Protein AF-A0A537KB22-F1 (afdb_monomer_lite)

Radius of gyration: 35.38 Å; chains: 1; bounding box: 102×100×90 Å

pLDDT: mean 81.79, std 12.17, range [31.41, 94.75]

Structure (mmCIF, N/CA/C/O backbone):
data_AF-A0A537KB22-F1
#
_entry.id   AF-A0A537KB22-F1
#
loop_
_atom_site.group_PDB
_atom_site.id
_atom_site.type_symbol
_atom_site.label_atom_id
_atom_site.label_alt_id
_atom_site.label_comp_id
_atom_site.label_asym_id
_atom_site.label_entity_id
_atom_site.label_seq_id
_atom_site.pdbx_PDB_ins_code
_atom_site.Cartn_x
_atom_site.Cartn_y
_atom_site.Cartn_z
_atom_site.occupancy
_atom_site.B_iso_or_equiv
_atom_site.auth_seq_id
_atom_site.auth_comp_id
_atom_site.auth_asym_id
_atom_site.auth_atom_id
_atom_site.pdbx_PDB_model_num
ATOM 1 N N . MET A 1 1 ? -54.485 -25.737 12.815 1.00 35.88 1 MET A N 1
ATOM 2 C CA . MET A 1 1 ? -53.197 -26.397 13.098 1.00 35.88 1 MET A CA 1
ATOM 3 C C . MET A 1 1 ? -52.282 -26.145 11.917 1.00 35.88 1 MET A C 1
ATOM 5 O O . MET A 1 1 ? -52.223 -26.948 10.999 1.00 35.88 1 MET A O 1
ATOM 9 N N . LEU A 1 2 ? -51.675 -24.967 11.893 1.00 31.41 2 LEU A N 1
ATOM 10 C CA . LEU A 1 2 ? -50.529 -24.660 11.051 1.00 31.41 2 LEU A CA 1
ATOM 11 C C . LEU A 1 2 ? -49.499 -24.202 12.070 1.00 31.41 2 LEU A C 1
ATOM 13 O O . LEU A 1 2 ? -49.561 -23.064 12.523 1.00 31.41 2 LEU A O 1
ATOM 17 N N . ASP A 1 3 ? -48.706 -25.155 12.553 1.00 34.84 3 ASP A N 1
ATOM 18 C CA . ASP A 1 3 ? -47.573 -24.847 13.411 1.00 34.84 3 ASP A CA 1
ATOM 19 C C . ASP A 1 3 ? -46.648 -23.924 12.622 1.00 34.84 3 ASP A C 1
ATOM 21 O O . ASP A 1 3 ? -46.183 -24.260 11.528 1.00 34.84 3 ASP A O 1
ATOM 25 N N . GLU A 1 4 ? -46.438 -22.733 13.173 1.00 38.91 4 GLU A N 1
ATOM 26 C CA . GLU A 1 4 ? -45.391 -21.814 12.769 1.00 38.91 4 GLU A CA 1
ATOM 27 C C . GLU A 1 4 ? -44.053 -22.534 12.948 1.00 38.91 4 GLU A C 1
ATOM 29 O O . GLU A 1 4 ? -43.479 -22.576 14.037 1.00 38.91 4 GLU A O 1
ATOM 34 N N . MET A 1 5 ? -43.545 -23.125 11.866 1.00 35.22 5 MET A N 1
ATOM 35 C CA . MET A 1 5 ? -42.130 -23.444 11.759 1.00 35.22 5 MET A CA 1
ATOM 36 C C . MET A 1 5 ? -41.372 -22.119 11.741 1.00 35.22 5 MET A C 1
ATOM 38 O O . MET A 1 5 ? -41.096 -21.549 10.688 1.00 35.22 5 MET A O 1
ATOM 42 N N . THR A 1 6 ? -41.065 -21.609 12.930 1.00 33.16 6 THR A N 1
ATOM 43 C CA . THR A 1 6 ? -40.011 -20.621 13.113 1.00 33.16 6 THR A CA 1
ATOM 44 C C . THR A 1 6 ? -38.720 -21.274 12.621 1.00 33.16 6 THR A C 1
ATOM 46 O O . THR A 1 6 ? -38.312 -22.305 13.164 1.00 33.16 6 THR A O 1
ATOM 49 N N . PRO A 1 7 ? -38.077 -20.758 11.558 1.00 31.72 7 PRO A N 1
ATOM 50 C CA . PRO A 1 7 ? -36.773 -21.265 11.185 1.00 31.72 7 PRO A CA 1
ATOM 51 C C . PRO A 1 7 ? -35.838 -20.969 12.357 1.00 31.72 7 PRO A C 1
ATOM 53 O O . PRO A 1 7 ? -35.681 -19.818 12.763 1.00 31.72 7 PRO A O 1
ATOM 56 N N . VAL A 1 8 ? -35.242 -22.018 12.924 1.00 34.41 8 VAL A N 1
ATOM 57 C CA . VAL A 1 8 ? -34.149 -21.884 13.886 1.00 34.41 8 VAL A CA 1
ATOM 58 C C . VAL A 1 8 ? -32.973 -21.290 13.115 1.00 34.41 8 VAL A C 1
ATOM 60 O O . VAL A 1 8 ? -32.185 -22.011 12.503 1.00 34.41 8 VAL A O 1
ATOM 63 N N . LEU A 1 9 ? -32.898 -19.958 13.082 1.00 37.78 9 LEU A N 1
ATOM 64 C CA . LEU A 1 9 ? -31.725 -19.223 12.631 1.00 37.78 9 LEU A CA 1
ATOM 65 C C . LEU A 1 9 ? -30.586 -19.629 13.562 1.00 37.78 9 LEU A C 1
ATOM 67 O O . LEU A 1 9 ? -30.525 -19.224 14.719 1.00 37.78 9 LEU A O 1
ATOM 71 N N . THR A 1 10 ? -29.733 -20.526 13.080 1.00 38.50 10 THR A N 1
ATOM 72 C CA . THR A 1 10 ? -28.550 -20.947 13.821 1.00 38.50 10 THR A CA 1
ATOM 73 C C . THR A 1 10 ? -27.605 -19.746 13.850 1.00 38.50 10 THR A C 1
ATOM 75 O O . THR A 1 10 ? -27.266 -19.246 12.773 1.00 38.50 10 THR A O 1
ATOM 78 N N . PRO A 1 11 ? -27.179 -19.246 15.023 1.00 43.06 11 PRO A N 1
ATOM 79 C CA . PRO A 1 11 ? -26.218 -18.157 15.063 1.00 43.06 11 PRO A CA 1
ATOM 80 C C . PRO A 1 11 ? -24.933 -18.634 14.384 1.00 43.06 11 PRO A C 1
ATOM 82 O O . PRO A 1 11 ? -24.380 -19.674 14.756 1.00 43.06 11 PRO A O 1
ATOM 85 N N . LEU A 1 12 ? -24.449 -17.901 13.376 1.00 50.00 12 LEU A N 1
ATOM 86 C CA . LEU A 1 12 ? -23.089 -18.112 12.885 1.00 50.00 12 LEU A CA 1
ATOM 87 C C . LEU A 1 12 ? -22.149 -17.945 14.090 1.00 50.00 12 LEU A C 1
ATOM 89 O O . LEU A 1 12 ? -22.195 -16.913 14.759 1.00 50.00 12 LEU A O 1
ATOM 93 N N . LYS A 1 13 ? -21.301 -18.941 14.376 1.00 53.28 13 LYS A N 1
ATOM 94 C CA . LYS A 1 13 ? -20.238 -18.824 15.388 1.00 53.28 13 LYS A CA 1
ATOM 95 C C . LYS A 1 13 ? -19.285 -17.689 14.980 1.00 53.28 13 LYS A C 1
ATOM 97 O O . LYS A 1 13 ? -18.371 -17.909 14.191 1.00 53.28 13 LYS A O 1
ATOM 102 N N . ARG A 1 14 ? -19.544 -16.475 15.479 1.00 60.78 14 ARG A N 1
ATOM 103 C CA . ARG A 1 14 ? -18.768 -15.238 15.229 1.00 60.78 14 ARG A CA 1
ATOM 104 C C . ARG A 1 14 ? -17.909 -14.801 16.407 1.00 60.78 14 ARG A C 1
ATOM 106 O O . ARG A 1 14 ? -17.231 -13.782 16.339 1.00 60.78 14 ARG A O 1
ATOM 113 N N . SER A 1 15 ? -17.945 -15.568 17.480 1.00 62.75 15 SER A N 1
ATOM 114 C CA . SER A 1 15 ? -17.112 -15.390 18.650 1.00 62.75 15 SER A CA 1
ATOM 115 C C . SER A 1 15 ? -16.155 -16.572 18.726 1.00 62.75 15 SER A C 1
ATOM 117 O O . SER A 1 15 ? -16.544 -17.711 18.489 1.00 62.75 15 SER A O 1
ATOM 119 N N . LYS A 1 16 ? -14.879 -16.281 18.935 1.00 76.94 16 LYS A N 1
ATOM 120 C CA . LYS A 1 16 ? -13.796 -17.161 19.399 1.00 76.94 16 LYS A CA 1
ATOM 121 C C . LYS A 1 16 ? -12.711 -16.174 19.786 1.00 76.94 16 LYS A C 1
ATOM 123 O O . LYS A 1 16 ? -12.406 -15.292 18.981 1.00 76.94 16 LYS A O 1
ATOM 128 N N . LEU A 1 17 ? -12.147 -16.292 20.985 1.00 81.25 17 LEU A N 1
ATOM 129 C CA . LEU A 1 17 ? -10.992 -15.472 21.329 1.00 81.25 17 LEU A CA 1
ATOM 130 C C . LEU A 1 17 ? -9.819 -15.898 20.449 1.00 81.25 17 LEU A C 1
ATOM 132 O O . LEU A 1 17 ? -9.296 -17.001 20.604 1.00 81.25 17 LEU A O 1
ATOM 136 N N . LEU A 1 18 ? -9.413 -15.022 19.539 1.00 83.38 18 LEU A N 1
ATOM 137 C CA . LEU A 1 18 ? -8.258 -15.239 18.689 1.00 83.38 18 LEU A CA 1
ATOM 138 C C . LEU A 1 18 ? -7.180 -14.233 19.052 1.00 83.38 18 LEU A C 1
ATOM 140 O O . LEU A 1 18 ? -7.438 -13.031 19.097 1.00 83.38 18 LEU A O 1
ATOM 144 N N . LYS A 1 19 ? -5.979 -14.732 19.331 1.00 82.75 19 LYS A N 1
ATOM 145 C CA . LYS A 1 19 ? -4.812 -13.921 19.682 1.00 82.75 19 LYS A CA 1
ATOM 146 C C . LYS A 1 19 ? -3.784 -14.006 18.563 1.00 82.75 19 LYS A C 1
ATOM 148 O O . LYS A 1 19 ? -3.714 -15.020 17.867 1.00 82.75 19 LYS A O 1
ATOM 153 N N . ALA A 1 20 ? -2.974 -12.965 18.418 1.00 80.31 20 ALA A N 1
ATOM 154 C CA . ALA A 1 20 ? -1.748 -13.061 17.635 1.00 80.31 20 ALA A CA 1
ATOM 155 C C . ALA A 1 20 ? -0.815 -14.147 18.205 1.00 80.31 20 ALA A C 1
ATOM 157 O O . ALA A 1 20 ? -0.980 -14.582 19.351 1.00 80.31 20 ALA A O 1
ATOM 158 N N . GLU A 1 21 ? 0.155 -14.594 17.407 1.00 79.31 21 GLU A N 1
ATOM 159 C CA . GLU A 1 21 ? 1.048 -15.689 17.792 1.00 79.31 21 GLU A CA 1
ATOM 160 C C . GLU A 1 21 ? 1.723 -15.468 19.166 1.00 79.31 21 GLU A C 1
ATOM 162 O O . GLU A 1 21 ? 2.109 -14.338 19.508 1.00 79.31 21 GLU A O 1
ATOM 167 N N . PRO A 1 22 ? 1.912 -16.537 19.970 1.00 73.88 22 PRO A N 1
ATOM 168 C CA . PRO A 1 22 ? 2.552 -16.453 21.287 1.00 73.88 22 PRO A CA 1
ATOM 169 C C . PRO A 1 22 ? 3.956 -15.835 21.252 1.00 73.88 22 PRO A C 1
ATOM 171 O O . PRO A 1 22 ? 4.334 -15.076 22.140 1.00 73.88 22 PRO A O 1
ATOM 174 N N . THR A 1 23 ? 4.721 -16.130 20.201 1.00 72.00 23 THR A N 1
ATOM 175 C CA . THR A 1 23 ? 6.080 -15.618 19.967 1.00 72.00 23 THR A CA 1
ATOM 176 C C . THR A 1 23 ? 6.121 -14.092 19.929 1.00 72.00 23 THR A C 1
ATOM 178 O O . THR A 1 23 ? 7.032 -13.494 20.495 1.00 72.00 23 THR A O 1
ATOM 181 N N . ILE A 1 24 ? 5.116 -13.462 19.317 1.00 70.12 24 ILE A N 1
ATOM 182 C CA . ILE A 1 24 ? 5.015 -12.007 19.182 1.00 70.12 24 ILE A CA 1
ATOM 183 C C . ILE A 1 24 ? 4.383 -11.401 20.436 1.00 70.12 24 ILE A C 1
ATOM 185 O O . ILE A 1 24 ? 4.900 -10.435 20.995 1.00 70.12 24 ILE A O 1
ATOM 189 N N . THR A 1 25 ? 3.286 -11.986 20.922 1.00 70.19 25 THR A N 1
ATOM 190 C CA . THR A 1 25 ? 2.543 -11.447 22.074 1.00 70.19 25 THR A CA 1
ATOM 191 C C . THR A 1 25 ? 3.357 -11.435 23.369 1.00 70.19 25 THR A C 1
ATOM 193 O O . THR A 1 25 ? 3.187 -10.516 24.167 1.00 70.19 25 THR A O 1
ATOM 196 N N . CYS A 1 26 ? 4.294 -12.369 23.562 1.00 71.19 26 CYS A N 1
ATOM 197 C CA . CYS A 1 26 ? 5.212 -12.361 24.707 1.00 71.19 26 CYS A CA 1
ATOM 198 C C . CYS A 1 26 ? 6.250 -11.223 24.684 1.00 71.19 26 CYS A C 1
ATOM 200 O O . CYS A 1 26 ? 6.819 -10.912 25.728 1.00 71.19 26 CYS A O 1
ATOM 202 N N . MET A 1 27 ? 6.520 -10.610 23.526 1.00 73.75 27 MET A N 1
ATOM 203 C CA . MET A 1 27 ? 7.478 -9.500 23.397 1.00 73.75 27 MET A CA 1
ATOM 204 C C . MET A 1 27 ? 6.815 -8.122 23.516 1.00 73.75 27 MET A C 1
ATOM 206 O O . MET A 1 27 ? 7.500 -7.095 23.567 1.00 73.75 27 MET A O 1
ATOM 210 N N . LEU A 1 28 ? 5.482 -8.092 23.564 1.00 79.00 28 LEU A N 1
ATOM 211 C CA . LEU A 1 28 ? 4.700 -6.873 23.660 1.00 79.00 28 LEU A CA 1
ATOM 212 C C . LEU A 1 28 ? 4.492 -6.440 25.120 1.00 79.00 28 LEU A C 1
ATOM 214 O O . LEU A 1 28 ? 4.431 -7.276 26.024 1.00 79.00 28 LEU A O 1
ATOM 218 N N . PRO A 1 29 ? 4.377 -5.128 25.374 1.00 76.75 29 PRO A N 1
ATOM 219 C CA . PRO A 1 29 ? 4.095 -4.606 26.699 1.00 76.75 29 PRO A CA 1
ATOM 220 C C . PRO A 1 29 ? 2.773 -5.146 27.253 1.00 76.75 29 PRO A C 1
ATOM 222 O O . PRO A 1 29 ? 1.740 -5.154 26.581 1.00 76.75 29 PRO A O 1
ATOM 225 N N . LEU A 1 30 ? 2.814 -5.558 28.518 1.00 77.69 30 LEU A N 1
ATOM 226 C CA . LEU A 1 30 ? 1.661 -6.068 29.245 1.00 77.69 30 LEU A CA 1
ATOM 227 C C . LEU A 1 30 ? 0.959 -4.920 29.976 1.00 77.69 30 LEU A C 1
ATOM 229 O O . LEU A 1 30 ? 1.553 -4.226 30.798 1.00 77.69 30 LEU A O 1
ATOM 233 N N . VAL A 1 31 ? -0.329 -4.758 29.690 1.00 84.19 31 VAL A N 1
ATOM 234 C CA . VAL A 1 31 ? -1.267 -3.965 30.488 1.00 84.19 31 VAL A CA 1
ATOM 235 C C . VAL A 1 31 ? -2.335 -4.913 31.022 1.00 84.19 31 VAL A C 1
ATOM 237 O O . VAL A 1 31 ? -2.757 -5.834 30.314 1.00 84.19 31 VAL A O 1
ATOM 240 N N . THR A 1 32 ? -2.761 -4.719 32.274 1.00 87.75 32 THR A N 1
ATOM 241 C CA . THR A 1 32 ? -3.887 -5.502 32.804 1.00 87.75 32 THR A CA 1
ATOM 242 C C . THR A 1 32 ? -5.115 -5.128 31.982 1.00 87.75 32 THR A C 1
ATOM 244 O O . THR A 1 32 ? -5.480 -3.957 31.952 1.00 87.75 32 THR A O 1
ATOM 247 N N . SER A 1 33 ? -5.714 -6.091 31.285 1.00 89.50 33 SER A N 1
ATOM 248 C CA . SER A 1 33 ? -6.818 -5.850 30.356 1.00 89.50 33 SER A CA 1
ATOM 249 C C . SER A 1 33 ? -7.962 -6.803 30.652 1.00 89.50 33 SER A C 1
ATOM 251 O O . SER A 1 33 ? -7.743 -8.008 30.792 1.00 89.50 33 SER A O 1
ATOM 253 N N . LYS A 1 34 ? -9.168 -6.251 30.750 1.00 91.50 34 LYS A N 1
ATOM 254 C CA . LYS A 1 34 ? -10.399 -6.970 31.056 1.00 91.50 34 LYS A CA 1
ATOM 255 C C . LYS A 1 34 ? -11.486 -6.586 30.063 1.00 91.50 34 LYS A C 1
ATOM 257 O O . LYS A 1 34 ? -11.723 -5.401 29.821 1.00 91.50 34 LYS A O 1
ATOM 262 N N . ILE A 1 35 ? -12.150 -7.585 29.488 1.00 92.19 35 ILE A N 1
ATOM 263 C CA . ILE A 1 35 ? -13.260 -7.336 28.569 1.00 92.19 35 ILE A CA 1
ATOM 264 C C . ILE A 1 35 ? -14.494 -6.967 29.397 1.00 92.19 35 ILE A C 1
ATOM 266 O O . ILE A 1 35 ? -14.837 -7.653 30.356 1.00 92.19 35 ILE A O 1
ATOM 270 N N . SER A 1 36 ? -15.152 -5.867 29.040 1.00 93.69 36 SER A N 1
ATOM 271 C CA . SER A 1 36 ? -16.386 -5.424 29.692 1.00 93.69 36 SER A CA 1
ATOM 272 C C . SER A 1 36 ? -17.212 -4.556 28.748 1.00 93.69 36 SER A C 1
ATOM 274 O O . SER A 1 36 ? -16.667 -3.767 27.977 1.00 93.69 36 SER A O 1
ATOM 276 N N . PHE A 1 37 ? -18.537 -4.651 28.830 1.00 93.81 37 PHE A N 1
ATOM 277 C CA . PHE A 1 37 ? -19.445 -3.732 28.136 1.00 93.81 37 PHE A CA 1
ATOM 278 C C . PHE A 1 37 ? -19.871 -2.539 29.010 1.00 93.81 37 PHE A C 1
ATOM 280 O O . PHE A 1 37 ? -20.591 -1.654 28.541 1.00 93.81 37 PHE A O 1
ATOM 287 N N . LEU A 1 38 ? -19.395 -2.452 30.259 1.00 93.88 38 LEU A N 1
ATOM 288 C CA . LEU A 1 38 ? -19.720 -1.361 31.179 1.00 93.88 38 LEU A CA 1
ATOM 289 C C . LEU A 1 38 ? -19.310 0.029 30.645 1.00 93.88 38 LEU A C 1
ATOM 291 O O . LEU A 1 38 ? -20.147 0.937 30.699 1.00 93.88 38 LEU A O 1
ATOM 295 N N . PRO A 1 39 ? -18.102 0.242 30.076 1.00 94.50 39 PRO A N 1
ATOM 296 C CA . PRO A 1 39 ? -17.740 1.550 29.524 1.00 94.50 39 PRO A CA 1
ATOM 297 C C . PRO A 1 39 ? -18.643 1.979 28.362 1.00 94.50 39 PRO A C 1
ATOM 299 O O . PRO A 1 39 ? -18.988 3.153 28.253 1.00 94.50 39 PRO A O 1
ATOM 302 N N . PHE A 1 40 ? -19.102 1.034 27.536 1.00 94.25 40 PHE A N 1
ATOM 303 C CA . PHE A 1 40 ? -20.069 1.307 26.471 1.00 94.25 40 PHE A CA 1
ATOM 304 C C . PHE A 1 40 ? -21.423 1.765 27.028 1.00 94.25 40 PHE A C 1
ATOM 306 O O . PHE A 1 40 ? -21.989 2.747 26.550 1.00 94.25 40 PHE A O 1
ATOM 313 N N . ILE A 1 41 ? -21.922 1.116 28.082 1.00 93.50 41 ILE A N 1
ATOM 314 C CA . ILE A 1 41 ? -23.160 1.532 28.758 1.00 93.50 41 ILE A CA 1
ATOM 315 C C . ILE A 1 41 ? -23.013 2.941 29.335 1.00 93.50 41 ILE A C 1
ATOM 317 O O . ILE A 1 41 ? -23.907 3.771 29.168 1.00 93.50 41 ILE A O 1
ATOM 321 N N . ASN A 1 42 ? -21.889 3.225 29.995 1.00 93.38 42 ASN A N 1
ATOM 322 C CA . ASN A 1 42 ? -21.611 4.544 30.562 1.00 93.38 42 ASN A CA 1
ATOM 323 C C . ASN A 1 42 ? -21.540 5.619 29.472 1.00 93.38 42 ASN A C 1
ATOM 325 O O . ASN A 1 42 ? -22.165 6.669 29.614 1.00 93.38 42 ASN A O 1
ATOM 329 N N . TYR A 1 43 ? -20.885 5.317 28.350 1.00 92.00 43 TYR A N 1
ATOM 330 C CA . TYR A 1 43 ? -20.847 6.186 27.177 1.00 92.00 43 TYR A CA 1
ATOM 331 C C . TYR A 1 43 ? -22.254 6.495 26.642 1.00 92.00 43 TYR A C 1
ATOM 333 O O . TYR A 1 43 ? -22.596 7.653 26.395 1.00 92.00 43 TYR A O 1
ATOM 341 N N . LEU A 1 44 ? -23.111 5.477 26.498 1.00 91.56 44 LEU A N 1
ATOM 342 C CA . LEU A 1 44 ? -24.493 5.686 26.066 1.00 91.56 44 LEU A CA 1
ATOM 343 C C . LEU A 1 44 ? -25.286 6.523 27.077 1.00 91.56 44 LEU A C 1
ATOM 345 O O . LEU A 1 44 ? -26.033 7.410 26.666 1.00 91.56 44 LEU A O 1
ATOM 349 N N . LYS A 1 45 ? -25.124 6.274 28.384 1.00 92.06 45 LYS A N 1
ATOM 350 C CA . LYS A 1 45 ? -25.785 7.042 29.454 1.00 92.06 45 LYS A CA 1
ATOM 351 C C . LYS A 1 45 ? -25.424 8.521 29.395 1.00 92.06 45 LYS A C 1
ATOM 353 O O . LYS A 1 45 ? -26.322 9.350 29.505 1.00 92.06 45 LYS A O 1
ATOM 358 N N . GLU A 1 46 ? -24.151 8.838 29.181 1.00 90.88 46 GLU A N 1
ATOM 359 C CA . GLU A 1 46 ? -23.676 10.212 29.016 1.00 90.88 46 GLU A CA 1
ATOM 360 C C . GLU A 1 46 ? -24.287 10.867 27.769 1.00 90.88 46 GLU A C 1
ATOM 362 O O . GLU A 1 46 ? -24.795 11.982 27.834 1.00 90.88 46 GLU A O 1
ATOM 367 N N . LYS A 1 47 ? -24.327 10.151 26.639 1.00 88.81 47 LYS A N 1
ATOM 368 C CA . LYS A 1 47 ? -24.813 10.703 25.365 1.00 88.81 47 LYS A CA 1
ATOM 369 C C . LYS A 1 47 ? -26.329 10.868 25.275 1.00 88.81 47 LYS A C 1
ATOM 371 O O . LYS A 1 47 ? -26.796 11.567 24.378 1.00 88.81 47 LYS A O 1
ATOM 376 N N . ARG A 1 48 ? -27.118 10.267 26.172 1.00 85.88 48 ARG A N 1
ATOM 377 C CA . ARG A 1 48 ? -28.595 10.361 26.155 1.00 85.88 48 ARG A CA 1
ATOM 378 C C . ARG A 1 48 ? -29.123 11.788 26.253 1.00 85.88 48 ARG A C 1
ATOM 380 O O . ARG A 1 48 ? -30.163 12.077 25.672 1.00 85.88 48 ARG A O 1
ATOM 387 N N . THR A 1 49 ? -28.429 12.668 26.967 1.00 80.75 49 THR A N 1
ATOM 388 C CA . THR A 1 49 ? -28.855 14.062 27.176 1.00 80.75 49 THR A CA 1
ATOM 389 C C . THR A 1 49 ? -28.603 14.959 25.961 1.00 80.75 49 THR A C 1
ATOM 391 O O . THR A 1 49 ? -29.150 16.056 25.893 1.00 80.75 49 THR A O 1
ATOM 394 N N . GLU A 1 50 ? -27.812 14.493 24.991 1.00 83.38 50 GLU A N 1
ATOM 395 C CA . GLU A 1 50 ? -27.315 15.284 23.857 1.00 83.38 50 GLU A CA 1
ATOM 396 C C . GLU A 1 50 ? -27.917 14.860 22.505 1.00 83.38 50 GLU A C 1
ATOM 398 O O . GLU A 1 50 ? -27.518 15.367 21.454 1.00 83.38 50 GLU A O 1
ATOM 403 N N . VAL A 1 51 ? -28.855 13.905 22.492 1.00 85.19 51 VAL A N 1
ATOM 404 C CA . VAL A 1 51 ? -29.372 13.292 21.257 1.00 85.19 51 VAL A CA 1
ATOM 405 C C . VAL A 1 51 ? -30.873 13.499 21.053 1.00 85.19 51 VAL A C 1
ATOM 407 O O . VAL A 1 51 ? -31.615 13.846 21.966 1.00 85.19 51 VAL A O 1
ATOM 410 N N . SER A 1 52 ? -31.331 13.282 19.816 1.00 86.50 52 SER A N 1
ATOM 411 C CA . SER A 1 52 ? -32.753 13.326 19.467 1.00 86.50 52 SER A CA 1
ATOM 412 C C . SER A 1 52 ? -33.556 12.229 20.175 1.00 86.50 52 SER A C 1
ATOM 414 O O . SER A 1 52 ? -33.018 11.176 20.514 1.00 86.50 52 SER A O 1
ATOM 416 N N . GLU A 1 53 ? -34.868 12.433 20.314 1.00 87.06 53 GLU A N 1
ATOM 417 C CA . GLU A 1 53 ? -35.779 11.498 20.997 1.00 87.06 53 GLU A CA 1
ATOM 418 C C . GLU A 1 53 ? -35.682 10.056 20.458 1.00 87.06 53 GLU A C 1
ATOM 420 O O . GLU A 1 53 ? -35.679 9.091 21.218 1.00 87.06 53 GLU A O 1
ATOM 425 N N . THR A 1 54 ? -35.542 9.884 19.140 1.00 85.75 54 THR A N 1
ATOM 426 C CA . THR A 1 54 ? -35.382 8.558 18.520 1.00 85.75 54 THR A CA 1
ATOM 427 C C . THR A 1 54 ? -34.082 7.871 18.940 1.00 85.75 54 THR A C 1
ATOM 429 O O . THR A 1 54 ? -34.079 6.672 19.218 1.00 85.75 54 THR A O 1
ATOM 432 N N . LYS A 1 55 ? -32.974 8.619 18.994 1.00 85.19 55 LYS A N 1
ATOM 433 C CA . LYS A 1 55 ? -31.671 8.087 19.417 1.00 85.19 55 LYS A CA 1
ATOM 434 C C . LYS A 1 55 ? -31.662 7.782 20.911 1.00 85.19 55 LYS A C 1
ATOM 436 O O . LYS A 1 55 ? -31.105 6.769 21.310 1.00 85.19 55 LYS A O 1
ATOM 441 N N . GLU A 1 56 ? -32.325 8.609 21.713 1.00 89.88 56 GLU A N 1
ATOM 442 C CA . GLU A 1 56 ? -32.492 8.381 23.148 1.00 89.88 56 GLU A CA 1
ATOM 443 C C . GLU A 1 56 ? -33.210 7.050 23.413 1.00 89.88 56 GLU A C 1
ATOM 445 O O . GLU A 1 56 ? -32.689 6.228 24.166 1.00 89.88 56 GLU A O 1
ATOM 450 N N . LYS A 1 57 ? -34.323 6.779 22.714 1.00 88.38 57 LYS A N 1
ATOM 451 C CA . LYS A 1 57 ? -35.054 5.503 22.820 1.00 88.38 57 LYS A CA 1
ATOM 452 C C . LYS A 1 57 ? -34.178 4.303 22.462 1.00 88.38 57 LYS A C 1
ATOM 454 O O . LYS A 1 57 ? -34.208 3.293 23.165 1.00 88.38 57 LYS A O 1
ATOM 459 N N . LEU A 1 58 ? -33.384 4.414 21.394 1.00 87.44 58 LEU A N 1
ATOM 460 C CA . LEU A 1 58 ? -32.438 3.371 20.992 1.00 87.44 58 LEU A CA 1
ATOM 461 C C . LEU A 1 58 ? -31.366 3.142 22.067 1.00 87.44 58 LEU A C 1
ATOM 463 O O . LEU A 1 58 ? -31.119 2.002 22.456 1.00 87.44 58 LEU A O 1
ATOM 467 N N . TYR A 1 59 ? -30.759 4.211 22.586 1.00 90.44 59 TYR A N 1
ATOM 468 C CA . TYR A 1 59 ? -29.741 4.117 23.634 1.00 90.44 59 TYR A CA 1
ATOM 469 C C . TYR A 1 59 ? -30.322 3.534 24.922 1.00 90.44 59 TYR A C 1
ATOM 471 O O . TYR A 1 59 ? -29.710 2.656 25.522 1.00 90.44 59 TYR A O 1
ATOM 479 N N . GLY A 1 60 ? -31.524 3.955 25.321 1.00 90.31 60 GLY A N 1
ATOM 480 C CA . GLY A 1 60 ? -32.236 3.401 26.470 1.00 90.31 60 GLY A CA 1
ATOM 481 C C . GLY A 1 60 ? -32.533 1.907 26.319 1.00 90.31 60 GLY A C 1
ATOM 482 O O . GLY A 1 60 ? -32.383 1.155 27.281 1.00 90.31 60 GLY A O 1
ATOM 483 N N . TYR A 1 61 ? -32.895 1.460 25.112 1.00 91.75 61 TYR A N 1
ATOM 484 C CA . TYR A 1 61 ? -33.088 0.041 24.813 1.00 91.75 61 TYR A CA 1
ATOM 485 C C . TYR A 1 61 ? -31.787 -0.762 24.946 1.00 91.75 61 TYR A C 1
ATOM 487 O O . TYR A 1 61 ? -31.781 -1.792 25.621 1.00 91.75 61 TYR A O 1
ATOM 495 N N . LEU A 1 62 ? -30.686 -0.271 24.364 1.00 91.50 62 LEU A N 1
ATOM 496 C CA . LEU A 1 62 ? -29.365 -0.903 24.459 1.00 91.50 62 LEU A CA 1
ATOM 497 C C . LEU A 1 62 ? -28.888 -0.998 25.911 1.00 91.50 62 LEU A C 1
ATOM 499 O O . LEU A 1 62 ? -28.540 -2.082 26.367 1.00 91.50 62 LEU A O 1
ATOM 503 N N . ILE A 1 63 ? -28.944 0.107 26.658 1.00 92.44 63 ILE A N 1
ATOM 504 C CA . ILE A 1 63 ? -28.554 0.145 28.074 1.00 92.44 63 ILE A CA 1
ATOM 505 C C . ILE A 1 63 ? -29.328 -0.910 28.863 1.00 92.44 63 ILE A C 1
ATOM 507 O O . ILE A 1 63 ? -28.719 -1.731 29.538 1.00 92.44 63 ILE A O 1
ATOM 511 N N . LYS A 1 64 ? -30.659 -0.951 28.719 1.00 93.44 64 LYS A N 1
ATOM 512 C CA . LYS A 1 64 ? -31.501 -1.900 29.455 1.00 93.44 64 LYS A CA 1
ATOM 513 C C . LYS A 1 64 ? -31.168 -3.360 29.134 1.00 93.44 64 LYS A C 1
ATOM 515 O O . LYS A 1 64 ? -31.230 -4.196 30.027 1.00 93.44 64 LYS A O 1
ATOM 520 N N . LYS A 1 65 ? -30.849 -3.664 27.872 1.00 92.75 65 LYS A N 1
ATOM 521 C CA . LYS A 1 65 ? -30.493 -5.015 27.415 1.00 92.75 65 LYS A CA 1
ATOM 522 C C . LYS A 1 65 ? -29.132 -5.479 27.930 1.00 92.75 65 LYS A C 1
ATOM 524 O O . LYS A 1 65 ? -29.000 -6.634 28.302 1.00 92.75 65 LYS A O 1
ATOM 529 N N . PHE A 1 66 ? -28.142 -4.592 27.970 1.00 91.75 66 PHE A N 1
ATOM 530 C CA . PHE A 1 66 ? -26.831 -4.932 28.523 1.00 91.75 66 PHE A CA 1
ATOM 531 C C . PHE A 1 66 ? -26.840 -4.969 30.059 1.00 91.75 66 PHE A C 1
ATOM 533 O O . PHE A 1 66 ? -26.197 -5.825 30.651 1.00 91.75 66 PHE A O 1
ATOM 540 N N . GLU A 1 67 ? -27.606 -4.099 30.725 1.00 91.94 67 GLU A N 1
ATOM 541 C CA . GLU A 1 67 ? -27.751 -4.116 32.189 1.00 91.94 67 GLU A CA 1
ATOM 542 C C . GLU A 1 67 ? -28.545 -5.321 32.711 1.00 91.94 67 GLU A C 1
ATOM 544 O O . GLU A 1 67 ? -28.364 -5.705 33.866 1.00 91.94 67 GLU A O 1
ATOM 549 N N . SER A 1 68 ? -29.416 -5.924 31.890 1.00 91.75 68 SER A N 1
ATOM 550 C CA . SER A 1 68 ? -30.117 -7.153 32.277 1.00 91.75 68 SER A CA 1
ATOM 551 C C . SER A 1 68 ? -29.211 -8.382 32.327 1.00 91.75 68 SER A C 1
ATOM 553 O O . SER A 1 68 ? -29.622 -9.373 32.919 1.00 91.75 68 SER A O 1
ATOM 555 N N . GLU A 1 69 ? -27.993 -8.300 31.778 1.00 91.31 69 GLU A N 1
ATOM 556 C CA . GLU A 1 69 ? -27.009 -9.386 31.753 1.00 91.31 69 GLU A CA 1
ATOM 557 C C . GLU A 1 69 ? -25.721 -8.992 32.505 1.00 91.31 69 GLU A C 1
ATOM 559 O O . GLU A 1 69 ? -24.728 -8.590 31.890 1.00 91.31 69 GLU A O 1
ATOM 564 N N . PRO A 1 70 ? -25.680 -9.119 33.849 1.00 87.12 70 PRO A N 1
ATOM 565 C CA . PRO A 1 70 ? -24.520 -8.730 34.657 1.00 87.12 70 PRO A CA 1
ATOM 566 C C . PRO A 1 70 ? -23.212 -9.420 34.251 1.00 87.12 70 PRO A C 1
ATOM 568 O O . PRO A 1 70 ? -22.143 -8.837 34.407 1.00 87.12 70 PRO A O 1
ATOM 571 N N . ALA A 1 71 ? -23.296 -10.629 33.686 1.00 87.38 71 ALA A N 1
ATOM 572 C CA . ALA A 1 71 ? -22.145 -11.393 33.207 1.00 87.38 71 ALA A CA 1
ATOM 573 C C . ALA A 1 71 ? -21.387 -10.704 32.053 1.00 87.38 71 ALA A C 1
ATOM 575 O O . ALA A 1 71 ? -20.229 -11.017 31.815 1.00 87.38 71 ALA A O 1
ATOM 576 N N . LEU A 1 72 ? -22.012 -9.754 31.344 1.00 86.44 72 LEU A N 1
ATOM 577 C CA . LEU A 1 72 ? -21.369 -8.954 30.292 1.00 86.44 72 LEU A CA 1
ATOM 578 C C . LEU A 1 72 ? -20.703 -7.673 30.828 1.00 86.44 72 LEU A C 1
ATOM 580 O O . LEU A 1 72 ? -19.940 -7.015 30.117 1.00 86.44 72 LEU A O 1
ATOM 584 N N . LEU A 1 73 ? -20.982 -7.294 32.076 1.00 86.31 73 LEU A N 1
ATOM 585 C CA . LEU A 1 73 ? -20.351 -6.142 32.730 1.00 86.31 73 LEU A CA 1
ATOM 586 C C . LEU A 1 73 ? -18.996 -6.506 33.335 1.00 86.31 73 LEU A C 1
ATOM 588 O O . LEU A 1 73 ? -18.148 -5.635 33.509 1.00 86.31 73 LEU A O 1
ATOM 592 N N . ASP A 1 74 ? -18.805 -7.784 33.637 1.00 84.00 74 ASP A N 1
ATOM 593 C CA . ASP A 1 74 ? -17.594 -8.344 34.206 1.00 84.00 74 ASP A CA 1
ATOM 594 C C . ASP A 1 74 ? -17.363 -9.731 33.577 1.00 84.00 74 ASP A C 1
ATOM 596 O O . ASP A 1 74 ? -17.961 -10.721 33.998 1.00 84.00 74 ASP A O 1
ATOM 600 N N . ILE A 1 75 ? -16.566 -9.777 32.501 1.00 85.25 75 ILE A N 1
ATOM 601 C CA . ILE A 1 75 ? -16.366 -10.992 31.704 1.00 85.25 75 ILE A CA 1
ATOM 602 C C . ILE A 1 75 ? -15.077 -11.687 32.137 1.00 85.25 75 ILE A C 1
ATOM 604 O O . ILE A 1 75 ? -13.977 -11.227 31.820 1.00 85.25 75 ILE A O 1
ATOM 608 N N . ASP A 1 76 ? -15.233 -12.837 32.789 1.00 77.56 76 ASP A N 1
ATOM 609 C CA . ASP A 1 76 ? -14.124 -13.725 33.158 1.00 77.56 76 ASP A CA 1
ATOM 610 C C . ASP A 1 76 ? -13.857 -14.821 32.107 1.00 77.56 76 ASP A C 1
ATOM 612 O O . ASP A 1 76 ? -12.726 -15.288 31.966 1.00 77.56 76 ASP A O 1
ATOM 616 N N . ASP A 1 77 ? -14.883 -15.217 31.345 1.00 80.88 77 ASP A N 1
ATOM 617 C CA . ASP A 1 77 ? -14.799 -16.238 30.295 1.00 80.88 77 ASP A CA 1
ATOM 618 C C . ASP A 1 77 ? -15.411 -15.719 28.990 1.00 80.88 77 ASP A C 1
ATOM 620 O O . ASP A 1 77 ? -16.540 -15.224 28.956 1.00 80.88 77 ASP A O 1
ATOM 624 N N . VAL A 1 78 ? -14.671 -15.860 27.890 1.00 78.69 78 VAL A N 1
ATOM 625 C CA . VAL A 1 78 ? -15.135 -15.437 26.567 1.00 78.69 78 VAL A CA 1
ATOM 626 C C . VAL A 1 78 ? -16.344 -16.248 26.121 1.00 78.69 78 VAL A C 1
ATOM 628 O O . VAL A 1 78 ? -17.178 -15.690 25.416 1.00 78.69 78 VAL A O 1
ATOM 631 N N . GLU A 1 79 ? -16.528 -17.489 26.583 1.00 80.88 79 GLU A N 1
ATOM 632 C CA . GLU A 1 79 ? -17.733 -18.282 26.289 1.00 80.88 79 GLU A CA 1
ATOM 633 C C . GLU A 1 79 ? -19.036 -17.575 26.707 1.00 80.88 79 GLU A C 1
ATOM 635 O O . GLU A 1 79 ? -20.076 -17.774 26.077 1.00 80.88 79 GLU A O 1
ATOM 640 N N . ILE A 1 80 ? -18.992 -16.664 27.687 1.00 85.25 80 ILE A N 1
ATOM 641 C CA . ILE A 1 80 ? -20.138 -15.813 28.047 1.00 85.25 80 ILE A CA 1
ATOM 642 C C . ILE A 1 80 ? -20.569 -14.960 26.846 1.00 85.25 80 ILE A C 1
ATOM 644 O O . ILE A 1 80 ? -21.759 -14.822 26.578 1.00 85.25 80 ILE A O 1
ATOM 648 N N . ILE A 1 81 ? -19.624 -14.436 26.063 1.00 85.06 81 ILE A N 1
ATOM 649 C CA . ILE A 1 81 ? -19.915 -13.640 24.861 1.00 85.06 81 ILE A CA 1
ATOM 650 C C . ILE A 1 81 ? -20.590 -14.508 23.792 1.00 85.06 81 ILE A C 1
ATOM 652 O O . ILE A 1 81 ? -21.507 -14.045 23.116 1.00 85.06 81 ILE A O 1
ATOM 656 N N . HIS A 1 82 ? -20.191 -15.779 23.668 1.00 81.00 82 HIS A N 1
ATOM 657 C CA . HIS A 1 82 ? -20.808 -16.715 22.722 1.00 81.00 82 HIS A CA 1
ATOM 658 C C . HIS A 1 82 ? -22.273 -17.001 23.056 1.00 81.00 82 HIS A C 1
ATOM 660 O O . HIS A 1 82 ? -23.098 -17.132 22.153 1.00 81.00 82 HIS A O 1
ATOM 666 N N . GLN A 1 83 ? -22.597 -17.093 24.347 1.00 85.62 83 GLN A N 1
ATOM 667 C CA . GLN A 1 83 ? -23.962 -17.331 24.817 1.00 85.62 83 GLN A 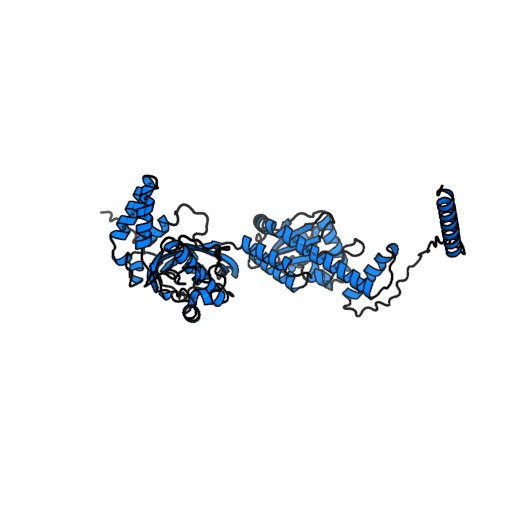CA 1
ATOM 668 C C . GLN A 1 83 ? -24.899 -16.144 24.538 1.00 85.62 83 GLN A C 1
ATOM 670 O O . GLN A 1 83 ? -26.106 -16.342 24.452 1.00 85.62 83 GLN A O 1
ATOM 675 N N . HIS A 1 84 ? -24.344 -14.946 24.322 1.00 88.44 84 HIS A N 1
ATOM 676 C CA . HIS A 1 84 ? -25.073 -13.695 24.082 1.00 88.44 84 HIS A CA 1
ATOM 677 C C . HIS A 1 84 ? -24.825 -13.139 22.666 1.00 88.44 84 HIS A C 1
ATOM 679 O O . HIS A 1 84 ? -24.646 -11.933 22.464 1.00 88.44 84 HIS A O 1
ATOM 685 N N . ALA A 1 85 ? -24.775 -14.023 21.663 1.00 83.62 85 ALA A N 1
ATOM 686 C CA . ALA A 1 85 ? -24.516 -13.648 20.271 1.00 83.62 85 ALA A CA 1
ATOM 687 C C . ALA A 1 85 ? -25.545 -12.643 19.708 1.00 83.62 85 ALA A C 1
ATOM 689 O O . ALA A 1 85 ? -25.190 -11.788 18.898 1.00 83.62 85 ALA A O 1
ATOM 690 N N . ASP A 1 86 ? -26.794 -12.703 20.170 1.00 86.31 86 ASP A N 1
ATOM 691 C CA . ASP A 1 86 ? -27.874 -11.775 19.820 1.00 86.31 86 ASP A CA 1
ATOM 692 C C . ASP A 1 86 ? -27.592 -10.339 20.299 1.00 86.31 86 ASP A C 1
ATOM 694 O O . ASP A 1 86 ? -27.807 -9.374 19.561 1.00 86.31 86 ASP A O 1
ATOM 698 N N . LEU A 1 87 ? -27.041 -10.180 21.507 1.00 89.00 87 LEU A N 1
ATOM 699 C CA . LEU A 1 87 ? -26.607 -8.880 22.024 1.00 89.00 87 LEU A CA 1
ATOM 700 C C . LEU A 1 87 ? -25.395 -8.337 21.260 1.00 89.00 87 LEU A C 1
ATOM 702 O O . LEU A 1 87 ? -25.301 -7.126 21.048 1.00 89.00 87 LEU A O 1
ATOM 706 N N . MET A 1 88 ? -24.491 -9.206 20.800 1.00 89.25 88 MET A N 1
ATOM 707 C CA . MET A 1 88 ? -23.362 -8.794 19.956 1.00 89.25 88 MET A CA 1
ATOM 708 C C . MET A 1 88 ? -23.823 -8.344 18.567 1.00 89.25 88 MET A C 1
ATOM 710 O O . MET A 1 88 ? -23.330 -7.346 18.032 1.00 89.25 88 MET A O 1
ATOM 714 N N . GLU A 1 89 ? -24.803 -9.029 17.984 1.00 85.75 89 GLU A N 1
ATOM 715 C CA . GLU A 1 89 ? -25.433 -8.611 16.732 1.00 85.75 89 GLU A CA 1
ATOM 716 C C . GLU A 1 89 ? -26.148 -7.262 16.889 1.00 85.75 89 GLU A C 1
ATOM 718 O O . GLU A 1 89 ? -25.981 -6.366 16.057 1.00 85.75 89 GLU A O 1
ATOM 723 N N . LEU A 1 90 ? -26.859 -7.061 18.000 1.00 87.94 90 LEU A N 1
ATOM 724 C CA . LEU A 1 90 ? -27.502 -5.790 18.328 1.00 87.94 90 LEU A CA 1
ATOM 725 C C . LEU A 1 90 ? -26.482 -4.648 18.501 1.00 87.94 90 LEU A C 1
ATOM 727 O O . LEU A 1 90 ? -26.682 -3.551 17.968 1.00 87.94 90 LEU A O 1
ATOM 731 N N . LEU A 1 91 ? -25.381 -4.899 19.216 1.00 88.69 91 LEU A N 1
ATOM 732 C CA . LEU A 1 91 ? -24.285 -3.943 19.391 1.00 88.69 91 LEU A CA 1
ATOM 733 C C . LEU A 1 91 ? -23.680 -3.554 18.044 1.00 88.69 91 LEU A C 1
ATOM 735 O O . LEU A 1 91 ? -23.577 -2.373 17.723 1.00 88.69 91 LEU A O 1
ATOM 739 N N . THR A 1 92 ? -23.309 -4.542 17.236 1.00 86.00 92 THR A N 1
ATOM 740 C CA . THR A 1 92 ? -22.639 -4.291 15.955 1.00 86.00 92 THR A CA 1
ATOM 741 C C . THR A 1 92 ? -23.555 -3.627 14.939 1.00 86.00 92 THR A C 1
ATOM 743 O O . THR A 1 92 ? -23.109 -2.716 14.254 1.00 86.00 92 THR A O 1
ATOM 746 N N . THR A 1 93 ? -24.846 -3.954 14.934 1.00 83.56 93 THR A N 1
ATOM 747 C CA . THR A 1 93 ? -25.865 -3.240 14.145 1.00 83.56 93 THR A CA 1
ATOM 748 C C . THR A 1 93 ? -26.015 -1.775 14.568 1.00 83.56 93 THR A C 1
ATOM 750 O O . THR A 1 93 ? -26.313 -0.905 13.748 1.00 83.56 93 THR A O 1
ATOM 753 N N . SER A 1 94 ? -25.798 -1.481 15.853 1.00 84.44 94 SER A N 1
ATOM 754 C CA . SER A 1 94 ? -25.850 -0.115 16.386 1.00 84.44 94 SER A CA 1
ATOM 755 C C . SER A 1 94 ? -24.582 0.684 16.070 1.00 84.44 94 SER A C 1
ATOM 757 O O . SER A 1 94 ? -24.660 1.893 15.857 1.00 84.44 94 SER A O 1
ATOM 759 N N . LEU A 1 95 ? -23.421 0.021 16.029 1.00 82.94 95 LEU A N 1
ATOM 760 C CA . LEU A 1 95 ? -22.141 0.625 15.645 1.00 82.94 95 LEU A CA 1
ATOM 761 C C . LEU A 1 95 ? -22.026 0.821 14.124 1.00 82.94 95 LEU A C 1
ATOM 763 O O . LEU A 1 95 ? -21.466 1.820 13.673 1.00 82.94 95 LEU A O 1
ATOM 767 N N . PHE A 1 96 ? -22.582 -0.108 13.345 1.00 79.38 96 PHE A N 1
ATOM 768 C CA . PHE A 1 96 ? -22.502 -0.160 11.888 1.00 79.38 96 PHE A CA 1
ATOM 769 C C . PHE A 1 96 ? -23.912 -0.336 11.299 1.00 79.38 96 PHE A C 1
ATOM 771 O O . PHE A 1 96 ? -24.429 -1.455 11.255 1.00 79.38 96 PHE A O 1
ATOM 778 N N . PRO A 1 97 ? -24.571 0.752 10.854 1.00 69.06 97 PRO A N 1
ATOM 779 C CA . PRO A 1 97 ? -25.924 0.677 10.314 1.00 69.06 97 PRO A CA 1
ATOM 780 C C . PRO A 1 97 ? -26.023 -0.271 9.108 1.00 69.06 97 PRO A C 1
ATOM 782 O O . PRO A 1 97 ? -25.311 -0.102 8.124 1.00 69.06 97 PRO A O 1
ATOM 785 N N . VAL A 1 98 ? -26.980 -1.207 9.141 1.00 62.81 98 VAL A N 1
ATOM 786 C CA . VAL A 1 98 ? -27.186 -2.263 8.117 1.00 62.81 98 VAL A CA 1
ATOM 787 C C . VAL A 1 98 ? -27.369 -1.720 6.691 1.00 62.81 98 VAL A C 1
ATOM 789 O O . VAL A 1 98 ? -27.063 -2.398 5.717 1.00 62.81 98 VAL A O 1
ATOM 792 N N . ILE A 1 99 ? -27.883 -0.493 6.558 1.00 58.47 99 ILE A N 1
ATOM 793 C CA . ILE A 1 99 ? -28.236 0.132 5.271 1.00 58.47 99 ILE A CA 1
ATOM 794 C C . ILE A 1 99 ? -27.009 0.749 4.573 1.00 58.47 99 ILE A C 1
ATOM 796 O O . ILE A 1 99 ? -27.081 1.075 3.389 1.00 58.47 99 ILE A O 1
ATOM 800 N N . ALA A 1 100 ? -25.862 0.866 5.254 1.00 55.12 100 ALA A N 1
ATOM 801 C CA . ALA A 1 100 ? -24.591 1.210 4.620 1.00 55.12 100 ALA A CA 1
ATOM 802 C C . ALA A 1 100 ? -24.069 -0.003 3.819 1.00 55.12 100 ALA A C 1
ATOM 804 O O . ALA A 1 100 ? -23.118 -0.674 4.198 1.00 55.12 100 ALA A O 1
ATOM 805 N N . ILE A 1 101 ? -24.755 -0.316 2.716 1.00 43.09 101 ILE A N 1
ATOM 806 C CA . ILE A 1 101 ? -24.495 -1.451 1.813 1.00 43.09 101 ILE A CA 1
ATOM 807 C C . ILE A 1 101 ? -23.362 -1.130 0.823 1.00 43.09 101 ILE A C 1
ATOM 809 O O . ILE A 1 101 ? -23.088 -1.906 -0.088 1.00 43.09 101 ILE A O 1
ATOM 813 N N . ASP A 1 102 ? -22.640 -0.024 1.000 1.00 48.47 102 ASP A N 1
ATOM 814 C CA . ASP A 1 102 ? -21.389 0.121 0.271 1.00 48.47 102 ASP A CA 1
ATOM 815 C C . ASP A 1 102 ? -20.366 -0.800 0.944 1.00 48.47 102 ASP A C 1
ATOM 817 O O . ASP A 1 102 ? -19.972 -0.591 2.090 1.00 48.47 102 ASP A O 1
ATOM 821 N N . HIS A 1 103 ? -20.060 -1.902 0.262 1.00 46.09 103 HIS A N 1
ATOM 822 C CA . HIS A 1 103 ? -19.016 -2.883 0.548 1.00 46.09 103 HIS A CA 1
ATOM 823 C C . HIS A 1 103 ? -17.949 -2.325 1.511 1.00 46.09 103 HIS A C 1
ATOM 825 O O . HIS A 1 103 ? -17.391 -1.295 1.147 1.00 46.09 103 HIS A O 1
ATOM 831 N N . ARG A 1 104 ? -17.632 -2.982 2.656 1.00 53.66 104 ARG A N 1
ATOM 832 C CA . ARG A 1 104 ? -16.405 -2.795 3.509 1.00 53.66 104 ARG A CA 1
ATOM 833 C C . ARG A 1 104 ? -16.593 -2.622 5.038 1.00 53.66 104 ARG A C 1
ATOM 835 O O . ARG A 1 104 ? -15.730 -2.034 5.684 1.00 53.66 104 ARG A O 1
ATOM 842 N N . HIS A 1 105 ? -17.603 -3.189 5.704 1.00 70.44 105 HIS A N 1
ATOM 843 C CA . HIS A 1 105 ? -17.531 -3.301 7.179 1.00 70.44 105 HIS A CA 1
ATOM 844 C C . HIS A 1 105 ? -16.694 -4.519 7.606 1.00 70.44 105 HIS A C 1
ATOM 846 O O . HIS A 1 105 ? -17.184 -5.547 8.081 1.00 70.44 105 HIS A O 1
ATOM 852 N N . ILE A 1 106 ? -15.387 -4.405 7.381 1.00 84.62 106 ILE A N 1
ATOM 853 C CA . ILE A 1 106 ? -14.381 -5.320 7.908 1.00 84.62 106 ILE A CA 1
ATOM 854 C C . ILE A 1 106 ? -14.095 -4.851 9.335 1.00 84.62 106 ILE A C 1
ATOM 856 O O . ILE A 1 106 ? -13.454 -3.820 9.525 1.00 84.62 106 ILE A O 1
ATOM 860 N N . PHE A 1 107 ? -14.631 -5.548 10.337 1.00 89.19 107 PHE A N 1
ATOM 861 C CA . PHE A 1 107 ? -14.510 -5.109 11.724 1.00 89.19 107 PHE A CA 1
ATOM 862 C C . PHE A 1 107 ? -14.300 -6.265 12.694 1.00 89.19 107 PHE A C 1
ATOM 864 O O . PHE A 1 107 ? -14.698 -7.403 12.427 1.00 89.19 107 PHE A O 1
ATOM 871 N N . ALA A 1 108 ? -13.742 -5.931 13.853 1.00 91.06 108 ALA A N 1
ATOM 872 C CA . ALA A 1 108 ? -13.666 -6.810 15.007 1.00 91.06 108 ALA A CA 1
ATOM 873 C C . ALA A 1 108 ? -13.837 -6.029 16.315 1.00 91.06 108 ALA A C 1
ATOM 875 O O . ALA A 1 108 ? -13.490 -4.853 16.403 1.00 91.06 108 ALA A O 1
ATOM 876 N N . LEU A 1 109 ? -14.367 -6.691 17.336 1.00 92.06 109 LEU A N 1
ATOM 877 C CA . LEU A 1 109 ? -14.293 -6.265 18.723 1.00 92.06 109 LEU A CA 1
ATOM 878 C C . LEU A 1 109 ? -13.075 -6.939 19.351 1.00 92.06 109 LEU A C 1
ATOM 880 O O . LEU A 1 109 ? -12.914 -8.163 19.270 1.00 92.06 109 LEU A O 1
ATOM 884 N N . ALA A 1 110 ? -12.214 -6.123 19.944 1.00 91.69 110 ALA A N 1
ATOM 885 C CA . ALA A 1 110 ? -10.941 -6.548 20.497 1.00 91.69 110 ALA A CA 1
ATOM 886 C C . ALA A 1 110 ? -10.854 -6.255 21.990 1.00 91.69 110 ALA A C 1
ATOM 888 O O . ALA A 1 110 ? -11.454 -5.299 22.492 1.00 91.69 110 ALA A O 1
ATOM 889 N N . ALA A 1 111 ? -10.081 -7.074 22.699 1.00 91.25 111 ALA A N 1
ATOM 890 C CA . ALA A 1 111 ? -9.749 -6.781 24.083 1.00 91.25 111 ALA A CA 1
ATOM 891 C C . ALA A 1 111 ? -8.918 -5.481 24.156 1.00 91.25 111 ALA A C 1
ATOM 893 O O . ALA A 1 111 ? -8.107 -5.220 23.258 1.00 91.25 111 ALA A O 1
ATOM 894 N N . PRO A 1 112 ? -9.098 -4.655 25.203 1.00 92.12 112 PRO A N 1
ATOM 895 C CA . PRO A 1 112 ? -8.394 -3.386 25.332 1.00 92.12 112 PRO A CA 1
ATOM 896 C C . PRO A 1 112 ? -6.875 -3.539 25.213 1.00 92.12 112 PRO A C 1
ATOM 898 O O . PRO A 1 112 ? -6.253 -4.264 25.990 1.00 92.12 112 PRO A O 1
ATOM 901 N N . TYR A 1 113 ? -6.287 -2.834 24.247 1.00 88.56 113 TYR A N 1
ATOM 902 C CA . TYR A 1 113 ? -4.845 -2.746 23.995 1.00 88.56 113 TYR A CA 1
ATOM 903 C C . TYR A 1 113 ? -4.141 -4.086 23.811 1.00 88.56 113 TYR A C 1
ATOM 905 O O . TYR A 1 113 ? -2.952 -4.202 24.094 1.00 88.56 113 TYR A O 1
ATOM 913 N N . GLN A 1 114 ? -4.855 -5.098 23.330 1.00 85.69 114 GLN A N 1
ATOM 914 C CA . GLN A 1 114 ? -4.287 -6.396 22.999 1.00 85.69 114 GLN A CA 1
ATOM 915 C C . GLN A 1 114 ? -4.559 -6.712 21.530 1.00 85.69 114 GLN A C 1
ATOM 917 O O . GLN A 1 114 ? -5.616 -6.378 20.994 1.00 85.69 114 GLN A O 1
ATOM 922 N N . PHE A 1 115 ? -3.622 -7.406 20.881 1.00 86.31 115 PHE A N 1
ATOM 923 C CA . PHE A 1 115 ? -3.831 -7.988 19.551 1.00 86.31 115 PHE A CA 1
ATOM 924 C C . PHE A 1 115 ? -4.654 -9.276 19.671 1.00 86.31 115 PHE A C 1
ATOM 926 O O . PHE A 1 115 ? -4.196 -10.376 19.354 1.00 86.31 115 PHE A O 1
ATOM 933 N N . SER A 1 116 ? -5.859 -9.136 20.224 1.00 87.69 116 SER A N 1
ATOM 934 C CA . SER A 1 116 ? -6.790 -10.234 20.431 1.00 87.69 116 SER A CA 1
ATOM 935 C C . SER A 1 116 ? -8.224 -9.798 20.195 1.00 87.69 116 SER A C 1
ATOM 937 O O . SER A 1 116 ? -8.699 -8.850 20.825 1.00 87.69 116 SER A O 1
ATOM 939 N N . VAL A 1 117 ? -8.915 -10.529 19.331 1.00 91.06 117 VAL A N 1
ATOM 940 C CA . VAL A 1 117 ? -10.301 -10.273 18.936 1.00 91.06 117 VAL A CA 1
ATOM 941 C C . VAL A 1 117 ? -11.215 -11.349 19.501 1.00 91.06 117 VAL A C 1
ATOM 943 O O . VAL A 1 117 ? -10.817 -12.506 19.609 1.00 91.06 117 VAL A O 1
ATOM 946 N N . PHE A 1 118 ? -12.436 -10.976 19.876 1.00 90.44 118 PHE A N 1
ATOM 947 C CA . PHE A 1 118 ? -13.414 -11.905 20.454 1.00 90.44 118 PHE A CA 1
ATOM 948 C C . PHE A 1 118 ? -14.743 -11.943 19.695 1.00 90.44 118 PHE A C 1
ATOM 950 O O . PHE A 1 118 ? -15.511 -12.883 19.879 1.00 90.44 118 PHE A O 1
ATOM 957 N N . TYR A 1 119 ? -15.014 -10.958 18.835 1.00 89.38 119 TYR A N 1
ATOM 958 C CA . TYR A 1 119 ? -16.173 -10.930 17.941 1.00 89.38 119 TYR A CA 1
ATOM 959 C C . TYR A 1 119 ? -15.791 -10.228 16.638 1.00 89.38 119 TYR A C 1
ATOM 961 O O . TYR A 1 119 ? -15.071 -9.237 16.683 1.00 89.38 119 TYR A O 1
ATOM 969 N N . TYR A 1 120 ? -16.228 -10.704 15.475 1.00 89.88 120 TYR A N 1
ATOM 970 C CA . TYR A 1 120 ? -15.744 -10.170 14.194 1.00 89.88 120 TYR A CA 1
ATOM 971 C C . TYR A 1 120 ? -16.709 -10.419 13.037 1.00 89.88 120 TYR A C 1
ATOM 973 O O . TYR A 1 120 ? -17.578 -11.291 13.095 1.00 89.88 120 TYR A O 1
ATOM 981 N N . SER A 1 121 ? -16.553 -9.637 11.967 1.00 88.00 121 SER A N 1
ATOM 982 C CA . SER A 1 121 ? -17.291 -9.852 10.724 1.00 88.00 121 SER A CA 1
ATOM 983 C C . SER A 1 121 ? -16.686 -10.988 9.895 1.00 88.00 121 SER A C 1
ATOM 985 O O . SER A 1 121 ? -15.493 -11.284 9.978 1.00 88.00 121 SER A O 1
ATOM 987 N N . ASP A 1 122 ? -17.503 -11.603 9.037 1.00 84.81 122 ASP A N 1
ATOM 988 C CA . ASP A 1 122 ? -17.059 -12.710 8.177 1.00 84.81 122 ASP A CA 1
ATOM 989 C C . ASP A 1 122 ? -15.929 -12.280 7.221 1.00 84.81 122 ASP A C 1
ATOM 991 O O . ASP A 1 122 ? -15.069 -13.082 6.863 1.00 84.81 122 ASP A O 1
ATOM 995 N N . HIS A 1 123 ? -15.898 -11.002 6.831 1.00 83.44 123 HIS A N 1
ATOM 996 C CA . HIS A 1 123 ? -14.820 -10.446 6.012 1.00 83.44 123 HIS A CA 1
ATOM 997 C C . HIS A 1 123 ? -13.531 -10.252 6.816 1.00 83.44 123 HIS A C 1
ATOM 999 O O . HIS A 1 123 ? -12.461 -10.543 6.295 1.00 83.44 123 HIS A O 1
ATOM 1005 N N . PHE A 1 124 ? -13.619 -9.818 8.080 1.00 87.50 124 PHE A N 1
ATOM 1006 C CA . PHE A 1 124 ? -12.444 -9.692 8.949 1.00 87.50 124 PHE A CA 1
ATOM 1007 C C . PHE A 1 124 ? -11.773 -11.052 9.153 1.00 87.50 124 PHE A C 1
ATOM 1009 O O . PHE A 1 124 ? -10.573 -11.182 8.929 1.00 87.50 124 PHE A O 1
ATOM 1016 N N . ARG A 1 125 ? -12.570 -12.082 9.466 1.00 87.81 125 ARG A N 1
ATOM 1017 C CA . ARG A 1 125 ? -12.101 -13.468 9.599 1.00 87.81 125 ARG A CA 1
ATOM 1018 C C . ARG A 1 125 ? -11.336 -13.949 8.363 1.00 87.81 125 ARG A C 1
ATOM 1020 O O . ARG A 1 125 ? -10.257 -14.500 8.499 1.00 87.81 125 ARG A O 1
ATOM 1027 N N . LYS A 1 126 ? -11.868 -13.721 7.157 1.00 84.88 126 LYS A N 1
ATOM 1028 C CA . LYS A 1 126 ? -11.239 -14.175 5.900 1.00 84.88 126 LYS A CA 1
ATOM 1029 C C . LYS A 1 126 ? -9.896 -13.509 5.592 1.00 84.88 126 LYS A C 1
ATOM 1031 O O . LYS A 1 126 ? -9.128 -14.061 4.815 1.00 84.88 126 LYS A O 1
ATOM 1036 N N . ILE A 1 127 ? -9.670 -12.307 6.118 1.00 83.19 127 ILE A N 1
ATOM 1037 C CA . ILE A 1 127 ? -8.524 -11.466 5.758 1.00 83.19 127 ILE A CA 1
ATOM 1038 C C . ILE A 1 127 ? -7.417 -11.562 6.810 1.00 83.19 127 ILE A C 1
ATOM 1040 O O . ILE A 1 127 ? -6.246 -11.602 6.453 1.00 83.19 127 ILE A O 1
ATOM 1044 N N . PHE A 1 128 ? -7.778 -11.590 8.095 1.00 86.94 128 PHE A N 1
ATOM 1045 C CA . PHE A 1 128 ? -6.824 -11.444 9.196 1.00 86.94 128 PHE A CA 1
ATOM 1046 C C . PHE A 1 128 ? -6.570 -12.735 9.975 1.00 86.94 128 PHE A C 1
ATOM 1048 O O . PHE A 1 128 ? -5.898 -12.671 10.998 1.00 86.94 128 PHE A O 1
ATOM 1055 N N . PHE A 1 129 ? -7.131 -13.883 9.586 1.00 88.38 129 PHE A N 1
ATOM 1056 C CA . PHE A 1 129 ? -6.886 -15.157 10.279 1.00 88.38 129 PHE A CA 1
ATOM 1057 C C . PHE A 1 129 ? -5.997 -16.065 9.428 1.00 88.38 129 PHE A C 1
ATOM 1059 O O . PHE A 1 129 ? -6.051 -16.026 8.198 1.00 88.38 129 PHE A O 1
ATOM 1066 N N . ASP A 1 130 ? -5.182 -16.881 10.094 1.00 85.69 130 ASP A N 1
ATOM 1067 C CA . ASP A 1 130 ? -4.409 -17.943 9.453 1.00 85.69 130 ASP A CA 1
ATOM 1068 C C . ASP A 1 130 ? -5.315 -19.048 8.872 1.00 85.69 130 ASP A C 1
ATOM 1070 O O . ASP A 1 130 ? -6.516 -19.113 9.142 1.00 85.69 130 ASP A O 1
ATOM 1074 N N . GLN A 1 131 ? -4.741 -19.934 8.049 1.00 81.62 131 GLN A N 1
ATOM 1075 C CA . GLN A 1 131 ? -5.499 -20.991 7.358 1.00 81.62 131 GLN A CA 1
ATOM 1076 C C . GLN A 1 131 ? -6.193 -21.962 8.327 1.00 81.62 131 GLN A C 1
ATOM 1078 O O . GLN A 1 131 ? -7.267 -22.473 8.011 1.00 81.62 131 GLN A O 1
ATOM 1083 N N . ASP A 1 132 ? -5.595 -22.182 9.501 1.00 83.62 132 ASP A N 1
ATOM 1084 C CA . ASP A 1 132 ? -6.118 -23.062 10.549 1.00 83.62 132 ASP A CA 1
ATOM 1085 C C . ASP A 1 132 ? -7.033 -22.333 11.557 1.00 83.62 132 ASP A C 1
ATOM 1087 O O . ASP A 1 132 ? -7.568 -22.957 12.476 1.00 83.62 132 ASP A O 1
ATOM 1091 N N . GLU A 1 133 ? -7.226 -21.019 11.399 1.00 84.56 133 GLU A N 1
ATOM 1092 C CA . GLU A 1 133 ? -8.001 -20.138 12.284 1.00 84.56 133 GLU A CA 1
ATOM 1093 C C . GLU A 1 133 ? -7.632 -20.251 13.775 1.00 84.56 133 GLU A C 1
ATOM 1095 O O . GLU A 1 133 ? -8.487 -20.244 14.679 1.00 84.56 133 GLU A O 1
ATOM 1100 N N . ASN A 1 134 ? -6.336 -20.364 14.040 1.00 85.06 134 ASN A N 1
ATOM 1101 C CA . ASN A 1 134 ? -5.748 -20.420 15.370 1.00 85.06 134 ASN A CA 1
ATOM 1102 C C . ASN A 1 134 ? -5.150 -19.081 15.795 1.00 85.06 134 ASN A C 1
ATOM 1104 O O . ASN A 1 134 ? -5.143 -18.782 16.994 1.00 85.06 134 ASN A O 1
ATOM 1108 N N . HIS A 1 135 ? -4.722 -18.260 14.835 1.00 85.56 135 HIS A N 1
ATOM 1109 C CA . HIS A 1 135 ? -3.990 -17.033 15.106 1.00 85.56 135 HIS A CA 1
ATOM 1110 C C . HIS A 1 135 ? -4.501 -15.837 14.304 1.00 85.56 135 HIS A C 1
ATOM 1112 O O . HIS A 1 135 ? -4.894 -15.936 13.142 1.00 85.56 135 HIS A O 1
ATOM 1118 N N . LEU A 1 136 ? -4.473 -14.675 14.961 1.00 85.88 136 LEU A N 1
ATOM 1119 C CA . LEU A 1 136 ? -4.663 -13.386 14.306 1.00 85.88 136 LEU A CA 1
ATOM 1120 C C . LEU A 1 136 ? -3.369 -13.016 13.568 1.00 85.88 136 LEU A C 1
ATOM 1122 O O . LEU A 1 136 ? -2.316 -12.881 14.195 1.00 85.88 136 LEU A O 1
ATOM 1126 N N . LEU A 1 137 ? -3.465 -12.822 12.257 1.00 84.25 137 LEU A N 1
ATOM 1127 C CA . LEU A 1 137 ? -2.381 -12.358 11.405 1.00 84.25 137 LEU A CA 1
ATOM 1128 C C . LEU A 1 137 ? -2.083 -10.886 11.694 1.00 84.25 137 LEU A C 1
ATOM 1130 O O . LEU A 1 137 ? -2.960 -10.018 11.653 1.00 84.25 137 LEU A O 1
ATOM 1134 N N . LEU A 1 138 ? -0.818 -10.622 11.989 1.00 79.50 138 LEU A N 1
ATOM 1135 C CA . LEU A 1 138 ? -0.256 -9.283 12.108 1.00 79.50 138 LEU A CA 1
ATOM 1136 C C . LEU A 1 138 ? 0.337 -8.858 10.753 1.00 79.50 138 LEU A C 1
ATOM 1138 O O . LEU A 1 138 ? 0.512 -9.709 9.884 1.00 79.50 138 LEU A O 1
ATOM 1142 N N . PRO A 1 139 ? 0.594 -7.558 10.525 1.00 71.94 139 PRO A N 1
ATOM 1143 C CA . PRO A 1 139 ? 1.023 -7.095 9.216 1.00 71.94 139 PRO A CA 1
ATOM 1144 C C . PRO A 1 139 ? 2.412 -7.642 8.883 1.00 71.94 139 PRO A C 1
ATOM 1146 O O . PRO A 1 139 ? 3.363 -7.456 9.648 1.00 71.94 139 PRO A O 1
ATOM 1149 N N . ASP A 1 140 ? 2.518 -8.296 7.726 1.00 68.94 140 ASP A N 1
ATOM 1150 C CA . ASP A 1 140 ? 3.768 -8.888 7.259 1.00 68.94 140 ASP A CA 1
ATOM 1151 C C . ASP A 1 140 ? 4.857 -7.818 7.110 1.00 68.94 140 ASP A C 1
ATOM 1153 O O . ASP A 1 140 ? 4.645 -6.751 6.529 1.00 68.94 140 ASP A O 1
ATOM 1157 N N . GLY A 1 141 ? 6.051 -8.115 7.627 1.00 68.12 141 GLY A N 1
ATOM 1158 C CA . GLY A 1 141 ? 7.224 -7.247 7.498 1.00 68.12 141 GLY A CA 1
ATOM 1159 C C . GLY A 1 141 ? 7.283 -6.058 8.463 1.00 68.12 141 GLY A C 1
ATOM 1160 O O . GLY A 1 141 ? 8.244 -5.294 8.386 1.00 68.12 141 GLY A O 1
ATOM 1161 N N . VAL A 1 142 ? 6.326 -5.905 9.386 1.00 74.31 142 VAL A N 1
ATOM 1162 C CA . VAL A 1 142 ? 6.401 -4.875 10.438 1.00 74.31 142 VAL A CA 1
ATOM 1163 C C . VAL A 1 142 ? 7.278 -5.368 11.600 1.00 74.31 142 VAL A C 1
ATOM 1165 O O . VAL A 1 142 ? 6.977 -6.408 12.193 1.00 74.31 142 VAL A O 1
ATOM 1168 N N . PRO A 1 143 ? 8.358 -4.649 11.968 1.00 82.56 143 PRO A N 1
ATOM 1169 C CA . PRO A 1 143 ? 9.197 -5.014 13.107 1.00 82.56 143 PRO A CA 1
ATOM 1170 C C . PRO A 1 143 ? 8.418 -5.032 14.430 1.00 82.56 143 PRO A C 1
ATOM 1172 O O . PRO A 1 143 ? 7.567 -4.179 14.685 1.00 82.56 143 PRO A O 1
ATOM 1175 N N . ILE A 1 144 ? 8.770 -5.953 15.332 1.00 82.88 144 ILE A N 1
ATOM 1176 C CA . ILE A 1 144 ? 8.127 -6.076 16.656 1.00 82.88 144 ILE A CA 1
ATOM 1177 C C . ILE A 1 144 ? 8.237 -4.771 17.463 1.00 82.88 144 ILE A C 1
ATOM 1179 O O . ILE A 1 144 ? 7.286 -4.381 18.142 1.00 82.88 144 ILE A O 1
ATOM 1183 N N . ASP A 1 145 ? 9.359 -4.057 17.352 1.00 83.81 145 ASP A N 1
ATOM 1184 C CA . ASP A 1 145 ? 9.559 -2.768 18.025 1.00 83.81 145 ASP A CA 1
ATOM 1185 C C . ASP A 1 145 ? 8.573 -1.691 17.550 1.00 83.81 145 ASP A C 1
ATOM 1187 O O . ASP A 1 145 ? 8.143 -0.845 18.339 1.00 83.81 145 ASP A O 1
ATOM 1191 N N . GLU A 1 146 ? 8.164 -1.739 16.281 1.00 83.25 146 GLU A N 1
ATOM 1192 C CA . GLU A 1 146 ? 7.167 -0.826 15.729 1.00 83.25 146 GLU A CA 1
ATOM 1193 C C . GLU A 1 146 ? 5.769 -1.153 16.266 1.00 83.25 146 GLU A C 1
ATOM 1195 O O . GLU A 1 146 ? 5.067 -0.255 16.738 1.00 83.25 146 GLU A O 1
ATOM 1200 N N . LEU A 1 147 ? 5.401 -2.440 16.319 1.00 83.31 147 LEU A N 1
ATOM 1201 C CA . LEU A 1 147 ? 4.153 -2.892 16.950 1.00 83.31 147 LEU A CA 1
ATOM 1202 C C . LEU A 1 147 ? 4.082 -2.475 18.424 1.00 83.31 147 LEU A C 1
ATOM 1204 O O . LEU A 1 147 ? 3.064 -1.947 18.880 1.00 83.31 147 LEU A O 1
ATOM 1208 N N . LYS A 1 148 ? 5.187 -2.649 19.156 1.00 85.44 148 LYS A N 1
ATOM 1209 C CA . LYS A 1 148 ? 5.333 -2.201 20.544 1.00 85.44 148 LYS A CA 1
ATOM 1210 C C . LYS A 1 148 ? 5.149 -0.691 20.669 1.00 85.44 148 LYS A C 1
ATOM 1212 O O . LYS A 1 148 ? 4.432 -0.236 21.560 1.00 85.44 148 LYS A O 1
ATOM 1217 N N . ALA A 1 149 ? 5.761 0.093 19.784 1.00 84.25 149 ALA A N 1
ATOM 1218 C CA . ALA A 1 149 ? 5.624 1.543 19.805 1.00 84.25 149 ALA A CA 1
ATOM 1219 C C . ALA A 1 149 ? 4.180 1.997 19.554 1.00 84.25 149 ALA A C 1
ATOM 1221 O O . ALA A 1 149 ? 3.708 2.908 20.231 1.00 84.25 149 ALA A O 1
ATOM 1222 N N . ILE A 1 150 ? 3.465 1.341 18.640 1.00 83.19 150 ILE A N 1
ATOM 1223 C CA . ILE A 1 150 ? 2.072 1.665 18.305 1.00 83.19 150 ILE A CA 1
ATOM 1224 C C . ILE A 1 150 ? 1.122 1.313 19.454 1.00 83.19 150 ILE A C 1
ATOM 1226 O O . ILE A 1 150 ? 0.267 2.123 19.825 1.00 83.19 150 ILE A O 1
ATOM 1230 N N . GLN A 1 151 ? 1.299 0.139 20.064 1.00 86.31 151 GLN A N 1
ATOM 1231 C CA . GLN A 1 151 ? 0.520 -0.271 21.232 1.00 86.31 151 GLN A CA 1
ATOM 1232 C C . GLN A 1 151 ? 0.740 0.698 22.402 1.00 86.31 151 GLN A C 1
ATOM 1234 O O . GLN A 1 151 ? -0.226 1.200 22.978 1.00 86.31 151 GLN A O 1
ATOM 1239 N N . CYS A 1 152 ? 1.998 1.029 22.711 1.00 88.31 152 CYS A N 1
ATOM 1240 C CA . CYS A 1 152 ? 2.331 2.002 23.749 1.00 88.31 152 CYS A CA 1
ATOM 1241 C C . CYS A 1 152 ? 1.750 3.385 23.458 1.00 88.31 152 CYS A C 1
ATOM 1243 O O . CYS A 1 152 ? 1.163 3.986 24.351 1.00 88.31 152 CYS A O 1
ATOM 1245 N N . ALA A 1 153 ? 1.899 3.892 22.230 1.00 86.75 153 ALA A N 1
ATOM 1246 C CA . ALA A 1 153 ? 1.358 5.192 21.844 1.00 86.75 153 ALA A CA 1
ATOM 1247 C C . ALA A 1 153 ? -0.162 5.240 22.048 1.00 86.75 153 ALA A C 1
ATOM 1249 O O . ALA A 1 153 ? -0.664 6.206 22.613 1.00 86.75 153 ALA A O 1
ATOM 1250 N N . SER A 1 154 ? -0.872 4.165 21.690 1.00 87.00 154 SER A N 1
ATOM 1251 C CA . SER A 1 154 ? -2.323 4.054 21.884 1.00 87.00 154 SER A CA 1
ATOM 1252 C C . SER A 1 154 ? -2.720 4.061 23.365 1.00 87.00 154 SER A C 1
ATOM 1254 O O . SER A 1 154 ? -3.683 4.727 23.742 1.00 87.00 154 SER A O 1
ATOM 1256 N N . ILE A 1 155 ? -1.980 3.344 24.222 1.00 90.25 155 ILE A N 1
ATOM 1257 C CA . ILE A 1 155 ? -2.240 3.334 25.670 1.00 90.25 155 ILE A CA 1
ATOM 1258 C C . ILE A 1 155 ? -1.954 4.714 26.266 1.00 90.25 155 ILE A C 1
ATOM 1260 O O . ILE A 1 155 ? -2.789 5.261 26.986 1.00 90.25 155 ILE A O 1
ATOM 1264 N N . TYR A 1 156 ? -0.791 5.291 25.959 1.00 90.19 156 TYR A N 1
ATOM 1265 C CA . TYR A 1 156 ? -0.385 6.581 26.504 1.00 90.19 156 TYR A CA 1
ATOM 1266 C C . TYR A 1 156 ? -1.258 7.733 26.007 1.00 90.19 156 TYR A C 1
ATOM 1268 O O . TYR A 1 156 ? -1.511 8.639 26.793 1.00 90.19 156 TYR A O 1
ATOM 1276 N N . ASP A 1 157 ? -1.770 7.699 24.774 1.00 89.44 157 ASP A N 1
ATOM 1277 C CA . ASP A 1 157 ? -2.733 8.700 24.297 1.00 89.44 157 ASP A CA 1
ATOM 1278 C C . ASP A 1 157 ? -3.977 8.731 25.197 1.00 89.44 157 ASP A C 1
ATOM 1280 O O . ASP A 1 157 ? -4.355 9.785 25.707 1.00 89.44 157 ASP A O 1
ATOM 1284 N N . HIS A 1 158 ? -4.543 7.563 25.516 1.00 90.56 158 HIS A N 1
ATOM 1285 C CA . HIS A 1 158 ? -5.693 7.480 26.415 1.00 90.56 158 HIS A CA 1
ATOM 1286 C C . HIS A 1 158 ? -5.325 7.849 27.864 1.00 90.56 158 HIS A C 1
ATOM 1288 O O . HIS A 1 158 ? -6.055 8.607 28.503 1.00 90.56 158 HIS A O 1
ATOM 1294 N N . VAL A 1 159 ? -4.183 7.392 28.394 1.00 91.25 159 VAL A N 1
ATOM 1295 C CA . VAL A 1 159 ? -3.715 7.788 29.740 1.00 91.25 159 VAL A CA 1
ATOM 1296 C C . VAL A 1 159 ? -3.607 9.312 29.848 1.00 91.25 159 VAL A C 1
ATOM 1298 O O . VAL A 1 159 ? -4.127 9.912 30.791 1.00 91.25 159 VAL A O 1
ATOM 1301 N N . LEU A 1 160 ? -2.961 9.951 28.874 1.00 90.31 160 LEU A N 1
ATOM 1302 C CA . LEU A 1 160 ? -2.759 11.395 28.854 1.00 90.31 160 LEU A CA 1
ATOM 1303 C C . LEU A 1 160 ? -4.081 12.147 28.717 1.00 90.31 160 LEU A C 1
ATOM 1305 O O . LEU A 1 160 ? -4.297 13.136 29.425 1.00 90.31 160 LEU A O 1
ATOM 1309 N N . GLN A 1 161 ? -4.993 11.641 27.888 1.00 90.62 161 GLN A N 1
ATOM 1310 C CA . GLN A 1 161 ? -6.300 12.252 27.699 1.00 90.62 161 GLN A CA 1
ATOM 1311 C C . GLN A 1 161 ? -7.134 12.173 28.979 1.00 90.62 161 GLN A C 1
ATOM 1313 O O . GLN A 1 161 ? -7.708 13.179 29.396 1.00 90.62 161 GLN A O 1
ATOM 1318 N N . LYS A 1 162 ? -7.174 11.003 29.628 1.00 91.00 162 LYS A N 1
ATOM 1319 C CA . LYS A 1 162 ? -8.016 10.762 30.804 1.00 91.00 162 LYS A CA 1
ATOM 1320 C C . LYS A 1 162 ? -7.480 11.430 32.068 1.00 91.00 162 LYS A C 1
ATOM 1322 O O . LYS A 1 162 ? -8.247 12.058 32.792 1.00 91.00 162 LYS A O 1
ATOM 1327 N N . PHE A 1 163 ? -6.187 11.287 32.355 1.00 91.19 163 PHE A N 1
ATOM 1328 C CA . PHE A 1 163 ? -5.619 11.713 33.640 1.00 91.19 163 PHE A CA 1
ATOM 1329 C C . PHE A 1 163 ? -5.001 13.113 33.613 1.00 91.19 163 PHE A C 1
ATOM 1331 O O . PHE A 1 163 ? -4.858 13.730 34.666 1.00 91.19 163 PHE A O 1
ATOM 1338 N N . TYR A 1 164 ? -4.660 13.632 32.430 1.00 89.31 164 TYR A N 1
ATOM 1339 C CA . TYR A 1 164 ? -3.992 14.930 32.292 1.00 89.31 164 TYR A CA 1
ATOM 1340 C C . TYR A 1 164 ? -4.700 15.894 31.332 1.00 89.31 164 TYR A C 1
ATOM 1342 O O . TYR A 1 164 ? -4.265 17.037 31.202 1.00 89.31 164 TYR A O 1
ATOM 1350 N N . GLY A 1 165 ? -5.775 15.468 30.659 1.00 88.31 165 GLY A N 1
ATOM 1351 C CA . GLY A 1 165 ? -6.505 16.301 29.701 1.00 88.31 165 GLY A CA 1
ATOM 1352 C C . GLY A 1 165 ? -5.707 16.644 28.439 1.00 88.31 165 GLY A C 1
ATOM 1353 O O . GLY A 1 165 ? -5.987 17.657 27.801 1.00 88.31 165 GLY A O 1
ATOM 1354 N N . MET A 1 166 ? -4.701 15.836 28.083 1.00 86.19 166 MET A N 1
ATOM 1355 C CA . MET A 1 166 ? -3.837 16.069 26.921 1.00 86.19 166 MET A CA 1
ATOM 1356 C C . MET A 1 166 ? -3.998 14.979 25.870 1.00 8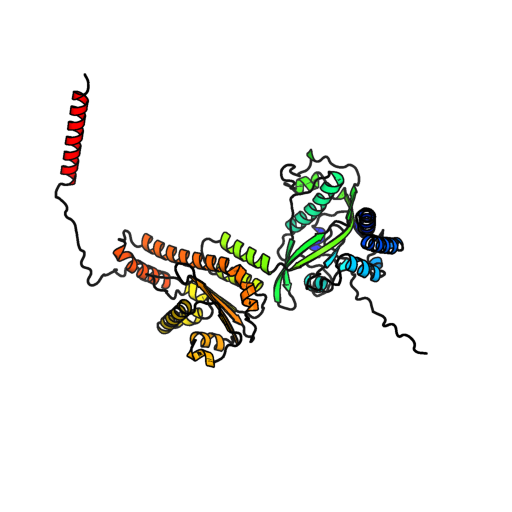6.19 166 MET A C 1
ATOM 1358 O O . MET A 1 166 ? -4.023 13.804 26.206 1.00 86.19 166 MET A O 1
ATOM 1362 N N . LYS A 1 167 ? -4.010 15.356 24.592 1.00 85.94 167 LYS A N 1
ATOM 1363 C CA . LYS A 1 167 ? -4.045 14.408 23.475 1.00 85.94 167 LYS A CA 1
ATOM 1364 C C . LYS A 1 167 ? -2.697 14.376 22.762 1.00 85.94 167 LYS A C 1
ATOM 1366 O O . LYS A 1 167 ? -2.126 15.439 22.509 1.00 85.94 167 LYS A O 1
ATOM 1371 N N . LEU A 1 168 ? -2.191 13.188 22.436 1.00 83.38 168 LEU A N 1
ATOM 1372 C CA . LEU A 1 168 ? -0.972 13.055 21.647 1.00 83.38 168 LEU A CA 1
ATOM 1373 C C . LEU A 1 168 ? -1.232 13.443 20.188 1.00 83.38 168 LEU A C 1
ATOM 1375 O O . LEU A 1 168 ? -2.296 13.207 19.621 1.00 83.38 168 LEU A O 1
ATOM 1379 N N . ASN A 1 169 ? -0.216 14.030 19.563 1.00 77.38 169 ASN A N 1
ATOM 1380 C CA . ASN A 1 169 ? -0.167 14.297 18.130 1.00 77.38 169 ASN A CA 1
ATOM 1381 C C . ASN A 1 169 ? 0.684 13.225 17.426 1.00 77.38 169 ASN A C 1
ATOM 1383 O O . ASN A 1 169 ? 1.653 13.524 16.714 1.00 77.38 169 ASN A O 1
ATOM 1387 N N . ASP A 1 170 ? 0.355 11.964 17.706 1.00 66.25 170 ASP A N 1
ATOM 1388 C CA . ASP A 1 170 ? 1.009 10.780 17.149 1.00 66.25 170 ASP A CA 1
ATOM 1389 C C . ASP A 1 170 ? -0.065 9.815 16.620 1.00 66.25 170 ASP A C 1
ATOM 1391 O O . ASP A 1 170 ? -0.434 8.837 17.263 1.00 66.25 170 ASP A O 1
ATOM 1395 N N . ASN A 1 171 ? -0.617 10.128 15.443 1.00 62.53 171 ASN A N 1
ATOM 1396 C CA . ASN A 1 171 ? -1.508 9.217 14.724 1.00 62.53 171 ASN A CA 1
ATOM 1397 C C . ASN A 1 171 ? -0.658 8.230 13.918 1.00 62.53 171 ASN A C 1
ATOM 1399 O O . ASN A 1 171 ? -0.406 8.441 12.730 1.00 62.53 171 ASN A O 1
ATOM 1403 N N . ARG A 1 172 ? -0.200 7.155 14.562 1.00 67.50 172 ARG A N 1
ATOM 1404 C CA . ARG A 1 172 ? 0.433 6.037 13.852 1.00 67.50 172 ARG A CA 1
ATOM 1405 C C . ARG A 1 172 ? -0.649 5.115 13.319 1.00 67.50 172 ARG A C 1
ATOM 1407 O O . ARG A 1 172 ? -1.134 4.234 14.022 1.00 67.50 172 ARG A O 1
ATOM 1414 N N . GLU A 1 173 ? -1.068 5.368 12.086 1.00 69.94 173 GLU A N 1
ATOM 1415 C CA . GLU A 1 173 ? -1.959 4.458 11.377 1.00 69.94 173 GLU A CA 1
ATOM 1416 C C . GLU A 1 173 ? -1.187 3.203 10.961 1.00 69.94 173 GLU A C 1
ATOM 1418 O O . GLU A 1 173 ? -0.104 3.293 10.387 1.00 69.94 173 GLU A O 1
ATOM 1423 N N . LEU A 1 174 ? -1.757 2.029 11.231 1.00 75.25 174 LEU A N 1
ATOM 1424 C CA . LEU A 1 174 ? -1.230 0.767 10.728 1.00 75.25 174 LEU A CA 1
ATOM 1425 C C . LEU A 1 174 ? -1.854 0.458 9.372 1.00 75.25 174 LEU A C 1
ATOM 1427 O O . LEU A 1 174 ? -3.078 0.329 9.266 1.00 75.25 174 LEU A O 1
ATOM 1431 N N . ILE A 1 175 ? -1.008 0.279 8.363 1.00 83.25 175 ILE A N 1
ATOM 1432 C CA . ILE A 1 175 ? -1.409 -0.212 7.048 1.00 83.25 175 ILE A CA 1
ATOM 1433 C C . ILE A 1 175 ? -0.903 -1.643 6.913 1.00 83.25 175 ILE A C 1
ATOM 1435 O O . ILE A 1 175 ? 0.293 -1.899 7.003 1.00 83.25 175 ILE A O 1
ATOM 1439 N N . TYR A 1 176 ? -1.832 -2.573 6.727 1.00 82.06 176 TYR A N 1
ATOM 1440 C CA . TYR A 1 176 ? -1.574 -3.999 6.628 1.00 82.06 176 TYR A CA 1
ATOM 1441 C C . TYR A 1 176 ? -1.452 -4.388 5.155 1.00 82.06 176 TYR A C 1
ATOM 1443 O O . TYR A 1 176 ? -2.474 -4.370 4.459 1.00 82.06 176 TYR A O 1
ATOM 1451 N N . PRO A 1 177 ? -0.249 -4.738 4.662 1.00 83.69 177 PRO A N 1
ATOM 1452 C CA . PRO A 1 177 ? -0.121 -5.438 3.395 1.00 83.69 177 PRO A CA 1
ATOM 1453 C C . PRO A 1 177 ? -0.631 -6.868 3.585 1.00 83.69 177 PRO A C 1
ATOM 1455 O O . PRO A 1 177 ? -0.135 -7.600 4.436 1.00 83.69 177 PRO A O 1
ATOM 1458 N N . ILE A 1 178 ? -1.641 -7.264 2.817 1.00 79.69 178 ILE A N 1
ATOM 1459 C CA . ILE A 1 178 ? -2.211 -8.611 2.872 1.00 79.69 178 ILE A CA 1
ATOM 1460 C C . ILE A 1 178 ? -2.309 -9.147 1.459 1.00 79.69 178 ILE A C 1
ATOM 1462 O O . ILE A 1 178 ? -2.917 -8.528 0.585 1.00 79.69 178 ILE A O 1
ATOM 1466 N N . THR A 1 179 ? -1.726 -10.321 1.241 1.00 78.25 179 THR A N 1
ATOM 1467 C CA . THR A 1 179 ? -1.963 -11.071 0.011 1.00 78.25 179 THR A CA 1
ATOM 1468 C C . THR A 1 179 ? -3.272 -11.825 0.175 1.00 78.25 179 THR A C 1
ATOM 1470 O O . THR A 1 179 ? -3.351 -12.767 0.959 1.00 78.25 179 THR A O 1
ATOM 1473 N N . ASP A 1 180 ? -4.309 -11.393 -0.538 1.00 73.50 180 ASP A N 1
ATOM 1474 C CA . ASP A 1 180 ? -5.622 -12.035 -0.511 1.00 73.50 180 ASP A CA 1
ATOM 1475 C C . ASP A 1 180 ? -5.474 -13.519 -0.903 1.00 73.50 180 ASP A C 1
ATOM 1477 O O . ASP A 1 180 ? -5.067 -13.802 -2.033 1.00 73.50 180 ASP A O 1
ATOM 1481 N N . PRO A 1 181 ? -5.813 -14.477 -0.020 1.00 67.06 181 PRO A N 1
ATOM 1482 C CA . PRO A 1 181 ? -5.632 -15.902 -0.297 1.00 67.06 181 PRO A CA 1
ATOM 1483 C C . PRO A 1 181 ? -6.442 -16.395 -1.501 1.00 67.06 181 PRO A C 1
ATOM 1485 O O . PRO A 1 181 ? -6.064 -17.367 -2.152 1.00 67.06 181 PRO A O 1
ATOM 1488 N N . THR A 1 182 ? -7.568 -15.738 -1.801 1.00 67.31 182 THR A N 1
ATOM 1489 C CA . THR A 1 182 ? -8.468 -16.135 -2.890 1.00 67.31 182 THR A CA 1
ATOM 1490 C C . THR A 1 182 ? -8.014 -15.591 -4.238 1.00 67.31 182 THR A C 1
ATOM 1492 O O . THR A 1 182 ? -7.999 -16.323 -5.228 1.00 67.31 182 THR A O 1
ATOM 1495 N N . SER A 1 183 ? -7.612 -14.318 -4.288 1.00 70.94 183 SER A N 1
ATOM 1496 C CA . SER A 1 183 ? -7.202 -13.662 -5.534 1.00 70.94 183 SER A CA 1
ATOM 1497 C C . SER A 1 183 ? -5.688 -13.680 -5.772 1.00 70.94 183 SER A C 1
ATOM 1499 O O . SER A 1 183 ? -5.251 -13.479 -6.902 1.00 70.94 183 SER A O 1
ATOM 1501 N N . GLY A 1 184 ? -4.877 -13.953 -4.748 1.00 74.00 184 GLY A N 1
ATOM 1502 C CA . GLY A 1 184 ? -3.415 -13.854 -4.783 1.00 74.00 184 GLY A CA 1
ATOM 1503 C C . GLY A 1 184 ? -2.899 -12.417 -4.904 1.00 74.00 184 GLY A C 1
ATOM 1504 O O . GLY A 1 184 ? -1.730 -12.214 -5.223 1.00 74.00 184 GLY A O 1
ATOM 1505 N N . MET A 1 185 ? -3.766 -11.419 -4.715 1.00 77.56 185 MET A N 1
ATOM 1506 C CA . MET A 1 185 ? -3.443 -10.013 -4.948 1.00 77.56 185 MET A CA 1
ATOM 1507 C C . MET A 1 185 ? -3.032 -9.324 -3.659 1.00 77.56 185 MET A C 1
ATOM 1509 O O . MET A 1 185 ? -3.659 -9.514 -2.618 1.00 77.56 185 MET A O 1
ATOM 1513 N N . LEU A 1 186 ? -2.013 -8.474 -3.757 1.00 81.19 186 LEU A N 1
ATOM 1514 C CA . LEU A 1 186 ? -1.600 -7.623 -2.654 1.00 81.19 186 LEU A CA 1
ATOM 1515 C C . LEU A 1 186 ? -2.617 -6.497 -2.463 1.00 81.19 186 LEU A C 1
ATOM 1517 O O . LEU A 1 186 ? -2.872 -5.717 -3.381 1.00 81.19 186 LEU A O 1
ATOM 1521 N N . ARG A 1 187 ? -3.186 -6.423 -1.266 1.00 85.44 187 ARG A N 1
ATOM 1522 C CA . ARG A 1 187 ? -4.093 -5.368 -0.822 1.00 85.44 187 ARG A CA 1
ATOM 1523 C C . ARG A 1 187 ? -3.522 -4.677 0.400 1.00 85.44 187 ARG A C 1
ATOM 1525 O O . ARG A 1 187 ? -2.755 -5.273 1.152 1.00 85.44 187 ARG A O 1
ATOM 1532 N N . TYR A 1 188 ? -3.929 -3.434 0.609 1.00 87.56 188 TYR A N 1
ATOM 1533 C CA . TYR A 1 188 ? -3.521 -2.648 1.765 1.00 87.56 188 TYR A CA 1
ATOM 1534 C C . TYR A 1 188 ? -4.744 -2.267 2.588 1.00 87.56 188 TYR A C 1
ATOM 1536 O O . TYR A 1 188 ? -5.654 -1.606 2.087 1.00 87.56 188 TYR A O 1
ATOM 1544 N N . TYR A 1 189 ? -4.756 -2.664 3.859 1.00 87.94 189 TYR A N 1
ATOM 1545 C CA . TYR A 1 189 ? -5.839 -2.358 4.789 1.00 87.94 189 TYR A CA 1
ATOM 1546 C C . TYR A 1 189 ? -5.362 -1.426 5.897 1.00 87.94 189 TYR A C 1
ATOM 1548 O O . TYR A 1 189 ? -4.490 -1.781 6.684 1.00 87.94 189 TYR A O 1
ATOM 1556 N N . ARG A 1 190 ? -5.962 -0.241 6.007 1.00 87.62 190 ARG A N 1
ATOM 1557 C CA . ARG A 1 190 ? -5.742 0.657 7.143 1.00 87.62 190 ARG A CA 1
ATOM 1558 C C . ARG A 1 190 ? -6.593 0.185 8.316 1.00 87.62 190 ARG A C 1
ATOM 1560 O O . ARG A 1 190 ? -7.818 0.170 8.205 1.00 87.62 190 ARG A O 1
ATOM 1567 N N . ILE A 1 191 ? -5.969 -0.144 9.445 1.00 85.94 191 ILE A N 1
ATOM 1568 C CA . ILE A 1 191 ? -6.685 -0.522 10.670 1.00 85.94 191 ILE A CA 1
ATOM 1569 C C . ILE A 1 191 ? -6.886 0.704 11.549 1.00 85.94 191 ILE A C 1
ATOM 1571 O O . ILE A 1 191 ? -5.933 1.297 12.053 1.00 85.94 191 ILE A O 1
ATOM 1575 N N . LYS A 1 192 ? -8.149 1.066 11.758 1.00 86.06 192 LYS A N 1
ATOM 1576 C CA . LYS A 1 192 ? -8.562 2.075 12.731 1.00 86.06 192 LYS A CA 1
ATOM 1577 C C . LYS A 1 192 ? -8.897 1.379 14.042 1.00 86.06 192 LYS A C 1
ATOM 1579 O O . LYS A 1 192 ? -9.784 0.529 14.079 1.00 86.06 192 LYS A O 1
ATOM 1584 N N . TYR A 1 193 ? -8.182 1.758 15.096 1.00 85.88 193 TYR A N 1
ATOM 1585 C CA . TYR A 1 193 ? -8.410 1.300 16.461 1.00 85.88 193 TYR A CA 1
ATOM 1586 C C . TYR A 1 193 ? -9.233 2.344 17.216 1.00 85.88 193 TYR A C 1
ATOM 1588 O O . TYR A 1 193 ? -8.748 3.437 17.507 1.00 85.88 193 TYR A O 1
ATOM 1596 N N . ASP A 1 194 ? -10.487 2.024 17.518 1.00 88.00 194 ASP A N 1
ATOM 1597 C CA . ASP A 1 194 ? -11.377 2.886 18.285 1.00 88.00 194 ASP A CA 1
ATOM 1598 C C . ASP A 1 194 ? -11.421 2.444 19.751 1.00 88.00 194 ASP A C 1
ATOM 1600 O O . ASP A 1 194 ? -11.942 1.378 20.089 1.00 88.00 194 ASP A O 1
ATOM 1604 N N . SER A 1 195 ? -10.858 3.284 20.617 1.00 89.69 195 SER A N 1
ATOM 1605 C CA . SER A 1 195 ? -10.717 3.060 22.056 1.00 89.69 195 SER A CA 1
ATOM 1606 C C . SER A 1 195 ? -11.825 3.695 22.900 1.00 89.69 195 SER A C 1
ATOM 1608 O O . SER A 1 195 ? -11.738 3.660 24.126 1.00 89.69 195 SER A O 1
ATOM 1610 N N . ARG A 1 196 ? -12.873 4.272 22.290 1.00 90.12 196 ARG A N 1
ATOM 1611 C CA . ARG A 1 196 ? -13.908 5.046 23.009 1.00 90.12 196 ARG A CA 1
ATOM 1612 C C . ARG A 1 196 ? -14.712 4.243 24.036 1.00 90.12 196 ARG A C 1
ATOM 1614 O O . ARG A 1 196 ? -15.334 4.846 24.905 1.00 90.12 196 ARG A O 1
ATOM 1621 N N . PHE A 1 197 ? -14.713 2.913 23.941 1.00 93.75 197 PHE A N 1
ATOM 1622 C CA . PHE A 1 197 ? -15.394 2.013 24.884 1.00 93.75 197 PHE A CA 1
ATOM 1623 C C . PHE A 1 197 ? -14.420 1.296 25.822 1.00 93.75 197 PHE A C 1
ATOM 1625 O O . PHE A 1 197 ? -14.718 0.217 26.334 1.00 93.75 197 PHE A O 1
ATOM 1632 N N . ILE A 1 198 ? -13.253 1.895 26.042 1.00 94.75 198 ILE A N 1
ATOM 1633 C CA . ILE A 1 198 ? -12.274 1.468 27.033 1.00 94.75 198 ILE A CA 1
ATOM 1634 C C . ILE A 1 198 ? -12.294 2.486 28.169 1.00 94.75 198 ILE A C 1
ATOM 1636 O O . ILE A 1 198 ? -12.417 3.685 27.933 1.00 94.75 198 ILE A O 1
ATOM 1640 N N . ASP A 1 199 ? -12.125 2.013 29.393 1.00 94.31 199 ASP A N 1
ATOM 1641 C CA . ASP A 1 199 ? -11.866 2.818 30.574 1.00 94.31 199 ASP A CA 1
ATOM 1642 C C . ASP A 1 199 ? -10.521 2.415 31.190 1.00 94.31 199 ASP A C 1
ATOM 1644 O O . ASP A 1 199 ? -10.187 1.233 31.253 1.00 94.31 199 ASP A O 1
ATOM 1648 N N . LEU A 1 200 ? -9.731 3.396 31.634 1.00 93.69 200 LEU A N 1
ATOM 1649 C CA . LEU A 1 200 ? -8.452 3.158 32.314 1.00 93.69 200 LEU A CA 1
ATOM 1650 C C . LEU A 1 200 ? -8.539 3.478 33.806 1.00 93.69 200 LEU A C 1
ATOM 1652 O O . LEU A 1 200 ? -8.826 4.614 34.183 1.00 93.69 200 LEU A O 1
ATOM 1656 N N . LYS A 1 201 ? -8.226 2.513 34.667 1.00 92.38 201 LYS A N 1
ATOM 1657 C CA . LYS A 1 201 ? -8.110 2.701 36.119 1.00 92.38 201 LYS A CA 1
ATOM 1658 C C . LYS A 1 201 ? -6.643 2.787 36.517 1.00 92.38 201 LYS A C 1
ATOM 1660 O O . LYS A 1 201 ? -5.823 2.010 36.038 1.00 92.38 201 LYS A O 1
ATOM 1665 N N . LEU A 1 202 ? -6.321 3.729 37.398 1.00 92.56 202 LEU A N 1
ATOM 1666 C CA . LEU A 1 202 ? -4.975 3.903 37.937 1.00 92.56 202 LEU A CA 1
ATOM 1667 C C . LEU A 1 202 ? -4.788 3.035 39.191 1.00 92.56 202 LEU A C 1
ATOM 1669 O O . LEU A 1 202 ? -5.593 3.093 40.121 1.00 92.56 202 LEU A O 1
ATOM 1673 N N . LYS A 1 203 ? -3.697 2.273 39.225 1.00 88.38 203 LYS A N 1
ATOM 1674 C CA . LYS A 1 203 ? -3.192 1.523 40.374 1.00 88.38 203 LYS A CA 1
ATOM 1675 C C . LYS A 1 203 ? -2.056 2.317 41.013 1.00 88.38 203 LYS A C 1
ATOM 1677 O O . LYS A 1 203 ? -0.933 2.304 40.522 1.00 88.38 203 LYS A O 1
ATOM 1682 N N . GLY A 1 204 ? -2.350 2.995 42.119 1.00 84.75 204 GLY A N 1
ATOM 1683 C CA . GLY A 1 204 ? -1.364 3.776 42.871 1.00 84.75 204 GLY A CA 1
ATOM 1684 C C . GLY A 1 204 ? -1.370 5.264 42.522 1.00 84.75 204 GLY A C 1
ATOM 1685 O O . GLY A 1 204 ? -2.430 5.846 42.295 1.00 84.75 204 GLY A O 1
ATOM 1686 N N . GLU A 1 205 ? -0.192 5.888 42.546 1.00 86.50 205 GLU A N 1
ATOM 1687 C CA . GLU A 1 205 ? -0.035 7.334 42.356 1.00 86.50 205 GLU A CA 1
ATOM 1688 C C . GLU A 1 205 ? 0.223 7.703 40.893 1.00 86.50 205 GLU A C 1
ATOM 1690 O O . GLU A 1 205 ? 0.940 7.012 40.171 1.00 86.50 205 GLU A O 1
ATOM 1695 N N . LEU A 1 206 ? -0.369 8.819 40.461 1.00 89.44 206 LEU A N 1
ATOM 1696 C CA . LEU A 1 206 ? -0.260 9.313 39.094 1.00 89.44 206 LEU A CA 1
ATOM 1697 C C . LEU A 1 206 ? 1.103 10.005 38.901 1.00 89.44 206 LEU A C 1
ATOM 1699 O O . LEU A 1 206 ? 1.354 11.009 39.575 1.00 89.44 206 LEU A O 1
ATOM 1703 N N . PRO A 1 207 ? 1.971 9.542 37.980 1.00 87.88 207 PRO A N 1
ATOM 1704 C CA . PRO A 1 207 ? 3.286 10.151 37.795 1.00 87.88 207 PRO A CA 1
ATOM 1705 C C . PRO A 1 207 ? 3.202 11.616 37.326 1.00 87.88 207 PRO A C 1
ATOM 1707 O O . PRO A 1 207 ? 2.330 11.971 36.533 1.00 87.88 207 PRO A O 1
ATOM 1710 N N . PRO A 1 208 ? 4.100 12.515 37.745 1.00 84.62 208 PRO A N 1
ATOM 1711 C CA . PRO A 1 208 ? 4.120 13.877 37.219 1.00 84.62 208 PRO A CA 1
ATOM 1712 C C . PRO A 1 208 ? 4.643 13.911 35.769 1.00 84.62 208 PRO A C 1
ATOM 1714 O O . PRO A 1 208 ? 5.679 13.333 35.443 1.00 84.62 208 PRO A O 1
ATOM 1717 N N . LEU A 1 209 ? 3.979 14.676 34.889 1.00 81.31 209 LEU A N 1
ATOM 1718 C CA . LEU A 1 209 ? 4.363 14.785 33.467 1.00 81.31 209 LEU A CA 1
ATOM 1719 C C . LEU A 1 209 ? 5.790 15.298 33.236 1.00 81.31 209 LEU A C 1
ATOM 1721 O O . LEU A 1 209 ? 6.385 14.998 32.207 1.00 81.31 209 LEU A O 1
ATOM 1725 N N . LYS A 1 210 ? 6.341 16.075 34.174 1.00 81.00 210 LYS A N 1
ATOM 1726 C CA . LYS A 1 210 ? 7.693 16.649 34.061 1.00 81.00 210 LYS A CA 1
ATOM 1727 C C . LYS A 1 210 ? 8.790 15.585 34.012 1.00 81.00 210 LYS A C 1
ATOM 1729 O O . LYS A 1 210 ? 9.837 15.833 33.420 1.00 81.00 210 LYS A O 1
ATOM 1734 N N . ASP A 1 211 ? 8.529 14.424 34.601 1.00 81.56 211 ASP A N 1
ATOM 1735 C CA . ASP A 1 211 ? 9.491 13.327 34.674 1.00 81.56 211 ASP A CA 1
ATOM 1736 C C . ASP A 1 211 ? 9.351 12.369 33.477 1.00 81.56 211 ASP A C 1
ATOM 1738 O O . ASP A 1 211 ? 10.245 11.567 33.209 1.00 81.56 211 ASP A O 1
ATOM 1742 N N . CYS A 1 212 ? 8.262 12.499 32.714 1.00 83.56 212 CYS A N 1
ATOM 1743 C CA . CYS A 1 212 ? 7.938 11.680 31.551 1.00 83.56 212 CYS A CA 1
ATOM 1744 C C . CYS A 1 212 ? 8.734 12.097 30.299 1.00 83.56 212 CYS A C 1
ATOM 1746 O O . CYS A 1 212 ? 9.326 13.174 30.220 1.00 83.56 212 CYS A O 1
ATOM 1748 N N . ALA A 1 213 ? 8.730 11.248 29.271 1.00 83.69 213 ALA A N 1
ATOM 1749 C CA . ALA A 1 213 ? 9.381 11.508 27.982 1.00 83.69 213 ALA A CA 1
ATOM 1750 C C . ALA A 1 213 ? 8.444 12.146 26.935 1.00 83.69 213 ALA A C 1
ATOM 1752 O O . ALA A 1 213 ? 8.738 12.143 25.734 1.00 83.69 213 ALA A O 1
ATOM 1753 N N . VAL A 1 214 ? 7.309 12.687 27.383 1.00 83.12 214 VAL A N 1
ATOM 1754 C CA . VAL A 1 214 ? 6.333 13.376 26.535 1.00 83.12 214 VAL A CA 1
ATOM 1755 C C . VAL A 1 214 ? 6.797 14.809 26.294 1.00 83.12 214 VAL A C 1
ATOM 1757 O O . VAL A 1 214 ? 6.979 15.595 27.224 1.00 83.12 214 VAL A O 1
ATOM 1760 N N . CYS A 1 215 ? 6.975 15.180 25.031 1.00 82.06 215 CYS A N 1
ATOM 1761 C CA . CYS A 1 215 ? 7.303 16.548 24.661 1.00 82.06 215 CYS A CA 1
ATOM 1762 C C . CYS A 1 215 ? 6.040 17.413 24.640 1.00 82.06 215 CYS A C 1
ATOM 1764 O O . CYS A 1 215 ? 5.197 17.254 23.764 1.00 82.06 215 CYS A O 1
ATOM 1766 N N . MET A 1 216 ? 5.947 18.387 25.546 1.00 80.81 216 MET A N 1
ATOM 1767 C CA . MET A 1 216 ? 4.788 19.288 25.654 1.00 80.81 216 MET A CA 1
ATOM 1768 C C . MET A 1 216 ? 4.611 20.227 24.450 1.00 80.81 216 MET A C 1
ATOM 1770 O O . MET A 1 216 ? 3.516 20.720 24.217 1.00 80.81 216 MET A O 1
ATOM 1774 N N . ASN A 1 217 ? 5.673 20.470 23.673 1.00 81.94 217 ASN A N 1
ATOM 1775 C CA . ASN A 1 217 ? 5.603 21.334 22.488 1.00 81.94 217 ASN A CA 1
ATOM 1776 C C . ASN A 1 217 ? 5.082 20.591 21.256 1.00 81.94 217 ASN A C 1
ATOM 1778 O O . ASN A 1 217 ? 4.447 21.190 20.395 1.00 81.94 217 ASN A O 1
ATOM 1782 N N . THR A 1 218 ? 5.399 19.300 21.145 1.00 79.69 218 THR A N 1
ATOM 1783 C CA . THR A 1 218 ? 5.045 18.485 19.973 1.00 79.69 218 THR A CA 1
ATOM 1784 C C . THR A 1 218 ? 3.933 17.484 20.260 1.00 79.69 218 THR A C 1
ATOM 1786 O O . THR A 1 218 ? 3.404 16.903 19.319 1.00 79.69 218 THR A O 1
ATOM 1789 N N . PHE A 1 219 ? 3.568 17.296 21.533 1.00 82.50 219 PHE A N 1
ATOM 1790 C CA . PHE A 1 219 ? 2.639 16.277 22.022 1.00 82.50 219 PHE A CA 1
ATOM 1791 C C . PHE A 1 219 ? 3.001 14.873 21.520 1.00 82.50 219 PHE A C 1
ATOM 1793 O O . PHE A 1 219 ? 2.141 14.107 21.099 1.00 82.50 219 PHE A O 1
ATOM 1800 N N . ARG A 1 220 ? 4.298 14.542 21.531 1.00 83.06 220 ARG A N 1
ATOM 1801 C CA . ARG A 1 220 ? 4.838 13.247 21.089 1.00 83.06 220 ARG A CA 1
ATOM 1802 C C . ARG A 1 220 ? 5.706 12.613 22.163 1.00 83.06 220 ARG A C 1
ATOM 1804 O O . ARG A 1 220 ? 6.345 13.314 22.950 1.00 83.06 220 ARG A O 1
ATOM 1811 N N . ILE A 1 221 ? 5.761 11.285 22.154 1.00 84.31 221 ILE A N 1
ATOM 1812 C CA . ILE A 1 221 ? 6.698 10.511 22.970 1.00 84.31 221 ILE A CA 1
ATOM 1813 C C . ILE A 1 221 ? 8.038 10.496 22.231 1.00 84.31 221 ILE A C 1
ATOM 1815 O O . ILE A 1 221 ? 8.141 9.914 21.154 1.00 84.31 221 ILE A O 1
ATOM 1819 N N . LEU A 1 222 ? 9.048 11.173 22.783 1.00 83.25 222 LEU A N 1
ATOM 1820 C CA . LEU A 1 222 ? 10.374 11.259 22.153 1.00 83.25 222 LEU A CA 1
ATOM 1821 C C . LEU A 1 222 ? 11.237 10.029 22.440 1.00 83.25 222 LEU A C 1
ATOM 1823 O O . LEU A 1 222 ? 12.058 9.645 21.615 1.00 83.25 222 LEU A O 1
ATOM 1827 N N . ASP A 1 223 ? 11.050 9.431 23.614 1.00 87.06 223 ASP A N 1
ATOM 1828 C CA . ASP A 1 223 ? 11.801 8.271 24.081 1.00 87.06 223 ASP A CA 1
ATOM 1829 C C . ASP A 1 223 ? 10.837 7.305 24.775 1.00 87.06 223 ASP A C 1
ATOM 1831 O O . ASP A 1 223 ? 10.383 7.533 25.901 1.00 87.06 223 ASP A O 1
ATOM 1835 N N . LEU A 1 224 ? 10.494 6.231 24.064 1.00 86.44 224 LEU A N 1
ATOM 1836 C CA . LEU A 1 224 ? 9.553 5.234 24.554 1.00 86.44 224 LEU A CA 1
ATOM 1837 C C . LEU A 1 224 ? 10.111 4.448 25.747 1.00 86.44 224 LEU A C 1
ATOM 1839 O O . LEU A 1 224 ? 9.358 4.110 26.658 1.00 86.44 224 LEU A O 1
ATOM 1843 N N . GLU A 1 225 ? 11.413 4.168 25.781 1.00 87.81 225 GLU A N 1
ATOM 1844 C CA . GLU A 1 225 ? 12.014 3.415 26.882 1.00 87.81 225 GLU A CA 1
ATOM 1845 C C . GLU A 1 225 ? 12.020 4.229 28.173 1.00 87.81 225 GLU A C 1
ATOM 1847 O O . GLU A 1 225 ? 11.674 3.718 29.241 1.00 87.81 225 GLU A O 1
ATOM 1852 N N . LYS A 1 226 ? 12.371 5.517 28.083 1.00 87.94 226 LYS A N 1
ATOM 1853 C CA . LYS A 1 226 ? 12.258 6.441 29.214 1.00 87.94 226 LYS A CA 1
ATOM 1854 C C . LYS A 1 226 ? 10.805 6.586 29.659 1.00 87.94 226 LYS A C 1
ATOM 1856 O O . LYS A 1 226 ? 10.551 6.599 30.865 1.00 87.94 226 LYS A O 1
ATOM 1861 N N . GLN A 1 227 ? 9.853 6.649 28.726 1.00 88.69 227 GLN A N 1
ATOM 1862 C CA . GLN A 1 227 ? 8.430 6.696 29.065 1.00 88.69 227 GLN A CA 1
ATOM 1863 C C . GLN A 1 227 ? 7.988 5.447 29.841 1.00 88.69 227 GLN A C 1
ATOM 1865 O O . GLN A 1 227 ? 7.375 5.578 30.894 1.00 88.69 227 GLN A O 1
ATOM 1870 N N . LEU A 1 228 ? 8.369 4.251 29.387 1.00 88.12 228 LEU A N 1
ATOM 1871 C CA . LEU A 1 228 ? 8.047 2.991 30.066 1.00 88.12 228 LEU A CA 1
ATOM 1872 C C . LEU A 1 228 ? 8.673 2.887 31.465 1.00 88.12 228 LEU A C 1
ATOM 1874 O O . LEU A 1 228 ? 8.073 2.295 32.356 1.00 88.12 228 LEU A O 1
ATOM 1878 N N . LYS A 1 229 ? 9.856 3.476 31.682 1.00 88.38 229 LYS A N 1
ATOM 1879 C CA . LYS A 1 229 ? 10.511 3.519 33.004 1.00 88.38 229 LYS A CA 1
ATOM 1880 C C . LYS A 1 229 ? 9.851 4.507 33.967 1.00 88.38 229 LYS A C 1
ATOM 1882 O O . LYS A 1 229 ? 9.777 4.241 35.160 1.00 88.38 229 LYS A O 1
ATOM 1887 N N . THR A 1 230 ? 9.428 5.661 33.460 1.00 89.38 230 THR A N 1
ATOM 1888 C CA . THR A 1 230 ? 8.874 6.767 34.268 1.00 89.38 230 THR A CA 1
ATOM 1889 C C . THR A 1 230 ? 7.383 6.597 34.535 1.00 89.38 230 THR A C 1
ATOM 1891 O O . THR A 1 230 ? 6.896 6.974 35.597 1.00 89.38 230 THR A O 1
ATOM 1894 N N . MET A 1 231 ? 6.669 5.976 33.599 1.00 89.56 231 MET A N 1
ATOM 1895 C CA . MET A 1 231 ? 5.254 5.651 33.694 1.00 89.56 231 MET A CA 1
ATOM 1896 C C . MET A 1 231 ? 5.022 4.214 33.200 1.00 89.56 231 MET A C 1
ATOM 1898 O O . MET A 1 231 ? 4.596 4.013 32.055 1.00 89.56 231 MET A O 1
ATOM 1902 N N . PRO A 1 232 ? 5.317 3.206 34.041 1.00 90.69 232 PRO A N 1
ATOM 1903 C CA . PRO A 1 232 ? 5.083 1.807 33.707 1.00 90.69 232 PRO A CA 1
ATOM 1904 C C . PRO A 1 232 ? 3.613 1.530 33.388 1.00 90.69 232 PRO A C 1
ATOM 1906 O O . PRO A 1 232 ? 2.711 2.055 34.039 1.00 90.69 232 PRO A O 1
ATOM 1909 N N . LEU A 1 233 ? 3.364 0.661 32.407 1.00 89.50 233 LEU A N 1
ATOM 1910 C CA . LEU A 1 233 ? 2.003 0.311 31.979 1.00 89.50 233 LEU A CA 1
ATOM 1911 C C . LEU A 1 233 ? 1.236 -0.514 33.025 1.00 89.50 233 LEU A C 1
ATOM 1913 O O . LEU A 1 233 ? 0.010 -0.519 33.024 1.00 89.50 233 LEU A O 1
ATOM 1917 N N . GLU A 1 234 ? 1.948 -1.145 33.961 1.00 89.56 234 GLU A N 1
ATOM 1918 C CA . GLU A 1 234 ? 1.397 -1.883 35.109 1.00 89.56 234 GLU A CA 1
ATOM 1919 C C . GLU A 1 234 ? 0.590 -0.994 36.069 1.00 89.56 234 GLU A C 1
ATOM 1921 O O . GLU A 1 234 ? -0.271 -1.491 36.798 1.00 89.56 234 GLU A O 1
ATOM 1926 N N . LEU A 1 235 ? 0.830 0.324 36.041 1.00 90.12 235 LEU A N 1
ATOM 1927 C CA . LEU A 1 235 ? 0.045 1.309 36.786 1.00 90.12 235 LEU A CA 1
ATOM 1928 C C . LEU A 1 235 ? -1.391 1.424 36.270 1.00 90.12 235 LEU A C 1
ATOM 1930 O O . LEU A 1 235 ? -2.218 2.044 36.931 1.00 90.12 235 LEU A O 1
ATOM 1934 N N . PHE A 1 236 ? -1.703 0.865 35.102 1.00 92.62 236 PHE A N 1
ATOM 1935 C CA . PHE A 1 236 ? -3.008 1.010 34.481 1.00 92.62 236 PHE A CA 1
ATOM 1936 C C . PHE A 1 236 ? -3.705 -0.337 34.312 1.00 92.62 236 PHE A C 1
ATOM 1938 O O . PHE A 1 236 ? -3.116 -1.349 33.927 1.00 92.62 236 PHE A O 1
ATOM 1945 N N . GLU A 1 237 ? -5.002 -0.328 34.584 1.00 93.31 237 GLU A N 1
ATOM 1946 C CA . GLU A 1 237 ? -5.911 -1.421 34.275 1.00 93.31 237 GLU A CA 1
ATOM 1947 C C . GLU A 1 237 ? -6.943 -0.937 33.266 1.00 93.31 237 GLU A C 1
ATOM 1949 O O . GLU A 1 237 ? -7.673 0.021 33.522 1.00 93.31 237 GLU A O 1
ATOM 1954 N N . ALA A 1 238 ? -6.963 -1.583 32.107 1.00 94.12 238 ALA A N 1
ATOM 1955 C CA . ALA A 1 238 ? -7.904 -1.316 31.041 1.00 94.12 238 ALA A CA 1
ATOM 1956 C C . ALA A 1 238 ? -9.112 -2.243 31.170 1.00 94.12 238 ALA A C 1
ATOM 1958 O O . ALA A 1 238 ? -8.972 -3.462 31.212 1.00 94.12 238 ALA A O 1
ATOM 1959 N N . GLU A 1 239 ? -10.299 -1.659 31.191 1.00 94.56 239 GLU A N 1
ATOM 1960 C CA . GLU A 1 239 ? -11.572 -2.370 31.198 1.00 94.56 239 GLU A CA 1
ATOM 1961 C C . GLU A 1 239 ? -12.398 -1.888 30.007 1.00 94.56 239 GLU A C 1
ATOM 1963 O O . GLU A 1 239 ? -12.470 -0.687 29.768 1.00 94.56 239 GLU A O 1
ATOM 1968 N N . GLY A 1 240 ? -13.009 -2.787 29.235 1.00 94.31 240 GLY A N 1
ATOM 1969 C CA . GLY A 1 240 ? -13.851 -2.386 28.107 1.00 94.31 240 GLY A CA 1
ATOM 1970 C C . GLY A 1 240 ? -13.692 -3.252 26.868 1.00 94.31 240 GLY A C 1
ATOM 1971 O O . GLY A 1 240 ? -13.329 -4.423 26.953 1.00 94.31 240 GLY A O 1
ATOM 1972 N N . PHE A 1 241 ? -13.901 -2.657 25.696 1.00 94.06 241 PHE A N 1
ATOM 1973 C CA . PHE A 1 241 ? -13.522 -3.249 24.414 1.00 94.06 241 PHE A CA 1
ATOM 1974 C C . PHE A 1 241 ? -13.116 -2.171 23.408 1.00 94.06 241 PHE A C 1
ATOM 1976 O O . PHE A 1 241 ? -13.539 -1.019 23.494 1.00 94.06 241 PHE A O 1
ATOM 1983 N N . ALA A 1 242 ? -12.298 -2.560 22.437 1.00 92.38 242 ALA A N 1
ATOM 1984 C CA . ALA A 1 242 ? -11.956 -1.730 21.293 1.00 92.38 242 ALA A CA 1
ATOM 1985 C C . ALA A 1 242 ? -12.744 -2.166 20.058 1.00 92.38 242 ALA A C 1
ATOM 1987 O O . ALA A 1 242 ? -13.068 -3.347 19.909 1.00 92.38 242 ALA A O 1
ATOM 1988 N N . VAL A 1 243 ? -12.988 -1.235 19.138 1.00 91.12 243 VAL A N 1
ATOM 1989 C CA . VAL A 1 243 ? -13.534 -1.549 17.813 1.00 91.12 243 VAL A CA 1
ATOM 1990 C C . VAL A 1 243 ? -12.431 -1.378 16.780 1.00 91.12 243 VAL A C 1
ATOM 1992 O O . VAL A 1 243 ? -11.871 -0.296 16.624 1.00 91.12 243 VAL A O 1
ATOM 1995 N N . TRP A 1 244 ? -12.102 -2.456 16.080 1.00 89.38 244 TRP A N 1
ATOM 1996 C CA . TRP A 1 244 ? -11.183 -2.438 14.950 1.00 89.38 244 TRP A CA 1
ATOM 1997 C C . TRP A 1 244 ? -11.996 -2.322 13.678 1.00 89.38 244 TRP A C 1
ATOM 1999 O O . TRP A 1 244 ? -12.919 -3.106 13.467 1.00 89.38 244 TRP A O 1
ATOM 2009 N N . VAL A 1 245 ? -11.638 -1.370 12.824 1.00 88.31 245 VAL A N 1
ATOM 2010 C CA . VAL A 1 245 ? -12.233 -1.214 11.496 1.00 88.31 245 VAL A CA 1
ATOM 2011 C C . VAL A 1 245 ? -11.114 -1.219 10.471 1.00 88.31 245 VAL A C 1
ATOM 2013 O O . VAL A 1 245 ? -10.227 -0.370 10.531 1.00 88.31 245 VAL A O 1
ATOM 2016 N N . ALA A 1 246 ? -11.155 -2.165 9.539 1.00 88.06 246 ALA A N 1
ATOM 2017 C CA . ALA A 1 246 ? -10.223 -2.223 8.427 1.00 88.06 246 ALA A CA 1
ATOM 2018 C C . ALA A 1 246 ? -10.828 -1.539 7.198 1.00 88.06 246 ALA A C 1
ATOM 2020 O O . ALA A 1 246 ? -11.909 -1.896 6.729 1.00 88.06 246 ALA A O 1
ATOM 2021 N N . GLU A 1 247 ? -10.114 -0.557 6.668 1.00 87.06 247 GLU A N 1
ATOM 2022 C CA . GLU A 1 247 ? -10.474 0.172 5.459 1.00 87.06 247 GLU A CA 1
ATOM 2023 C C . GLU A 1 247 ? -9.538 -0.253 4.327 1.00 87.06 247 GLU A C 1
ATOM 2025 O O . GLU A 1 247 ? -8.320 -0.180 4.480 1.00 87.06 247 GLU A O 1
ATOM 2030 N N . ASP A 1 248 ? -10.089 -0.703 3.199 1.00 86.06 248 ASP A N 1
ATOM 2031 C CA . ASP A 1 248 ? -9.288 -0.985 2.002 1.00 86.06 248 ASP A CA 1
ATOM 2032 C C . ASP A 1 248 ? -8.758 0.338 1.434 1.00 86.06 248 ASP A C 1
ATOM 2034 O O . ASP A 1 248 ? -9.524 1.178 0.954 1.00 86.06 248 ASP A O 1
ATOM 2038 N N . VAL A 1 249 ? -7.444 0.522 1.527 1.00 88.69 249 VAL A N 1
ATOM 2039 C CA . VAL A 1 249 ? -6.709 1.704 1.063 1.00 88.69 249 VAL A CA 1
ATOM 2040 C C . VAL A 1 249 ? -5.739 1.350 -0.060 1.00 88.69 249 VAL A C 1
ATOM 2042 O O . VAL A 1 249 ? -4.820 2.118 -0.333 1.00 88.69 249 VAL A O 1
ATOM 2045 N N . THR A 1 250 ? -5.948 0.214 -0.736 1.00 87.00 250 THR A N 1
ATOM 2046 C CA . THR A 1 250 ? -5.027 -0.331 -1.746 1.00 87.00 250 THR A CA 1
ATOM 2047 C C . THR A 1 250 ? -4.643 0.697 -2.804 1.00 87.00 250 THR A C 1
ATOM 2049 O O . THR A 1 250 ? -3.461 0.870 -3.088 1.00 87.00 250 THR A O 1
ATOM 2052 N N . THR A 1 251 ? -5.614 1.440 -3.339 1.00 86.75 251 THR A N 1
ATOM 2053 C CA . THR A 1 251 ? -5.370 2.494 -4.334 1.00 86.75 251 THR A CA 1
ATOM 2054 C C . THR A 1 251 ? -4.496 3.619 -3.779 1.00 86.75 251 THR A C 1
ATOM 2056 O O . THR A 1 251 ? -3.536 4.024 -4.427 1.00 86.75 251 THR A O 1
ATOM 2059 N N . ILE A 1 252 ? -4.804 4.112 -2.575 1.00 89.31 252 ILE A N 1
ATOM 2060 C CA . ILE A 1 252 ? -4.081 5.229 -1.952 1.00 89.31 252 ILE A CA 1
ATOM 2061 C C . ILE A 1 252 ? -2.650 4.802 -1.617 1.00 89.31 252 ILE A C 1
ATOM 2063 O O . ILE A 1 252 ? -1.707 5.502 -1.977 1.00 89.31 252 ILE A O 1
ATOM 2067 N N . GLU A 1 253 ? -2.477 3.637 -0.990 1.00 89.81 253 GLU A N 1
ATOM 2068 C CA . GLU A 1 253 ? -1.152 3.154 -0.599 1.00 89.81 253 GLU A CA 1
ATOM 2069 C C . GLU A 1 253 ? -0.295 2.794 -1.816 1.00 89.81 253 GLU A C 1
ATOM 2071 O O . GLU A 1 253 ? 0.887 3.123 -1.846 1.00 89.81 253 GLU A O 1
ATOM 2076 N N . SER A 1 254 ? -0.881 2.216 -2.872 1.00 90.25 254 SER A N 1
ATOM 2077 C CA . SER A 1 254 ? -0.146 1.942 -4.116 1.00 90.25 254 SER A CA 1
ATOM 2078 C C . SER A 1 254 ? 0.412 3.229 -4.735 1.00 90.25 254 SER A C 1
ATOM 2080 O O . SER A 1 254 ? 1.554 3.248 -5.190 1.00 90.25 254 SER A O 1
ATOM 2082 N N . LEU A 1 255 ? -0.348 4.333 -4.704 1.00 91.31 255 LEU A N 1
ATOM 2083 C CA . LEU A 1 255 ? 0.133 5.642 -5.159 1.00 91.31 255 LEU A CA 1
ATOM 2084 C C . LEU A 1 255 ? 1.252 6.192 -4.267 1.00 91.31 255 LEU A C 1
ATOM 2086 O O . LEU A 1 255 ? 2.224 6.742 -4.783 1.00 91.31 255 LEU A O 1
ATOM 2090 N N . GLU A 1 256 ? 1.146 6.045 -2.945 1.00 90.88 256 GLU A N 1
ATOM 2091 C CA . GLU A 1 256 ? 2.203 6.459 -2.014 1.00 90.88 256 GLU A CA 1
ATOM 2092 C C . GLU A 1 256 ? 3.488 5.644 -2.199 1.00 90.88 256 GLU A C 1
ATOM 2094 O O . GLU A 1 256 ? 4.583 6.204 -2.149 1.00 90.88 256 GLU A O 1
ATOM 2099 N N . ILE A 1 257 ? 3.384 4.345 -2.489 1.00 89.31 257 ILE A N 1
ATOM 2100 C CA . ILE A 1 257 ? 4.532 3.499 -2.834 1.00 89.31 257 ILE A CA 1
ATOM 2101 C C . ILE A 1 257 ? 5.189 3.991 -4.126 1.00 89.31 257 ILE A C 1
ATOM 2103 O O . ILE A 1 257 ? 6.403 4.192 -4.135 1.00 89.31 257 ILE A O 1
ATOM 2107 N N . ILE A 1 258 ? 4.407 4.268 -5.179 1.00 91.19 258 ILE A N 1
ATOM 2108 C CA . ILE A 1 258 ? 4.932 4.839 -6.431 1.00 91.19 258 ILE A CA 1
ATOM 2109 C C . ILE A 1 258 ? 5.679 6.149 -6.143 1.00 91.19 258 ILE A C 1
ATOM 2111 O O . ILE A 1 258 ? 6.814 6.316 -6.585 1.00 91.19 258 ILE A O 1
ATOM 2115 N N . LYS A 1 259 ? 5.105 7.062 -5.347 1.00 91.00 259 LYS A N 1
ATOM 2116 C CA . LYS A 1 259 ? 5.786 8.310 -4.953 1.00 91.00 259 LYS A CA 1
ATOM 2117 C C . LYS A 1 259 ? 7.092 8.047 -4.204 1.00 91.00 259 LYS A C 1
ATOM 2119 O O . LYS A 1 259 ? 8.097 8.680 -4.509 1.00 91.00 259 LYS A O 1
ATOM 2124 N N . LYS A 1 260 ? 7.094 7.127 -3.233 1.00 89.81 260 LYS A N 1
ATOM 2125 C CA . LYS A 1 260 ? 8.287 6.778 -2.444 1.00 89.81 260 LYS A CA 1
ATOM 2126 C C . LYS A 1 260 ? 9.409 6.231 -3.328 1.00 89.81 260 LYS A C 1
ATOM 2128 O O . LYS A 1 260 ? 10.553 6.621 -3.114 1.00 89.81 260 LYS A O 1
ATOM 2133 N N . ILE A 1 261 ? 9.091 5.383 -4.310 1.00 88.69 261 ILE A N 1
ATOM 2134 C CA . ILE A 1 261 ? 10.065 4.874 -5.291 1.00 88.69 261 ILE A CA 1
ATOM 2135 C C . ILE A 1 261 ? 10.695 6.053 -6.047 1.00 88.69 261 ILE A C 1
ATOM 2137 O O . ILE A 1 261 ? 11.913 6.197 -6.074 1.00 88.69 261 ILE A O 1
ATOM 2141 N N . LEU A 1 262 ? 9.870 6.975 -6.555 1.00 84.44 262 LEU A N 1
ATOM 2142 C CA . LEU A 1 262 ? 10.341 8.140 -7.316 1.00 84.44 262 LEU A CA 1
ATOM 2143 C C . LEU A 1 262 ? 11.157 9.148 -6.501 1.00 84.44 262 LEU A C 1
ATOM 2145 O O . LEU A 1 262 ? 11.922 9.911 -7.089 1.00 84.44 262 LEU A O 1
ATOM 2149 N N . LEU A 1 263 ? 10.975 9.198 -5.181 1.00 84.88 263 LEU A N 1
ATOM 2150 C CA . LEU A 1 263 ? 11.721 10.090 -4.290 1.00 84.88 263 LEU A CA 1
ATOM 2151 C C . LEU A 1 263 ? 13.074 9.519 -3.855 1.00 84.88 263 LEU A C 1
ATOM 2153 O O . LEU A 1 263 ? 13.957 10.297 -3.505 1.00 84.88 263 LEU A O 1
ATOM 2157 N N . LYS A 1 264 ? 13.221 8.191 -3.812 1.00 77.75 264 LYS A N 1
ATOM 2158 C CA . LYS A 1 264 ? 14.439 7.533 -3.321 1.00 77.75 264 LYS A CA 1
ATOM 2159 C C . LYS A 1 264 ? 15.530 7.423 -4.376 1.00 77.75 264 LYS A C 1
ATOM 2161 O O . LYS A 1 264 ? 16.700 7.470 -4.011 1.00 77.75 264 LYS A O 1
ATOM 2166 N N . GLU A 1 265 ? 15.149 7.233 -5.635 1.00 67.12 265 GLU A N 1
ATOM 2167 C CA . GLU A 1 265 ? 16.092 6.858 -6.685 1.00 67.12 265 GLU A CA 1
ATOM 2168 C C . GLU A 1 265 ? 16.266 7.976 -7.722 1.00 67.12 265 GLU A C 1
ATOM 2170 O O . GLU A 1 265 ? 15.299 8.523 -8.273 1.00 67.12 265 GLU A O 1
ATOM 2175 N N . ASP A 1 266 ? 17.532 8.334 -7.948 1.00 64.06 266 ASP A N 1
ATOM 2176 C CA . ASP A 1 266 ? 17.950 9.326 -8.943 1.00 64.06 266 ASP A CA 1
ATOM 2177 C C . ASP A 1 266 ? 18.180 8.689 -10.322 1.00 64.06 266 ASP A C 1
ATOM 2179 O O . ASP A 1 266 ? 18.003 9.355 -11.341 1.00 64.06 266 ASP A O 1
ATOM 2183 N N . GLU A 1 267 ? 18.518 7.396 -10.370 1.00 68.25 267 GLU A N 1
ATOM 2184 C CA . GLU A 1 267 ? 18.735 6.649 -11.609 1.00 68.25 267 GLU A CA 1
ATOM 2185 C C . GLU A 1 267 ? 17.574 5.688 -11.882 1.00 68.25 267 GLU A C 1
ATOM 2187 O O . GLU A 1 267 ? 17.067 5.020 -10.989 1.00 68.25 267 GLU A O 1
ATOM 2192 N N . CYS A 1 268 ? 17.149 5.616 -13.142 1.00 72.12 268 CYS A N 1
ATOM 2193 C CA . CYS A 1 268 ? 16.155 4.648 -13.586 1.00 72.12 268 CYS A CA 1
ATOM 2194 C C . CYS A 1 268 ? 16.852 3.339 -13.963 1.00 72.12 268 CYS A C 1
ATOM 2196 O O . CYS A 1 268 ? 17.435 3.229 -15.046 1.00 72.12 268 CYS A O 1
ATOM 2198 N N . ASP A 1 269 ? 16.812 2.364 -13.060 1.00 76.81 269 ASP A N 1
ATOM 2199 C CA . ASP A 1 269 ? 17.380 1.036 -13.264 1.00 76.81 269 ASP A CA 1
ATOM 2200 C C . ASP A 1 269 ? 16.287 -0.050 -13.373 1.00 76.81 269 ASP A C 1
ATOM 2202 O O . ASP A 1 269 ? 15.082 0.218 -13.381 1.00 76.81 269 ASP A O 1
ATOM 2206 N N . THR A 1 270 ? 16.711 -1.311 -13.501 1.00 79.56 270 THR A N 1
ATOM 2207 C CA . THR A 1 270 ? 15.784 -2.452 -13.580 1.00 79.56 270 THR A CA 1
ATOM 2208 C C . THR A 1 270 ? 14.965 -2.629 -12.301 1.00 79.56 270 THR A C 1
ATOM 2210 O O . THR A 1 270 ? 13.792 -2.989 -12.391 1.00 79.56 270 THR A O 1
ATOM 2213 N N . ASN A 1 271 ? 15.537 -2.328 -11.133 1.00 84.56 271 ASN A N 1
ATOM 2214 C CA . ASN A 1 271 ? 14.864 -2.492 -9.848 1.00 84.56 271 ASN A CA 1
ATOM 2215 C C . ASN A 1 271 ? 13.732 -1.471 -9.689 1.00 84.56 271 ASN A C 1
ATOM 2217 O O . ASN A 1 271 ? 12.618 -1.863 -9.339 1.00 84.56 271 ASN A O 1
ATOM 2221 N N . VAL A 1 272 ? 13.973 -0.201 -10.044 1.00 86.56 272 VAL A N 1
ATOM 2222 C CA . VAL A 1 272 ? 12.947 0.858 -10.048 1.00 86.56 272 VAL A CA 1
ATOM 2223 C C . VAL A 1 272 ? 11.756 0.445 -10.896 1.00 86.56 272 VAL A C 1
ATOM 2225 O O . VAL A 1 272 ? 10.609 0.528 -10.456 1.00 86.56 272 VAL A O 1
ATOM 2228 N N . ILE A 1 273 ? 12.014 0.002 -12.128 1.00 87.50 273 ILE A N 1
ATOM 2229 C CA . ILE A 1 273 ? 10.950 -0.373 -13.058 1.00 87.50 273 ILE A CA 1
ATOM 2230 C C . ILE A 1 273 ? 10.179 -1.593 -12.546 1.00 87.50 273 ILE A C 1
ATOM 2232 O O . ILE A 1 273 ? 8.949 -1.617 -12.637 1.00 87.50 273 ILE A O 1
ATOM 2236 N N . ASP A 1 274 ? 10.860 -2.585 -11.977 1.00 88.50 274 ASP A N 1
ATOM 2237 C CA . ASP A 1 274 ? 10.207 -3.768 -11.419 1.00 88.50 274 ASP A CA 1
ATOM 2238 C C . ASP A 1 274 ? 9.362 -3.437 -10.183 1.00 88.50 274 ASP A C 1
ATOM 2240 O O . ASP A 1 274 ? 8.251 -3.958 -10.032 1.00 88.50 274 ASP A O 1
ATOM 2244 N N . ASP A 1 275 ? 9.821 -2.527 -9.328 1.00 88.94 275 ASP A N 1
ATOM 2245 C CA . ASP A 1 275 ? 9.058 -2.064 -8.171 1.00 88.94 275 ASP A CA 1
ATOM 2246 C C . ASP A 1 275 ? 7.857 -1.199 -8.580 1.00 88.94 275 ASP A C 1
ATOM 2248 O O . ASP A 1 275 ? 6.757 -1.380 -8.046 1.00 88.94 275 ASP A O 1
ATOM 2252 N N . LEU A 1 276 ? 8.000 -0.354 -9.608 1.00 91.12 276 LEU A N 1
ATOM 2253 C CA . LEU A 1 276 ? 6.871 0.346 -10.227 1.00 91.12 276 LEU A CA 1
ATOM 2254 C C . LEU A 1 276 ? 5.850 -0.646 -10.797 1.00 91.12 276 LEU A C 1
ATOM 2256 O O . LEU A 1 276 ? 4.654 -0.506 -10.539 1.00 91.12 276 LEU A O 1
ATOM 2260 N N . LYS A 1 277 ? 6.292 -1.690 -11.512 1.00 90.62 277 LYS A N 1
ATOM 2261 C CA . LYS A 1 277 ? 5.408 -2.748 -12.033 1.00 90.62 277 LYS A CA 1
ATOM 2262 C C . LYS A 1 277 ? 4.645 -3.455 -10.913 1.00 90.62 277 LYS A C 1
ATOM 2264 O O . LYS A 1 277 ? 3.448 -3.702 -11.065 1.00 90.62 277 LYS A O 1
ATOM 2269 N N . LYS A 1 278 ? 5.291 -3.759 -9.780 1.00 88.00 278 LYS A N 1
ATOM 2270 C CA . LYS A 1 278 ? 4.620 -4.350 -8.605 1.00 88.00 278 LYS A CA 1
ATOM 2271 C C . LYS A 1 278 ? 3.559 -3.409 -8.030 1.00 88.00 278 LYS A C 1
ATOM 2273 O O . LYS A 1 278 ? 2.440 -3.854 -7.780 1.00 88.00 278 LYS A O 1
ATOM 2278 N N . ALA A 1 279 ? 3.878 -2.124 -7.873 1.00 88.88 279 ALA A N 1
ATOM 2279 C CA . ALA A 1 279 ? 2.938 -1.136 -7.345 1.00 88.88 279 ALA A CA 1
ATOM 2280 C C . ALA A 1 279 ? 1.737 -0.915 -8.284 1.00 88.88 279 ALA A C 1
ATOM 2282 O O . ALA A 1 279 ? 0.595 -0.855 -7.833 1.00 88.88 279 ALA A O 1
ATOM 2283 N N . ILE A 1 280 ? 1.966 -0.882 -9.602 1.00 90.94 280 ILE A N 1
ATOM 2284 C CA . ILE A 1 280 ? 0.896 -0.794 -10.607 1.00 90.94 280 ILE A CA 1
ATOM 2285 C C . ILE A 1 280 ? 0.030 -2.058 -10.590 1.00 90.94 280 ILE A C 1
ATOM 2287 O O . ILE A 1 280 ? -1.191 -1.960 -10.692 1.00 90.94 280 ILE A O 1
ATOM 2291 N N . ARG A 1 281 ? 0.621 -3.248 -10.412 1.00 88.50 281 ARG A N 1
ATOM 2292 C CA . ARG A 1 281 ? -0.145 -4.498 -10.279 1.00 88.50 281 ARG A CA 1
ATOM 2293 C C . ARG A 1 281 ? -1.098 -4.447 -9.084 1.00 88.50 281 ARG A C 1
ATOM 2295 O O . ARG A 1 281 ? -2.260 -4.822 -9.232 1.00 88.50 281 ARG A O 1
ATOM 2302 N N . ALA A 1 282 ? -0.625 -3.953 -7.938 1.00 85.50 282 ALA A N 1
ATOM 2303 C CA . ALA A 1 282 ? -1.456 -3.760 -6.749 1.00 85.50 282 ALA A CA 1
ATOM 2304 C C . ALA A 1 282 ? -2.577 -2.733 -6.995 1.00 85.50 282 ALA A C 1
ATOM 2306 O O . ALA A 1 282 ? -3.727 -2.985 -6.642 1.00 85.50 282 ALA A O 1
ATOM 2307 N N . LEU A 1 283 ? -2.272 -1.625 -7.680 1.00 88.44 283 LEU A N 1
ATOM 2308 C CA . LEU A 1 283 ? -3.246 -0.592 -8.041 1.00 88.44 283 LEU A CA 1
ATOM 2309 C C . LEU A 1 283 ? -4.352 -1.108 -8.977 1.00 88.44 283 LEU A C 1
ATOM 2311 O O . LEU A 1 283 ? -5.522 -0.772 -8.793 1.00 88.44 283 LEU A O 1
ATOM 2315 N N . ILE A 1 284 ? -3.984 -1.907 -9.983 1.00 87.31 284 ILE A N 1
ATOM 2316 C CA . ILE A 1 284 ? -4.929 -2.487 -10.946 1.00 87.31 284 ILE A CA 1
ATOM 2317 C C . ILE A 1 284 ? -5.832 -3.520 -10.264 1.00 87.31 284 ILE A C 1
ATOM 2319 O O . ILE A 1 284 ? -7.016 -3.606 -10.597 1.00 87.31 284 ILE A O 1
ATOM 2323 N N . GLY A 1 285 ? -5.282 -4.299 -9.329 1.00 82.94 285 GLY A N 1
ATOM 2324 C CA . GLY A 1 285 ? -6.029 -5.337 -8.629 1.00 82.94 285 GLY A CA 1
ATOM 2325 C C . GLY A 1 285 ? -6.477 -6.462 -9.565 1.00 82.94 285 GLY A C 1
ATOM 2326 O O . GLY A 1 285 ? -7.621 -6.905 -9.483 1.00 82.94 285 GLY A O 1
ATOM 2327 N N . LEU A 1 286 ? -5.586 -6.920 -10.455 1.00 82.06 286 LEU A N 1
ATOM 2328 C CA . LEU A 1 286 ? -5.770 -8.138 -11.251 1.00 82.06 286 LEU A CA 1
ATOM 2329 C C . LEU A 1 286 ? -4.564 -9.072 -11.092 1.00 82.06 286 LEU A C 1
ATOM 2331 O O . LEU A 1 286 ? -3.418 -8.625 -11.070 1.00 82.06 286 LEU A O 1
ATOM 2335 N N . ARG A 1 287 ? -4.833 -10.380 -11.006 1.00 75.38 287 ARG A N 1
ATOM 2336 C CA . ARG A 1 287 ? -3.816 -11.422 -10.794 1.00 75.38 287 ARG A CA 1
ATOM 2337 C C . ARG A 1 287 ? -3.008 -11.715 -12.059 1.00 75.38 287 ARG A C 1
ATOM 2339 O O . ARG A 1 287 ? -1.785 -11.606 -12.059 1.00 75.38 287 ARG A O 1
ATOM 2346 N N . ASP A 1 288 ? -3.704 -12.064 -13.137 1.00 79.88 288 ASP A N 1
ATOM 2347 C CA . ASP A 1 288 ? -3.098 -12.605 -14.356 1.00 79.88 288 ASP A CA 1
ATOM 2348 C C . ASP A 1 288 ? -2.878 -11.498 -15.393 1.00 79.88 288 ASP A C 1
ATOM 2350 O O . ASP A 1 288 ? -3.491 -11.472 -16.468 1.00 79.88 288 ASP A O 1
ATOM 2354 N N . ILE A 1 289 ? -2.020 -10.542 -15.024 1.00 89.00 289 ILE A N 1
ATOM 2355 C CA . ILE A 1 289 ? -1.609 -9.439 -15.896 1.00 89.00 289 ILE A CA 1
ATOM 2356 C C . ILE A 1 289 ? -0.091 -9.336 -16.021 1.00 89.00 289 ILE A C 1
ATOM 2358 O O . ILE A 1 289 ? 0.656 -9.486 -15.047 1.00 89.00 289 ILE A O 1
ATOM 2362 N N . GLN A 1 290 ? 0.367 -9.011 -17.227 1.00 91.44 290 GLN A N 1
ATOM 2363 C CA . GLN A 1 290 ? 1.731 -8.550 -17.462 1.00 91.44 290 GLN A CA 1
ATOM 2364 C C . GLN A 1 290 ? 1.713 -7.034 -17.621 1.00 91.44 290 GLN A C 1
ATOM 2366 O O . GLN A 1 290 ? 0.791 -6.479 -18.214 1.00 91.44 290 GLN A O 1
ATOM 2371 N N . ILE A 1 291 ? 2.726 -6.372 -17.067 1.00 93.62 291 ILE A N 1
ATOM 2372 C CA . ILE A 1 291 ? 2.860 -4.917 -17.104 1.00 93.62 291 ILE A CA 1
ATOM 2373 C C . ILE A 1 291 ? 4.183 -4.592 -17.788 1.00 93.62 291 ILE A C 1
ATOM 2375 O O . ILE A 1 291 ? 5.239 -5.070 -17.360 1.00 93.62 291 ILE A O 1
ATOM 2379 N N . GLY A 1 292 ? 4.111 -3.779 -18.834 1.00 93.19 292 GLY A N 1
ATOM 2380 C CA . GLY A 1 292 ? 5.251 -3.178 -19.506 1.00 93.19 292 GLY A CA 1
ATOM 2381 C C . GLY A 1 292 ? 5.330 -1.692 -19.189 1.00 93.19 292 GLY A C 1
ATOM 2382 O O . GLY A 1 292 ? 4.317 -1.001 -19.211 1.00 93.19 292 GLY A O 1
ATOM 2383 N N . LEU A 1 293 ? 6.527 -1.192 -18.902 1.00 93.00 293 LEU A N 1
ATOM 2384 C CA . LEU A 1 293 ? 6.797 0.245 -18.888 1.00 93.00 293 LEU A CA 1
ATOM 2385 C C . LEU A 1 293 ? 7.965 0.491 -19.815 1.00 93.00 293 LEU A C 1
ATOM 2387 O O . LEU A 1 293 ? 9.055 0.018 -19.527 1.00 93.00 293 LEU A O 1
ATOM 2391 N N . THR A 1 294 ? 7.744 1.216 -20.903 1.00 91.12 294 THR A N 1
ATOM 2392 C CA . THR A 1 294 ? 8.817 1.530 -21.847 1.00 91.12 294 THR A CA 1
ATOM 2393 C C . THR A 1 294 ? 9.100 3.025 -21.818 1.00 91.12 294 THR A C 1
ATOM 2395 O O . THR A 1 294 ? 8.261 3.797 -22.290 1.00 91.12 294 THR A O 1
ATOM 2398 N N . PRO A 1 295 ? 10.267 3.449 -21.307 1.00 90.69 295 PRO A N 1
ATOM 2399 C CA . PRO A 1 295 ? 10.788 4.783 -21.560 1.00 90.69 295 PRO A CA 1
ATOM 2400 C C . PRO A 1 295 ? 11.154 4.918 -23.038 1.00 90.69 295 PRO A C 1
ATOM 2402 O O . PRO A 1 295 ? 11.817 4.044 -23.598 1.00 90.69 295 PRO A O 1
ATOM 2405 N N . PHE A 1 296 ? 10.753 6.016 -23.672 1.00 90.38 296 PHE A N 1
ATOM 2406 C CA . PHE A 1 296 ? 11.211 6.342 -25.015 1.00 90.38 296 PHE A CA 1
ATOM 2407 C C . PHE A 1 296 ? 12.322 7.378 -24.950 1.00 90.38 296 PHE A C 1
ATOM 2409 O O . PHE A 1 296 ? 12.163 8.485 -24.430 1.00 90.38 296 PHE A O 1
ATOM 2416 N N . VAL A 1 297 ? 13.461 6.995 -25.510 1.00 89.31 297 VAL A N 1
ATOM 2417 C CA . VAL A 1 297 ? 14.670 7.807 -25.561 1.00 89.31 297 VAL A CA 1
ATOM 2418 C C . VAL A 1 297 ? 14.906 8.304 -26.979 1.00 89.31 297 VAL A C 1
ATOM 2420 O O . VAL A 1 297 ? 14.479 7.677 -27.954 1.00 89.31 297 VAL A O 1
ATOM 2423 N N . LYS A 1 298 ? 15.569 9.455 -27.087 1.00 88.44 298 LYS A N 1
ATOM 2424 C CA . LYS A 1 298 ? 15.893 10.085 -28.364 1.00 88.44 298 LYS A CA 1
ATOM 2425 C C . LYS A 1 298 ? 17.395 10.299 -28.490 1.00 88.44 298 LYS A C 1
ATOM 2427 O O . LYS A 1 298 ? 18.052 10.620 -27.506 1.00 88.44 298 LYS A O 1
ATOM 2432 N N . ILE A 1 299 ? 17.901 10.180 -29.710 1.00 84.50 299 ILE A N 1
ATOM 2433 C CA . ILE A 1 299 ? 19.220 10.663 -30.125 1.00 84.50 299 ILE A CA 1
ATOM 2434 C C . ILE A 1 299 ? 18.977 11.552 -31.343 1.00 84.50 299 ILE A C 1
ATOM 2436 O O . ILE A 1 299 ? 18.324 11.121 -32.288 1.00 84.50 299 ILE A O 1
ATOM 2440 N N . ASN A 1 300 ? 19.470 12.793 -31.318 1.00 82.50 300 ASN A N 1
ATOM 2441 C CA . ASN A 1 300 ? 19.283 13.765 -32.407 1.00 82.50 300 ASN A CA 1
ATOM 2442 C C . ASN A 1 300 ? 17.804 13.968 -32.795 1.00 82.50 300 ASN A C 1
ATOM 2444 O O . ASN A 1 300 ? 17.458 13.953 -33.971 1.00 82.50 300 ASN A O 1
ATOM 2448 N N . ASP A 1 301 ? 16.933 14.104 -31.791 1.00 82.44 301 ASP A N 1
ATOM 2449 C CA . ASP A 1 301 ? 15.472 14.219 -31.926 1.00 82.44 301 ASP A CA 1
ATOM 2450 C C . ASP A 1 301 ? 14.745 13.007 -32.546 1.00 82.44 301 ASP A C 1
ATOM 2452 O O . ASP A 1 301 ? 13.511 13.000 -32.601 1.00 82.44 301 ASP A O 1
ATOM 2456 N N . GLU A 1 302 ? 15.457 11.935 -32.906 1.00 86.38 302 GLU A N 1
ATOM 2457 C CA . GLU A 1 302 ? 14.867 10.677 -33.363 1.00 86.38 302 GLU A CA 1
ATOM 2458 C C . GLU A 1 302 ? 14.744 9.659 -32.229 1.00 86.38 302 GLU A C 1
ATOM 2460 O O . GLU A 1 302 ? 15.665 9.468 -31.436 1.00 86.38 302 GLU A O 1
ATOM 2465 N N . PHE A 1 303 ? 13.605 8.964 -32.165 1.00 88.75 303 PHE A N 1
ATOM 2466 C CA . PHE A 1 303 ? 13.406 7.871 -31.215 1.00 88.75 303 PHE A CA 1
ATOM 2467 C C . PHE A 1 303 ? 14.281 6.672 -31.572 1.00 88.75 303 PHE A C 1
ATOM 2469 O O . PHE A 1 303 ? 14.259 6.194 -32.709 1.00 88.75 303 PHE A O 1
ATOM 2476 N N . VAL A 1 304 ? 14.995 6.146 -30.578 1.00 87.50 304 VAL A N 1
ATOM 2477 C CA . VAL A 1 304 ? 15.876 4.986 -30.750 1.00 87.50 304 VAL A CA 1
ATOM 2478 C C . VAL A 1 304 ? 15.387 3.793 -29.937 1.00 87.50 304 VAL A C 1
ATOM 2480 O O . VAL A 1 304 ? 14.887 3.942 -28.821 1.00 87.50 304 VAL A O 1
ATOM 2483 N N . LEU A 1 305 ? 15.537 2.597 -30.511 1.00 85.44 305 LEU A N 1
ATOM 2484 C CA . LEU A 1 305 ? 15.301 1.342 -29.806 1.00 85.44 305 LEU A CA 1
ATOM 2485 C C . LEU A 1 305 ? 16.537 1.028 -28.960 1.00 85.44 305 LEU A C 1
ATOM 2487 O O . LEU A 1 305 ? 17.526 0.492 -29.454 1.00 85.44 305 LEU A O 1
ATOM 2491 N N . ASP A 1 306 ? 16.481 1.416 -27.694 1.00 85.19 306 ASP A N 1
ATOM 2492 C CA . ASP A 1 306 ? 17.505 1.097 -26.708 1.00 85.19 306 ASP A CA 1
ATOM 2493 C C . ASP A 1 306 ? 17.195 -0.246 -26.030 1.00 85.19 306 ASP A C 1
ATOM 2495 O O . ASP A 1 306 ? 16.096 -0.441 -25.513 1.00 85.19 306 ASP A O 1
ATOM 2499 N N . GLU A 1 307 ? 18.148 -1.181 -26.039 1.00 82.69 307 GLU A N 1
ATOM 2500 C CA . GLU A 1 307 ? 17.938 -2.548 -25.540 1.00 82.69 307 GLU A CA 1
ATOM 2501 C C . GLU A 1 307 ? 17.650 -2.579 -24.030 1.00 82.69 307 GLU A C 1
ATOM 2503 O O . GLU A 1 307 ? 16.805 -3.358 -23.574 1.00 82.69 307 GLU A O 1
ATOM 2508 N N . GLU A 1 308 ? 18.296 -1.699 -23.250 1.00 82.00 308 GLU A N 1
ATOM 2509 C CA . GLU A 1 308 ? 18.075 -1.613 -21.804 1.00 82.00 308 GLU A CA 1
ATOM 2510 C C . GLU A 1 308 ? 16.663 -1.138 -21.469 1.00 82.00 308 GLU A C 1
ATOM 2512 O O . GLU A 1 308 ? 16.070 -1.649 -20.523 1.00 82.00 308 GLU A O 1
ATOM 2517 N N . ASN A 1 309 ? 16.112 -0.194 -22.231 1.00 82.94 309 ASN A N 1
ATOM 2518 C CA . ASN A 1 309 ? 14.760 0.322 -22.018 1.00 82.94 309 ASN A CA 1
ATOM 2519 C C . ASN A 1 309 ? 13.679 -0.573 -22.643 1.00 82.94 309 ASN A C 1
ATOM 2521 O O . ASN A 1 309 ? 12.613 -0.771 -22.056 1.00 82.94 309 ASN A O 1
ATOM 2525 N N . ALA A 1 310 ? 13.947 -1.158 -23.812 1.00 83.38 310 ALA A N 1
ATOM 2526 C CA . ALA A 1 310 ? 13.001 -2.005 -24.536 1.00 83.38 310 ALA A CA 1
ATOM 2527 C C . ALA A 1 310 ? 12.664 -3.300 -23.785 1.00 83.38 310 ALA A C 1
ATOM 2529 O O . ALA A 1 310 ? 11.551 -3.810 -23.909 1.00 83.38 310 ALA A O 1
ATOM 2530 N N . LYS A 1 311 ? 13.581 -3.822 -22.955 1.00 85.25 311 LYS A N 1
ATOM 2531 C CA . LYS A 1 311 ? 13.336 -5.042 -22.160 1.00 85.25 311 LYS A CA 1
ATOM 2532 C C . LYS A 1 311 ? 12.194 -4.877 -21.153 1.00 85.25 311 LYS A C 1
ATOM 2534 O O . LYS A 1 311 ? 11.636 -5.863 -20.673 1.00 85.25 311 LYS A O 1
ATOM 2539 N N . TYR A 1 312 ? 11.857 -3.636 -20.809 1.00 85.25 312 TYR A N 1
ATOM 2540 C CA . TYR A 1 312 ? 10.821 -3.339 -19.836 1.00 85.25 312 TYR A CA 1
ATOM 2541 C C . TYR A 1 312 ? 9.410 -3.307 -20.425 1.00 85.25 312 TYR A C 1
ATOM 2543 O O . TYR A 1 312 ? 8.462 -3.403 -19.637 1.00 85.25 312 TYR A O 1
ATOM 2551 N N . GLY A 1 313 ? 9.262 -3.210 -21.749 1.00 87.75 313 GLY A N 1
ATOM 2552 C CA . GLY A 1 313 ? 7.978 -3.260 -22.448 1.00 87.75 313 GLY A CA 1
ATOM 2553 C C . GLY A 1 313 ? 7.530 -4.667 -22.827 1.00 87.75 313 GLY A C 1
ATOM 2554 O O . GLY A 1 313 ? 8.294 -5.631 -22.769 1.00 87.75 313 GLY A O 1
ATOM 2555 N N . LEU A 1 314 ? 6.264 -4.787 -23.221 1.00 89.69 314 LEU A N 1
ATOM 2556 C CA . LEU A 1 314 ? 5.670 -6.034 -23.700 1.00 89.69 314 LEU A CA 1
ATOM 2557 C C . LEU A 1 314 ? 5.825 -6.180 -25.216 1.00 89.69 314 LEU A C 1
ATOM 2559 O O . LEU A 1 314 ? 6.231 -7.246 -25.678 1.00 89.69 314 LEU A O 1
ATOM 2563 N N . ALA A 1 315 ? 5.535 -5.128 -25.991 1.00 86.31 315 ALA A N 1
ATOM 2564 C CA . ALA A 1 315 ? 5.745 -5.150 -27.438 1.00 86.31 315 ALA A CA 1
ATOM 2565 C C . ALA A 1 315 ? 7.227 -4.956 -27.799 1.00 86.31 315 ALA A C 1
ATOM 2567 O O . ALA A 1 315 ? 7.779 -5.694 -28.614 1.00 86.31 315 ALA A O 1
ATOM 2568 N N . THR A 1 316 ? 7.902 -4.004 -27.151 1.00 84.44 316 THR A N 1
ATOM 2569 C CA . THR A 1 316 ? 9.272 -3.591 -27.504 1.00 84.44 316 THR A CA 1
ATOM 2570 C C . THR A 1 316 ? 10.328 -4.658 -27.234 1.00 84.44 316 THR A C 1
ATOM 2572 O O . THR A 1 316 ? 11.283 -4.767 -28.005 1.00 84.44 316 THR A O 1
ATOM 2575 N N . ARG A 1 317 ? 10.131 -5.522 -26.227 1.00 86.00 317 ARG A N 1
ATOM 2576 C CA . ARG A 1 317 ? 11.040 -6.651 -25.951 1.00 86.00 317 ARG A CA 1
ATOM 2577 C C . ARG A 1 317 ? 11.169 -7.629 -27.123 1.00 86.00 317 ARG A C 1
ATOM 2579 O O . ARG A 1 317 ? 12.204 -8.273 -27.259 1.00 86.00 317 ARG A O 1
ATOM 2586 N N . GLN A 1 318 ? 10.148 -7.723 -27.979 1.00 82.62 318 GLN A N 1
ATOM 2587 C CA . GLN A 1 318 ? 10.146 -8.623 -29.140 1.00 82.62 318 GLN A CA 1
ATOM 2588 C C . GLN A 1 318 ? 11.097 -8.151 -30.242 1.00 82.62 318 GLN A C 1
ATOM 2590 O O . GLN A 1 318 ? 11.540 -8.940 -31.073 1.00 82.62 318 GLN A O 1
ATOM 2595 N N . TRP A 1 319 ? 11.418 -6.858 -30.259 1.00 84.31 319 TRP A N 1
ATOM 2596 C CA . TRP A 1 319 ? 12.177 -6.234 -31.339 1.00 84.31 319 TRP A CA 1
ATOM 2597 C C . TRP A 1 319 ? 13.671 -6.124 -31.056 1.00 84.31 319 TRP A C 1
ATOM 2599 O O . TRP A 1 319 ? 14.433 -5.914 -31.995 1.00 84.31 319 TRP A O 1
ATOM 2609 N N . ILE A 1 320 ? 14.100 -6.346 -29.807 1.00 78.81 320 ILE A N 1
ATOM 2610 C CA . ILE A 1 320 ? 15.515 -6.317 -29.395 1.00 78.81 320 ILE A CA 1
ATOM 2611 C C . ILE A 1 320 ? 16.351 -7.282 -30.249 1.00 78.81 320 ILE A C 1
ATOM 2613 O O . ILE A 1 320 ? 17.383 -6.909 -30.794 1.00 78.81 320 ILE A O 1
ATOM 2617 N N . ASN A 1 321 ? 15.860 -8.509 -30.447 1.00 71.94 321 ASN A N 1
ATOM 2618 C CA . ASN A 1 321 ? 16.568 -9.549 -31.202 1.00 71.94 321 ASN A CA 1
ATOM 2619 C C . ASN A 1 321 ? 16.219 -9.569 -32.704 1.00 71.94 321 ASN A C 1
ATOM 2621 O O . ASN A 1 321 ? 16.706 -10.428 -33.437 1.00 71.94 321 ASN A O 1
ATOM 2625 N N . GLY A 1 322 ? 15.362 -8.653 -33.170 1.00 65.62 322 GLY A N 1
ATOM 2626 C CA . GLY A 1 322 ? 14.838 -8.632 -34.542 1.00 65.62 322 GLY A CA 1
ATOM 2627 C C . GLY A 1 322 ? 15.767 -7.983 -35.574 1.00 65.62 322 GLY A C 1
ATOM 2628 O O . GLY A 1 322 ? 15.422 -7.915 -36.754 1.00 65.62 322 GLY A O 1
ATOM 2629 N N . GLY A 1 323 ? 16.926 -7.466 -35.157 1.00 75.31 323 GLY A N 1
ATOM 2630 C CA . GLY A 1 323 ? 17.846 -6.757 -36.047 1.00 75.31 323 GLY A CA 1
ATOM 2631 C C . GLY A 1 323 ? 17.185 -5.541 -36.727 1.00 75.31 323 GLY A C 1
ATOM 2632 O O . GLY A 1 323 ? 16.392 -4.843 -36.090 1.00 75.31 323 GLY A O 1
ATOM 2633 N N . PRO A 1 324 ? 17.471 -5.266 -38.017 1.00 77.94 324 PRO A N 1
ATOM 2634 C CA . PRO A 1 324 ? 16.905 -4.119 -38.737 1.00 77.94 324 PRO A CA 1
ATOM 2635 C C . PRO A 1 324 ? 15.370 -4.100 -38.797 1.00 77.94 324 PRO A C 1
ATOM 2637 O O . PRO A 1 324 ? 14.768 -3.031 -38.759 1.00 77.94 324 PRO A O 1
ATOM 2640 N N . GLU A 1 325 ? 14.732 -5.271 -38.854 1.00 80.81 325 GLU A N 1
ATOM 2641 C CA . GLU A 1 325 ? 13.269 -5.394 -38.884 1.00 80.81 325 GLU A CA 1
ATOM 2642 C C . GLU A 1 325 ? 12.642 -4.984 -37.542 1.00 80.81 325 GLU A C 1
ATOM 2644 O O . GLU A 1 325 ? 11.595 -4.338 -37.507 1.00 80.81 325 GLU A O 1
ATOM 2649 N N . GLY A 1 326 ? 13.313 -5.285 -36.426 1.00 82.12 326 GLY A N 1
ATOM 2650 C CA . GLY A 1 326 ? 12.897 -4.835 -35.096 1.00 82.12 326 GLY A CA 1
ATOM 2651 C C . GLY A 1 326 ? 12.890 -3.309 -34.964 1.00 82.12 326 GLY A C 1
ATOM 2652 O O . GLY A 1 326 ? 11.944 -2.735 -34.423 1.00 82.12 326 GLY A O 1
ATOM 2653 N N . VAL A 1 327 ? 13.904 -2.639 -35.517 1.00 83.00 327 VAL A N 1
ATOM 2654 C CA . VAL A 1 327 ? 14.000 -1.169 -35.504 1.00 83.00 327 VAL A CA 1
ATOM 2655 C C . VAL A 1 327 ? 12.892 -0.526 -36.343 1.00 83.00 327 VAL A C 1
ATOM 2657 O O . VAL A 1 327 ? 12.298 0.460 -35.910 1.00 83.00 327 VAL A O 1
ATOM 2660 N N . GLU A 1 328 ? 12.577 -1.086 -37.513 1.00 84.44 328 GLU A N 1
ATOM 2661 C CA . GLU A 1 328 ? 11.492 -0.579 -38.362 1.00 84.44 328 GLU A CA 1
ATOM 2662 C C . GLU A 1 328 ? 10.123 -0.737 -37.682 1.00 84.44 328 GLU A C 1
ATOM 2664 O O . GLU A 1 328 ? 9.347 0.218 -37.609 1.00 84.44 328 GLU A O 1
ATOM 2669 N N . ASN A 1 329 ? 9.862 -1.905 -37.086 1.00 85.44 329 ASN A N 1
ATOM 2670 C CA . ASN A 1 329 ? 8.640 -2.148 -36.316 1.00 85.44 329 ASN A CA 1
ATOM 2671 C C . ASN A 1 329 ? 8.497 -1.169 -35.141 1.00 85.44 329 ASN A C 1
ATOM 2673 O O . ASN A 1 329 ? 7.410 -0.636 -34.906 1.00 85.44 329 ASN A O 1
ATOM 2677 N N . PHE A 1 330 ? 9.596 -0.877 -34.440 1.00 88.38 330 PHE A N 1
ATOM 2678 C CA . PHE A 1 330 ? 9.617 0.133 -33.386 1.00 88.38 330 PHE A CA 1
ATOM 2679 C C . PHE A 1 330 ? 9.276 1.531 -33.919 1.00 88.38 330 PHE A C 1
ATOM 2681 O O . PHE A 1 330 ? 8.427 2.210 -33.341 1.00 88.38 330 PHE A O 1
ATOM 2688 N N . LYS A 1 331 ? 9.879 1.959 -35.036 1.00 86.81 331 LYS A N 1
ATOM 2689 C CA . LYS A 1 331 ? 9.591 3.267 -35.652 1.00 86.81 331 LYS A CA 1
ATOM 2690 C C . LYS A 1 331 ? 8.129 3.391 -36.075 1.00 86.81 331 LYS A C 1
ATOM 2692 O O . LYS A 1 331 ? 7.497 4.401 -35.766 1.00 86.81 331 LYS A O 1
ATOM 2697 N N . MET A 1 332 ? 7.574 2.359 -36.713 1.00 85.56 332 MET A N 1
ATOM 2698 C CA . MET A 1 332 ? 6.152 2.312 -37.067 1.00 85.56 332 MET A CA 1
ATOM 2699 C C . MET A 1 332 ? 5.256 2.441 -35.833 1.00 85.56 332 MET A C 1
ATOM 2701 O O . MET A 1 332 ? 4.292 3.205 -35.836 1.00 85.56 332 MET A O 1
ATOM 2705 N N . PHE A 1 333 ? 5.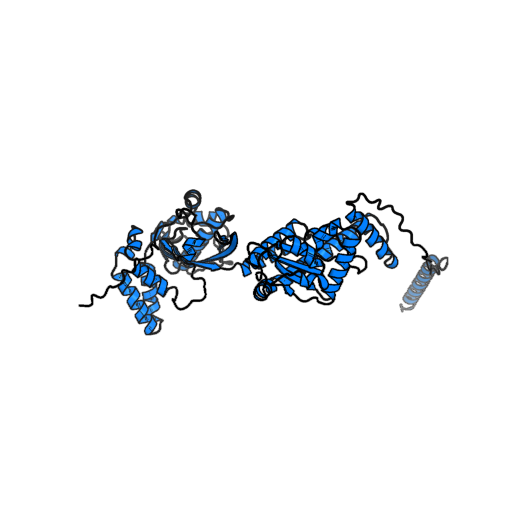586 1.720 -34.764 1.00 87.94 333 PHE A N 1
ATOM 2706 C CA . PHE A 1 333 ? 4.820 1.737 -33.527 1.00 87.94 333 PHE A CA 1
ATOM 2707 C C . PHE A 1 333 ? 4.876 3.095 -32.815 1.00 87.94 333 PHE A C 1
ATOM 2709 O O . PHE A 1 333 ? 3.845 3.619 -32.400 1.00 87.94 333 PHE A O 1
ATOM 2716 N N . VAL A 1 334 ? 6.050 3.720 -32.735 1.00 88.50 334 VAL A N 1
ATOM 2717 C CA . VAL A 1 334 ? 6.189 5.077 -32.189 1.00 88.50 334 VAL A CA 1
ATOM 2718 C C . VAL A 1 334 ? 5.440 6.100 -33.049 1.00 88.50 334 VAL A C 1
ATOM 2720 O O . VAL A 1 334 ? 4.791 6.994 -32.506 1.00 88.50 334 VAL A O 1
ATOM 2723 N N . GLY A 1 335 ? 5.474 5.960 -34.378 1.00 87.12 335 GLY A N 1
ATOM 2724 C CA . GLY A 1 335 ? 4.670 6.770 -35.296 1.00 87.12 335 GLY A CA 1
ATOM 2725 C C . GLY A 1 335 ? 3.174 6.654 -35.001 1.00 87.12 335 GLY A C 1
ATOM 2726 O O . GLY A 1 335 ? 2.507 7.669 -34.805 1.00 87.12 335 GLY A O 1
ATOM 2727 N N . PHE A 1 336 ? 2.679 5.423 -34.851 1.00 86.75 336 PHE A N 1
ATOM 2728 C CA . PHE A 1 336 ? 1.299 5.143 -34.457 1.00 86.75 336 PHE A CA 1
ATOM 2729 C C . PHE A 1 336 ? 0.925 5.815 -33.125 1.00 86.75 336 PHE A C 1
ATOM 2731 O O . PHE A 1 336 ? -0.126 6.444 -33.029 1.00 86.75 336 PHE A O 1
ATOM 2738 N N . LEU A 1 337 ? 1.788 5.747 -32.106 1.00 88.50 337 LEU A N 1
ATOM 2739 C CA . LEU A 1 337 ? 1.520 6.375 -30.805 1.00 88.50 337 LEU A CA 1
ATOM 2740 C C . LEU A 1 337 ? 1.558 7.906 -30.839 1.00 88.50 337 LEU A C 1
ATOM 2742 O O . LEU A 1 337 ? 0.864 8.542 -30.048 1.00 88.50 337 LEU A O 1
ATOM 2746 N N . ASN A 1 338 ? 2.359 8.506 -31.719 1.00 85.88 338 ASN A N 1
ATOM 2747 C CA . ASN A 1 338 ? 2.365 9.958 -31.898 1.00 85.88 338 ASN A CA 1
ATOM 2748 C C . ASN A 1 338 ? 1.098 10.447 -32.614 1.00 85.88 338 ASN A C 1
ATOM 2750 O O . ASN A 1 338 ? 0.590 11.512 -32.277 1.00 85.88 338 ASN A O 1
ATOM 2754 N N . GLU A 1 339 ? 0.575 9.676 -33.571 1.00 83.75 339 GLU A N 1
ATOM 2755 C CA . GLU A 1 339 ? -0.628 10.040 -34.329 1.00 83.75 339 GLU A CA 1
ATOM 2756 C C . GLU A 1 339 ? -1.926 9.759 -33.549 1.00 83.75 339 GLU A C 1
ATOM 2758 O O . GLU A 1 339 ? -2.834 10.589 -33.529 1.00 83.75 339 GLU A O 1
ATOM 2763 N N . PHE A 1 340 ? -1.999 8.620 -32.853 1.00 79.38 340 PHE A N 1
ATOM 2764 C CA . PHE A 1 340 ? -3.206 8.119 -32.183 1.00 79.38 340 PHE A CA 1
ATOM 2765 C C . PHE A 1 340 ? -3.060 8.039 -30.659 1.00 79.38 340 PHE A C 1
ATOM 2767 O O . PHE A 1 340 ? -3.651 7.159 -30.041 1.00 79.38 340 PHE A O 1
ATOM 2774 N N . GLY A 1 341 ? -2.255 8.919 -30.055 1.00 77.12 341 GLY A N 1
ATOM 2775 C CA . GLY A 1 341 ? -1.773 8.872 -28.666 1.00 77.12 341 GLY A CA 1
ATOM 2776 C C . GLY A 1 341 ? -2.807 8.987 -27.540 1.00 77.12 341 GLY A C 1
ATOM 2777 O O . GLY A 1 341 ? -2.619 9.764 -26.608 1.00 77.12 341 GLY A O 1
ATOM 2778 N N . VAL A 1 342 ? -3.890 8.217 -27.598 1.00 85.00 342 VAL A N 1
ATOM 2779 C CA . VAL A 1 342 ? -4.927 8.123 -26.577 1.00 85.00 342 VAL A CA 1
ATOM 2780 C C . VAL A 1 342 ? -4.841 6.776 -25.855 1.00 85.00 342 VAL A C 1
ATOM 2782 O O . VAL A 1 342 ? -4.585 5.744 -26.488 1.00 85.00 342 VAL A O 1
ATOM 2785 N N . PRO A 1 343 ? -5.071 6.745 -24.532 1.00 87.62 343 PRO A N 1
ATOM 2786 C CA . PRO A 1 343 ? -5.173 5.492 -23.801 1.00 87.62 343 PRO A CA 1
ATOM 2787 C C . PRO A 1 343 ? -6.267 4.604 -24.392 1.00 87.62 343 PRO A C 1
ATOM 2789 O O . PRO A 1 343 ? -7.421 5.019 -24.494 1.00 87.62 343 PRO A O 1
ATOM 2792 N N . THR A 1 344 ? -5.903 3.387 -24.792 1.00 88.38 344 THR A N 1
ATOM 2793 C CA . THR A 1 344 ? -6.788 2.517 -25.572 1.00 88.38 344 THR A CA 1
ATOM 2794 C C . THR A 1 344 ? -6.879 1.127 -24.942 1.00 88.38 344 THR A C 1
ATOM 2796 O O . THR A 1 344 ? -5.935 0.337 -25.065 1.00 88.38 344 THR A O 1
ATOM 2799 N N . PRO A 1 345 ? -7.997 0.796 -24.267 1.00 89.88 345 PRO A N 1
ATOM 2800 C CA . PRO A 1 345 ? -8.280 -0.564 -23.831 1.00 89.88 345 PRO A CA 1
ATOM 2801 C C . PRO A 1 345 ? -8.826 -1.406 -24.993 1.00 89.88 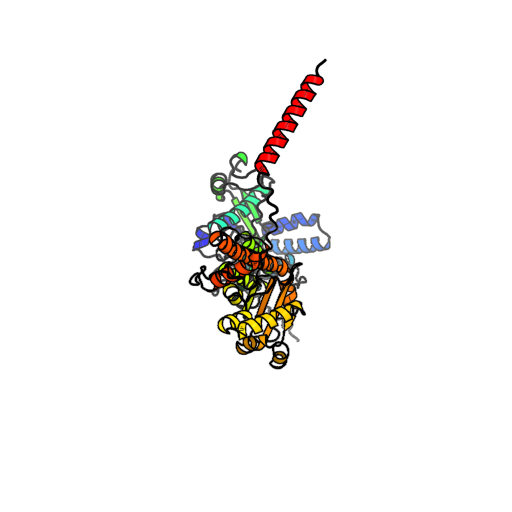345 PRO A C 1
ATOM 2803 O O . PRO A 1 345 ? -9.889 -1.136 -25.547 1.00 89.88 345 PRO A O 1
ATOM 2806 N N . VAL A 1 346 ? -8.115 -2.476 -25.329 1.00 90.25 346 VAL A N 1
ATOM 2807 C CA . VAL A 1 346 ? -8.539 -3.549 -26.232 1.00 90.25 346 VAL A CA 1
ATOM 2808 C C . VAL A 1 346 ? -9.058 -4.704 -25.375 1.00 90.25 346 VAL A C 1
ATOM 2810 O O . VAL A 1 346 ? -8.310 -5.554 -24.881 1.00 90.25 346 VAL A O 1
ATOM 2813 N N . THR A 1 347 ? -10.372 -4.731 -25.162 1.00 88.44 347 THR A N 1
ATOM 2814 C CA . THR A 1 347 ? -11.029 -5.753 -24.331 1.00 88.44 347 THR A CA 1
ATOM 2815 C C . THR A 1 347 ? -10.964 -7.143 -24.960 1.00 88.44 347 THR A C 1
ATOM 2817 O O . THR A 1 347 ? -10.842 -8.131 -24.239 1.00 88.44 347 THR A O 1
ATOM 2820 N N . ASN A 1 348 ? -11.003 -7.227 -26.290 1.00 90.50 348 ASN A N 1
ATOM 2821 C CA . ASN A 1 348 ? -10.896 -8.472 -27.038 1.00 90.50 348 ASN A CA 1
ATOM 2822 C C . ASN A 1 348 ? -9.856 -8.330 -28.149 1.00 90.50 348 ASN A C 1
ATOM 2824 O O . ASN A 1 348 ? -10.101 -7.669 -29.155 1.00 90.50 348 ASN A O 1
ATOM 2828 N N . LEU A 1 349 ? -8.697 -8.948 -27.943 1.00 89.00 349 LEU A N 1
ATOM 2829 C CA . LEU A 1 349 ? -7.627 -8.995 -28.924 1.00 89.00 349 LEU A CA 1
ATOM 2830 C C . LEU A 1 349 ? -7.888 -10.135 -29.917 1.00 89.00 349 LEU A C 1
ATOM 2832 O O . LEU A 1 349 ? -7.980 -11.293 -29.509 1.00 89.00 349 LEU A O 1
ATOM 2836 N N . SER A 1 350 ? -7.997 -9.810 -31.207 1.00 89.50 350 SER A N 1
ATOM 2837 C CA . SER A 1 350 ? -8.286 -10.770 -32.280 1.00 89.50 350 SER A CA 1
ATOM 2838 C C . SER A 1 350 ? -7.349 -10.608 -33.479 1.00 89.50 350 SER A C 1
ATOM 2840 O O . SER A 1 350 ? -6.753 -9.550 -33.689 1.00 89.50 350 SER A O 1
ATOM 2842 N N . GLU A 1 351 ? -7.246 -11.659 -34.298 1.00 89.06 351 GLU A N 1
ATOM 2843 C CA . GLU A 1 351 ? -6.378 -11.676 -35.485 1.00 89.06 351 GLU A CA 1
ATOM 2844 C C . GLU A 1 351 ? -6.770 -10.633 -36.543 1.00 89.06 351 GLU A C 1
ATOM 2846 O O . GLU A 1 351 ? -5.921 -10.142 -37.286 1.00 89.06 351 GLU A O 1
ATOM 2851 N N . GLU A 1 352 ? -8.044 -10.230 -36.571 1.00 88.25 352 GLU A N 1
ATOM 2852 C CA . GLU A 1 352 ? -8.562 -9.184 -37.462 1.00 88.25 352 GLU A CA 1
ATOM 2853 C C . GLU A 1 352 ? -7.845 -7.840 -37.251 1.00 88.25 352 GLU A C 1
ATOM 2855 O O . GLU A 1 352 ? -7.712 -7.043 -38.180 1.00 88.25 352 GLU A O 1
ATOM 2860 N N . MET A 1 353 ? -7.324 -7.600 -36.042 1.00 85.06 353 MET A N 1
ATOM 2861 C CA . MET A 1 353 ? -6.633 -6.360 -35.689 1.00 85.06 353 MET A CA 1
ATOM 2862 C C . MET A 1 353 ? -5.204 -6.297 -36.242 1.00 85.06 353 MET A C 1
ATOM 2864 O O . MET A 1 353 ? -4.639 -5.208 -36.333 1.00 85.06 353 MET A O 1
ATOM 2868 N N . PHE A 1 354 ? -4.613 -7.424 -36.659 1.00 85.31 354 PHE A N 1
ATOM 2869 C CA . PHE A 1 354 ? -3.213 -7.472 -37.103 1.00 85.31 354 PHE A CA 1
ATOM 2870 C C . PHE A 1 354 ? -2.962 -6.716 -38.408 1.00 85.31 354 PHE A C 1
ATOM 2872 O O . PHE A 1 354 ? -1.822 -6.352 -38.681 1.00 85.31 354 PHE A O 1
ATOM 2879 N N . GLY A 1 355 ? -4.003 -6.477 -39.212 1.00 79.88 355 GLY A N 1
ATOM 2880 C CA . GLY A 1 355 ? -3.889 -5.664 -40.423 1.00 79.88 355 GLY A CA 1
ATOM 2881 C C . GLY A 1 355 ? -3.631 -4.184 -40.128 1.00 79.88 355 GLY A C 1
ATOM 2882 O O . GLY A 1 355 ? -2.926 -3.528 -40.886 1.00 79.88 355 GLY A O 1
ATOM 2883 N N . PHE A 1 356 ? -4.176 -3.672 -39.020 1.00 79.75 356 PHE A N 1
ATOM 2884 C CA . PHE A 1 356 ? -4.019 -2.277 -38.597 1.00 79.75 356 PHE A CA 1
ATOM 2885 C C . PHE A 1 356 ? -2.921 -2.103 -37.540 1.00 79.75 356 PHE A C 1
ATOM 2887 O O . PHE A 1 356 ? -2.187 -1.121 -37.564 1.00 79.75 356 PHE A O 1
ATOM 2894 N N . ALA A 1 357 ? -2.778 -3.074 -36.636 1.00 82.00 357 ALA A N 1
ATOM 2895 C CA . ALA A 1 357 ? -1.810 -3.062 -35.546 1.00 82.00 357 ALA A CA 1
ATOM 2896 C C . ALA A 1 357 ? -0.973 -4.360 -35.536 1.00 82.00 357 ALA A C 1
ATOM 2898 O O . ALA A 1 357 ? -1.213 -5.253 -34.716 1.00 82.00 357 ALA A O 1
ATOM 2899 N N . PRO A 1 358 ? 0.028 -4.491 -36.432 1.00 82.56 358 PRO A N 1
ATOM 2900 C CA . PRO A 1 358 ? 0.847 -5.703 -36.551 1.00 82.56 358 PRO A CA 1
ATOM 2901 C C . PRO A 1 358 ? 1.614 -6.063 -35.273 1.00 82.56 358 PRO A C 1
ATOM 2903 O O . PRO A 1 358 ? 1.810 -7.241 -34.979 1.00 82.56 358 PRO A O 1
ATOM 2906 N N . PHE A 1 359 ? 1.994 -5.056 -34.478 1.00 81.62 359 PHE A N 1
ATOM 2907 C CA . PHE A 1 359 ? 2.707 -5.218 -33.205 1.00 81.62 359 PHE A CA 1
ATOM 2908 C C . PHE A 1 359 ? 1.934 -6.047 -32.166 1.00 81.62 359 PHE A C 1
ATOM 2910 O O . PHE A 1 359 ? 2.534 -6.607 -31.252 1.00 81.62 359 PHE A O 1
ATOM 2917 N N . LEU A 1 360 ? 0.612 -6.180 -32.315 1.00 86.81 360 LEU A N 1
ATOM 2918 C CA . LEU A 1 360 ? -0.217 -6.991 -31.426 1.00 86.81 360 LEU A CA 1
ATOM 2919 C C . LEU A 1 360 ? -0.090 -8.500 -31.674 1.00 86.81 360 LEU A C 1
ATOM 2921 O O . LEU A 1 360 ? -0.466 -9.285 -30.803 1.00 86.81 360 LEU A O 1
ATOM 2925 N N . ARG A 1 361 ? 0.430 -8.919 -32.836 1.00 87.81 361 ARG A N 1
ATOM 2926 C CA . ARG A 1 361 ? 0.529 -10.338 -33.206 1.00 87.81 361 ARG A CA 1
ATOM 2927 C C . ARG A 1 361 ? 1.375 -11.124 -32.210 1.00 87.81 361 ARG A C 1
ATOM 2929 O O . ARG A 1 361 ? 0.908 -12.129 -31.687 1.00 87.81 361 ARG A O 1
ATOM 2936 N N . ALA A 1 362 ? 2.572 -10.627 -31.903 1.00 86.31 362 ALA A N 1
ATOM 2937 C CA . ALA A 1 362 ? 3.478 -11.291 -30.968 1.00 86.31 362 ALA A CA 1
ATOM 2938 C C . ALA A 1 362 ? 2.836 -11.448 -29.578 1.00 86.31 362 ALA A C 1
ATOM 2940 O O . ALA A 1 362 ? 2.883 -12.520 -28.984 1.00 86.31 362 ALA A O 1
ATOM 2941 N N . LEU A 1 363 ? 2.143 -10.411 -29.096 1.00 88.12 363 LEU A N 1
ATOM 2942 C CA . LEU A 1 363 ? 1.429 -10.456 -27.817 1.00 88.12 363 LEU A CA 1
ATOM 2943 C C . LEU A 1 363 ? 0.292 -11.488 -27.828 1.00 88.12 363 LEU A C 1
ATOM 2945 O O . LEU A 1 363 ? 0.088 -12.206 -26.848 1.00 88.12 363 LEU A O 1
ATOM 2949 N N . PHE A 1 364 ? -0.453 -11.582 -28.932 1.00 90.31 364 PHE A N 1
ATOM 2950 C CA . PHE A 1 364 ? -1.528 -12.561 -29.085 1.00 90.31 364 PHE A CA 1
ATOM 2951 C C . PHE A 1 364 ? -1.005 -14.006 -29.105 1.00 90.31 364 PHE A C 1
ATOM 2953 O O . PHE A 1 364 ? -1.607 -14.884 -28.475 1.00 90.31 364 PHE A O 1
ATOM 2960 N N . GLU A 1 365 ? 0.118 -14.243 -29.789 1.00 89.69 365 GLU A N 1
ATOM 2961 C CA . GLU A 1 365 ? 0.813 -15.536 -29.846 1.00 89.69 365 GLU A CA 1
ATOM 2962 C C . GLU A 1 365 ? 1.373 -15.949 -28.473 1.00 89.69 365 GLU A C 1
ATOM 2964 O O . GLU A 1 365 ? 1.294 -17.121 -28.108 1.00 89.69 365 GLU A O 1
ATOM 2969 N N . GLU A 1 366 ? 1.815 -14.988 -27.655 1.00 88.19 366 GLU A N 1
ATOM 2970 C CA . GLU A 1 366 ? 2.188 -15.197 -26.244 1.00 88.19 366 GLU A CA 1
ATOM 2971 C C . GLU A 1 366 ? 0.988 -15.474 -25.314 1.00 88.19 366 GLU A C 1
ATOM 2973 O O . GLU A 1 366 ? 1.161 -15.739 -24.122 1.00 88.19 366 GLU A O 1
ATOM 2978 N N . GLY A 1 367 ? -0.238 -15.438 -25.843 1.00 89.94 367 GLY A N 1
ATOM 2979 C CA . GLY A 1 367 ? -1.461 -15.766 -25.114 1.00 89.94 367 GLY A CA 1
ATOM 2980 C C . GLY A 1 367 ? -2.265 -14.561 -24.634 1.00 89.94 367 GLY A C 1
ATOM 2981 O O . GLY A 1 367 ? -3.268 -14.756 -23.945 1.00 89.94 367 GLY A O 1
ATOM 2982 N N . ALA A 1 368 ? -1.895 -13.328 -24.998 1.00 91.94 368 ALA A N 1
ATOM 2983 C CA . ALA A 1 368 ? -2.702 -12.158 -24.668 1.00 91.94 368 ALA A CA 1
ATOM 2984 C C . ALA A 1 368 ? -4.069 -12.222 -25.369 1.00 91.94 368 ALA A C 1
ATOM 2986 O O . ALA A 1 368 ? -4.190 -12.558 -26.549 1.00 91.94 368 ALA A O 1
ATOM 2987 N N . ARG A 1 369 ? -5.121 -11.900 -24.620 1.00 93.00 369 ARG A N 1
ATOM 2988 C CA . ARG A 1 369 ? -6.512 -11.835 -25.094 1.00 93.00 369 ARG A CA 1
ATOM 2989 C C . ARG A 1 369 ? -7.171 -10.495 -24.796 1.00 93.00 369 ARG A C 1
ATOM 2991 O O . ARG A 1 369 ? -8.170 -10.165 -25.424 1.00 93.00 369 ARG A O 1
ATOM 2998 N N . SER A 1 370 ? -6.600 -9.715 -23.886 1.00 93.06 370 SER A N 1
ATOM 2999 C CA . SER A 1 370 ? -6.944 -8.318 -23.654 1.00 93.06 370 SER A CA 1
ATOM 3000 C C . SER A 1 370 ? -5.656 -7.511 -23.499 1.00 93.06 370 SER A C 1
ATOM 3002 O O . SER A 1 370 ? -4.673 -8.009 -22.942 1.00 93.06 370 SER A O 1
ATOM 3004 N N . TYR A 1 371 ? -5.647 -6.288 -24.023 1.00 93.38 371 TYR A N 1
ATOM 3005 C CA . TYR A 1 371 ? -4.466 -5.431 -24.060 1.00 93.38 371 TYR A CA 1
ATOM 3006 C C . TYR A 1 371 ? -4.832 -3.971 -23.784 1.00 93.38 371 TYR A C 1
ATOM 3008 O O . TYR A 1 371 ? -5.841 -3.491 -24.277 1.00 93.38 371 TYR A O 1
ATOM 3016 N N . LEU A 1 372 ? -4.035 -3.254 -23.002 1.00 93.00 372 LEU A N 1
ATOM 3017 C CA . LEU A 1 372 ? -4.177 -1.823 -22.748 1.00 93.00 372 LEU A CA 1
ATOM 3018 C C . LEU A 1 372 ? -2.859 -1.152 -23.096 1.00 93.00 372 LEU A C 1
ATOM 3020 O O . LEU A 1 372 ? -1.809 -1.553 -22.596 1.00 93.00 372 LEU A O 1
ATOM 3024 N N . ILE A 1 373 ? -2.944 -0.094 -23.893 1.00 92.19 373 ILE A N 1
ATOM 3025 C CA . ILE A 1 373 ? -1.822 0.795 -24.162 1.00 92.19 373 ILE A CA 1
ATOM 3026 C C . ILE A 1 373 ? -2.145 2.195 -23.656 1.00 92.19 373 ILE A C 1
ATOM 3028 O O . ILE A 1 373 ? -3.201 2.750 -23.961 1.00 92.19 373 ILE A O 1
ATOM 3032 N N . TYR A 1 374 ? -1.237 2.756 -22.863 1.00 93.50 374 TYR A N 1
ATOM 3033 C CA . TYR A 1 374 ? -1.323 4.110 -22.335 1.00 93.50 374 TYR A CA 1
ATOM 3034 C C . TYR A 1 374 ? -0.062 4.887 -22.740 1.00 93.50 374 TYR A C 1
ATOM 3036 O O . TYR A 1 374 ? 0.970 4.792 -22.066 1.00 93.50 374 TYR A O 1
ATOM 3044 N N . PRO A 1 375 ? -0.121 5.661 -23.836 1.00 93.31 375 PRO A N 1
ATOM 3045 C CA . PRO A 1 375 ? 0.958 6.558 -24.236 1.00 93.31 375 PRO A CA 1
ATOM 3046 C C . PRO A 1 375 ? 1.114 7.697 -23.219 1.00 93.31 375 PRO A C 1
ATOM 3048 O O . PRO A 1 375 ? 0.138 8.352 -22.857 1.00 93.31 375 PRO A O 1
ATOM 3051 N N . MET A 1 376 ? 2.338 7.949 -22.760 1.00 92.38 376 MET A N 1
ATOM 3052 C CA . MET A 1 376 ? 2.662 9.054 -21.855 1.00 92.38 376 MET A CA 1
ATOM 3053 C C . MET A 1 376 ? 3.341 10.169 -22.648 1.00 92.38 376 MET A C 1
ATOM 3055 O O . MET A 1 376 ? 4.415 9.967 -23.216 1.00 92.38 376 MET A O 1
ATOM 3059 N N . GLN A 1 377 ? 2.711 11.342 -22.695 1.00 89.12 377 GLN A N 1
ATOM 3060 C CA . GLN A 1 377 ? 3.156 12.492 -23.486 1.00 89.12 377 GLN A CA 1
ATOM 3061 C C . GLN A 1 377 ? 3.249 13.753 -22.616 1.00 89.12 377 GLN A C 1
ATOM 3063 O O . GLN A 1 377 ? 2.460 13.933 -21.687 1.00 89.12 377 GLN A O 1
ATOM 3068 N N . ASN A 1 378 ? 4.198 14.636 -22.930 1.00 84.44 378 ASN A N 1
ATOM 3069 C CA . ASN A 1 378 ? 4.287 15.994 -22.388 1.00 84.44 378 ASN A CA 1
ATOM 3070 C C . ASN A 1 378 ? 4.358 17.030 -23.526 1.00 84.44 378 ASN A C 1
ATOM 3072 O O . ASN A 1 378 ? 4.139 16.706 -24.692 1.00 84.44 378 ASN A O 1
ATOM 3076 N N . SER A 1 379 ? 4.685 18.282 -23.192 1.00 78.38 379 SER A N 1
ATOM 3077 C CA . SER A 1 379 ? 4.928 19.349 -24.175 1.00 78.38 379 SER A CA 1
ATOM 3078 C C . SER A 1 379 ? 6.014 19.016 -25.202 1.00 78.38 379 SER A C 1
ATOM 3080 O O . SER A 1 379 ? 5.972 19.541 -26.310 1.00 78.38 379 SER A O 1
ATOM 3082 N N . ASP A 1 380 ? 6.960 18.142 -24.854 1.00 76.00 380 ASP A N 1
ATOM 3083 C CA . ASP A 1 380 ? 8.117 17.770 -25.680 1.00 76.00 380 ASP A CA 1
ATOM 3084 C C . ASP A 1 380 ? 7.855 16.486 -26.495 1.00 76.00 380 ASP A C 1
ATOM 3086 O O . ASP A 1 380 ? 8.753 15.934 -27.145 1.00 76.00 380 ASP A O 1
ATOM 3090 N N . GLY A 1 381 ? 6.611 15.996 -26.452 1.00 85.94 381 GLY A N 1
ATOM 3091 C CA . GLY A 1 381 ? 6.131 14.820 -27.163 1.00 85.94 381 GLY A CA 1
ATOM 3092 C C . GLY A 1 381 ? 6.075 13.563 -26.298 1.00 85.94 381 GLY A C 1
ATOM 3093 O O . GLY A 1 381 ? 5.889 13.604 -25.082 1.00 85.94 381 GLY A O 1
ATOM 3094 N N . LEU A 1 382 ? 6.186 12.411 -26.955 1.00 91.00 382 LEU A N 1
ATOM 3095 C CA . LEU A 1 382 ? 6.075 11.098 -26.330 1.00 91.00 382 LEU A CA 1
ATOM 3096 C C . LEU A 1 382 ? 7.286 10.810 -25.421 1.00 91.00 382 LEU A C 1
ATOM 3098 O O . LEU A 1 382 ? 8.435 10.858 -25.860 1.00 91.00 382 LEU A O 1
ATOM 3102 N N . ILE A 1 383 ? 7.015 10.530 -24.144 1.00 91.06 383 ILE A N 1
ATOM 3103 C CA . ILE A 1 383 ? 8.017 10.238 -23.105 1.00 91.06 383 ILE A CA 1
ATOM 3104 C C . ILE A 1 383 ? 8.185 8.728 -22.928 1.00 91.06 383 ILE A C 1
ATOM 3106 O O . ILE A 1 383 ? 9.281 8.239 -22.674 1.00 91.06 383 ILE A O 1
ATOM 3110 N N . GLY A 1 384 ? 7.092 7.981 -23.036 1.00 91.75 384 GLY A N 1
ATOM 3111 C CA . GLY A 1 384 ? 7.078 6.547 -22.791 1.00 91.75 384 GLY A CA 1
ATOM 3112 C C . GLY A 1 384 ? 5.686 5.964 -22.967 1.00 91.75 384 GLY A C 1
ATOM 3113 O O . GLY A 1 384 ? 4.765 6.637 -23.436 1.00 91.75 384 GLY A O 1
ATOM 3114 N N . MET A 1 385 ? 5.515 4.716 -22.551 1.00 93.31 385 MET A N 1
ATOM 3115 C CA . MET A 1 385 ? 4.207 4.072 -22.504 1.00 93.31 385 MET A CA 1
ATOM 3116 C C . MET A 1 385 ? 4.092 3.073 -21.357 1.00 93.31 385 MET A C 1
ATOM 3118 O O . MET A 1 385 ? 5.077 2.457 -20.945 1.00 93.31 385 MET A O 1
ATOM 3122 N N . LEU A 1 386 ? 2.863 2.903 -20.879 1.00 94.62 386 LEU A N 1
ATOM 3123 C CA . LEU A 1 386 ? 2.451 1.799 -20.026 1.00 94.62 386 LEU A CA 1
ATOM 3124 C C . LEU A 1 386 ? 1.653 0.813 -20.879 1.00 94.62 386 LEU A C 1
ATOM 3126 O O . LEU A 1 386 ? 0.705 1.189 -21.566 1.00 94.62 386 LEU A O 1
ATOM 3130 N N . GLU A 1 387 ? 2.030 -0.452 -20.799 1.00 93.88 387 GLU A N 1
ATOM 3131 C CA . GLU A 1 387 ? 1.354 -1.563 -21.454 1.00 93.88 387 GLU A CA 1
ATOM 3132 C C . GLU A 1 387 ? 0.828 -2.510 -20.380 1.00 93.88 387 GLU A C 1
ATOM 3134 O O . GLU A 1 387 ? 1.535 -2.839 -19.425 1.00 93.88 387 GLU A O 1
ATOM 3139 N N . VAL A 1 388 ? -0.404 -2.982 -20.533 1.00 94.62 388 VAL A N 1
ATOM 3140 C CA . VAL A 1 388 ? -0.953 -4.050 -19.696 1.00 94.62 388 VAL A CA 1
ATOM 3141 C C . VAL A 1 388 ? -1.519 -5.120 -20.612 1.00 94.62 388 VAL A C 1
ATOM 3143 O O . VAL A 1 388 ? -2.283 -4.812 -21.521 1.00 94.62 388 VAL A O 1
ATOM 3146 N N . SER A 1 389 ? -1.165 -6.381 -20.388 1.00 94.19 389 SER A N 1
ATOM 3147 C CA . SER A 1 389 ? -1.748 -7.514 -21.108 1.00 94.19 389 SER A CA 1
ATOM 3148 C C . SER A 1 389 ? -2.378 -8.499 -20.135 1.00 94.19 389 SER A C 1
ATOM 3150 O O . SER A 1 389 ? -1.905 -8.673 -19.012 1.00 94.19 389 SER A O 1
ATOM 3152 N N . SER A 1 390 ? -3.461 -9.142 -20.561 1.00 93.62 390 SER A N 1
ATOM 3153 C CA . SER A 1 390 ? -4.095 -10.233 -19.826 1.00 93.62 390 SER A CA 1
ATOM 3154 C C . SER A 1 390 ? -4.418 -11.385 -20.766 1.00 93.62 390 SER A C 1
ATOM 3156 O O . SER A 1 390 ? -4.761 -11.181 -21.933 1.00 93.62 390 SER A O 1
ATOM 3158 N N . THR A 1 391 ? -4.341 -12.606 -20.244 1.00 92.19 391 THR A N 1
ATOM 3159 C CA . THR A 1 391 ? -4.773 -13.831 -20.933 1.00 92.19 391 THR A CA 1
ATOM 3160 C C . THR A 1 391 ? -6.296 -13.989 -20.939 1.00 92.19 391 THR A C 1
ATOM 3162 O O . THR A 1 391 ? -6.830 -14.839 -21.651 1.00 92.19 391 THR A O 1
ATOM 3165 N N . VAL A 1 392 ? -7.013 -13.156 -20.177 1.00 90.06 392 VAL A N 1
ATOM 3166 C CA . VAL A 1 392 ? -8.470 -13.192 -20.035 1.00 90.06 392 VAL A CA 1
ATOM 3167 C C . VAL A 1 392 ? -9.107 -12.103 -20.900 1.00 90.06 392 VAL A C 1
ATOM 3169 O O . VAL A 1 392 ? -8.739 -10.929 -20.830 1.00 90.06 392 VAL A O 1
ATOM 3172 N N . GLN A 1 393 ? -10.087 -12.487 -21.722 1.00 89.50 393 GLN A N 1
ATOM 3173 C CA . GLN A 1 393 ? -10.885 -11.533 -22.499 1.00 89.50 393 GLN A CA 1
ATOM 3174 C C . GLN A 1 393 ? -11.697 -10.622 -21.573 1.00 89.50 393 GLN A C 1
ATOM 3176 O O . GLN A 1 393 ? -12.185 -11.050 -20.531 1.00 89.50 393 GLN A O 1
ATOM 3181 N N . ASN A 1 394 ? -11.886 -9.370 -21.984 1.00 88.88 394 ASN A N 1
ATOM 3182 C CA . ASN A 1 394 ? -12.613 -8.330 -21.252 1.00 88.88 394 ASN A CA 1
ATOM 3183 C C . ASN A 1 394 ? -12.037 -7.994 -19.866 1.00 88.88 394 ASN A C 1
ATOM 3185 O O . ASN A 1 394 ? -12.713 -7.343 -19.074 1.00 88.88 394 ASN A O 1
ATOM 3189 N N . ALA A 1 395 ? -10.799 -8.401 -19.569 1.00 87.06 395 ALA A N 1
ATOM 3190 C CA . ALA A 1 395 ? -10.147 -8.064 -18.308 1.00 87.06 395 ALA A CA 1
ATOM 3191 C C . ALA A 1 395 ? -9.738 -6.583 -18.244 1.00 87.06 395 ALA A C 1
ATOM 3193 O O . ALA A 1 395 ? -9.871 -5.950 -17.198 1.00 87.06 395 ALA A O 1
ATOM 3194 N N . LEU A 1 396 ? -9.261 -6.017 -19.360 1.00 90.00 396 LEU A N 1
ATOM 3195 C CA . LEU A 1 396 ? -8.794 -4.632 -19.423 1.00 90.00 396 LEU A CA 1
ATOM 3196 C C . LEU A 1 396 ? -9.883 -3.746 -20.028 1.00 90.00 396 LEU A C 1
ATOM 3198 O O . LEU A 1 396 ? -10.044 -3.664 -21.244 1.00 90.00 396 LEU A O 1
ATOM 3202 N N . THR A 1 397 ? -10.663 -3.116 -19.153 1.00 87.88 397 THR A N 1
ATOM 3203 C CA . THR A 1 397 ? -11.825 -2.283 -19.496 1.00 87.88 397 THR A CA 1
ATOM 3204 C C . THR A 1 397 ? -11.557 -0.799 -19.243 1.00 87.88 397 THR A C 1
ATOM 3206 O O . THR A 1 397 ? -10.565 -0.424 -18.616 1.00 87.88 397 THR A O 1
ATOM 3209 N N . GLN A 1 398 ? -12.484 0.064 -19.669 1.00 87.12 398 GLN A N 1
ATOM 3210 C CA . GLN A 1 398 ? -12.436 1.500 -19.361 1.00 87.12 398 GLN A CA 1
ATOM 3211 C C . GLN A 1 398 ? -12.454 1.789 -17.848 1.00 87.12 398 GLN A C 1
ATOM 3213 O O . GLN A 1 398 ? -11.837 2.742 -17.386 1.00 87.12 398 GLN A O 1
ATOM 3218 N N . ASP A 1 399 ? -13.121 0.947 -17.061 1.00 86.19 399 ASP A N 1
ATOM 3219 C CA . ASP A 1 399 ? -13.171 1.067 -15.600 1.00 86.19 399 ASP A CA 1
ATOM 3220 C C . ASP A 1 399 ? -11.797 0.792 -14.950 1.00 86.19 399 ASP A C 1
ATOM 3222 O O . ASP A 1 399 ? -11.390 1.450 -13.989 1.00 86.19 399 ASP A O 1
ATOM 3226 N N . LEU A 1 400 ? -11.010 -0.122 -15.527 1.00 85.75 400 LEU A N 1
ATOM 3227 C CA . LEU A 1 400 ? -9.617 -0.321 -15.125 1.00 85.75 400 LEU A CA 1
ATOM 3228 C C . LEU A 1 400 ? -8.753 0.889 -15.484 1.00 85.75 400 LEU A C 1
ATOM 3230 O O . LEU A 1 400 ? -7.908 1.295 -14.688 1.00 85.75 400 LEU A O 1
ATOM 3234 N N . LEU A 1 401 ? -8.990 1.490 -16.650 1.00 88.12 401 LEU A N 1
ATOM 3235 C CA . LEU A 1 401 ? -8.289 2.701 -17.059 1.00 88.12 401 LEU A CA 1
ATOM 3236 C C . LEU A 1 401 ? -8.524 3.852 -16.063 1.00 88.12 401 LEU A C 1
ATOM 3238 O O . LEU A 1 401 ? -7.559 4.483 -15.638 1.00 88.12 401 LEU A O 1
ATOM 3242 N N . SER A 1 402 ? -9.759 4.052 -15.585 1.00 86.69 402 SER A N 1
ATOM 3243 C CA . SER A 1 402 ? -10.043 5.065 -14.554 1.00 86.69 402 SER A CA 1
ATOM 3244 C C . SER A 1 402 ? -9.371 4.788 -13.203 1.00 86.69 402 SER A C 1
ATOM 3246 O O . SER A 1 402 ? -9.064 5.723 -12.468 1.00 86.69 402 SER A O 1
ATOM 3248 N N . ARG A 1 403 ? -9.083 3.520 -12.866 1.00 85.50 403 ARG A N 1
ATOM 3249 C CA . ARG A 1 403 ? -8.284 3.176 -11.670 1.00 85.50 403 ARG A CA 1
ATOM 3250 C C . ARG A 1 403 ? -6.810 3.554 -11.821 1.00 85.50 403 ARG A C 1
ATOM 3252 O O . ARG A 1 403 ? -6.148 3.833 -10.824 1.00 85.50 403 ARG A O 1
ATOM 3259 N N . LEU A 1 404 ? -6.300 3.542 -13.051 1.00 89.31 404 LEU A N 1
ATOM 3260 C CA . LEU A 1 404 ? -4.914 3.865 -13.381 1.00 89.31 404 LEU A CA 1
ATOM 3261 C C . LEU A 1 404 ? -4.667 5.372 -13.491 1.00 89.31 404 LEU A C 1
ATOM 3263 O O . LEU A 1 404 ? -3.584 5.820 -13.117 1.00 89.31 404 LEU A O 1
ATOM 3267 N N . GLU A 1 405 ? -5.649 6.153 -13.951 1.00 89.00 405 GLU A N 1
ATOM 3268 C CA . GLU A 1 405 ? -5.529 7.607 -14.161 1.00 89.00 405 GLU A CA 1
ATOM 3269 C C . GLU A 1 405 ? -4.800 8.364 -13.031 1.00 89.00 405 GLU A C 1
ATOM 3271 O O . GLU A 1 405 ? -3.870 9.115 -13.341 1.00 89.00 405 GLU A O 1
ATOM 3276 N N . PRO A 1 406 ? -5.100 8.145 -11.731 1.00 90.69 406 PRO A N 1
ATOM 3277 C CA . PRO A 1 406 ? -4.413 8.849 -10.645 1.00 90.69 406 PRO A CA 1
ATOM 3278 C C . PRO A 1 406 ? -2.899 8.594 -10.566 1.00 90.69 406 PRO A C 1
ATOM 3280 O O . PRO A 1 406 ? -2.163 9.430 -10.043 1.00 90.69 406 PRO A O 1
ATOM 3283 N N . ALA A 1 407 ? -2.417 7.453 -11.070 1.00 91.50 407 ALA A N 1
ATOM 3284 C CA . ALA A 1 407 ? -0.995 7.110 -11.091 1.00 91.50 407 ALA A CA 1
ATOM 3285 C C . ALA A 1 407 ? -0.260 7.676 -12.310 1.00 91.50 407 ALA A C 1
ATOM 3287 O O . ALA A 1 407 ? 0.962 7.816 -12.268 1.00 91.50 407 ALA A O 1
ATOM 3288 N N . MET A 1 408 ? -0.969 8.019 -13.389 1.00 91.25 408 MET A N 1
ATOM 3289 C CA . MET A 1 408 ? -0.351 8.393 -14.667 1.00 91.25 408 MET A CA 1
ATOM 3290 C C . MET A 1 408 ? 0.602 9.590 -14.578 1.00 91.25 408 MET A C 1
ATOM 3292 O O . MET A 1 408 ? 1.675 9.508 -15.179 1.00 91.25 408 MET A O 1
ATOM 3296 N N . PRO A 1 409 ? 0.318 10.662 -13.809 1.00 91.12 409 PRO A N 1
ATOM 3297 C CA . PRO A 1 409 ? 1.276 11.754 -13.640 1.00 91.12 409 PRO A CA 1
ATOM 3298 C C . PRO A 1 409 ? 2.588 11.299 -12.989 1.00 91.12 409 PRO A C 1
ATOM 3300 O O . PRO A 1 409 ? 3.666 11.732 -13.393 1.00 91.12 409 PRO A O 1
ATOM 3303 N N . LEU A 1 410 ? 2.510 10.391 -12.010 1.00 91.00 410 LEU A N 1
ATOM 3304 C CA . LEU A 1 410 ? 3.684 9.848 -11.325 1.00 91.00 410 LEU A CA 1
ATOM 3305 C C . LEU A 1 410 ? 4.488 8.932 -12.248 1.00 91.00 410 LEU A C 1
ATOM 3307 O O . LEU A 1 410 ? 5.708 9.043 -12.312 1.00 91.00 410 LEU A O 1
ATOM 3311 N N . LEU A 1 411 ? 3.813 8.066 -13.006 1.00 91.50 411 LEU A N 1
ATOM 3312 C CA . LEU A 1 411 ? 4.483 7.204 -13.981 1.00 91.50 411 LEU A CA 1
ATOM 3313 C C . LEU A 1 411 ? 5.110 8.013 -15.120 1.00 91.50 411 LEU A C 1
ATOM 3315 O O . LEU A 1 411 ? 6.224 7.711 -15.531 1.00 91.50 411 LEU A O 1
ATOM 3319 N N . SER A 1 412 ? 4.453 9.081 -15.575 1.00 91.56 412 SER A N 1
ATOM 3320 C CA . SER A 1 412 ? 5.009 9.982 -16.593 1.00 91.56 412 SER A CA 1
ATOM 3321 C C . SER A 1 412 ? 6.284 10.660 -16.092 1.00 91.56 412 SER A C 1
ATOM 3323 O O . SER A 1 412 ? 7.267 10.737 -16.825 1.00 91.56 412 SER A O 1
ATOM 3325 N N . LEU A 1 413 ? 6.302 11.088 -14.823 1.00 89.44 413 LEU A N 1
ATOM 3326 C CA . LEU A 1 413 ? 7.505 11.610 -14.175 1.00 89.44 413 LEU A CA 1
ATOM 3327 C C . LEU A 1 413 ? 8.607 10.545 -14.069 1.00 89.44 413 LEU A C 1
ATOM 3329 O O . LEU A 1 413 ? 9.775 10.860 -14.283 1.00 89.44 413 LEU A O 1
ATOM 3333 N N . ALA A 1 414 ? 8.247 9.292 -13.780 1.00 88.81 414 ALA A N 1
ATOM 3334 C CA . ALA A 1 414 ? 9.186 8.172 -13.779 1.00 88.81 414 ALA A CA 1
ATOM 3335 C C . ALA A 1 414 ? 9.852 8.003 -15.150 1.00 88.81 414 ALA A C 1
ATOM 3337 O O . ALA A 1 414 ? 11.075 7.985 -15.246 1.00 88.81 414 ALA A O 1
ATOM 3338 N N . MET A 1 415 ? 9.049 7.947 -16.219 1.00 90.12 415 MET A N 1
ATOM 3339 C CA . MET A 1 415 ? 9.556 7.805 -17.587 1.00 90.12 415 MET A CA 1
ATOM 3340 C C . MET A 1 415 ? 10.414 9.005 -17.999 1.00 90.12 415 MET A C 1
ATOM 3342 O O . MET A 1 415 ? 11.432 8.828 -18.664 1.00 90.12 415 MET A O 1
ATOM 3346 N N . LEU A 1 416 ? 10.048 10.214 -17.561 1.00 88.69 416 LEU A N 1
ATOM 3347 C CA . LEU A 1 416 ? 10.832 11.423 -17.798 1.00 88.69 416 LEU A CA 1
ATOM 3348 C C . LEU A 1 416 ? 12.211 11.334 -17.133 1.00 88.69 416 LEU A C 1
ATOM 3350 O O . LEU A 1 416 ? 13.216 11.545 -17.803 1.00 88.69 416 LEU A O 1
ATOM 3354 N N . LYS A 1 417 ? 12.273 10.916 -15.861 1.00 87.19 417 LYS A N 1
ATOM 3355 C CA . LYS A 1 417 ? 13.545 10.658 -15.167 1.00 87.19 417 LYS A CA 1
ATOM 3356 C C . LYS A 1 417 ? 14.400 9.617 -15.894 1.00 87.19 417 LYS A C 1
ATOM 3358 O O . LYS A 1 417 ? 15.606 9.804 -16.017 1.00 87.19 417 LYS A O 1
ATOM 3363 N N . CYS A 1 418 ? 13.793 8.542 -16.407 1.00 86.75 418 CYS A N 1
ATOM 3364 C CA . CYS A 1 418 ? 14.511 7.534 -17.193 1.00 86.75 418 CYS A CA 1
ATOM 3365 C C . CYS A 1 418 ? 15.117 8.130 -18.472 1.00 86.75 418 CYS A C 1
ATOM 3367 O O . CYS A 1 418 ? 16.284 7.882 -18.778 1.00 86.75 418 CYS A O 1
ATOM 3369 N N . ARG A 1 419 ? 14.344 8.951 -19.192 1.00 86.56 419 ARG A N 1
ATOM 3370 C CA . ARG A 1 419 ? 14.790 9.644 -20.407 1.00 86.56 419 ARG A CA 1
ATOM 3371 C C . ARG A 1 419 ? 15.947 10.604 -20.123 1.00 86.56 419 ARG A C 1
ATOM 3373 O O . ARG A 1 419 ? 16.947 10.581 -20.837 1.00 86.56 419 ARG A O 1
ATOM 3380 N N . ASP A 1 420 ? 15.835 11.399 -19.064 1.00 87.25 420 ASP A N 1
ATOM 3381 C CA . ASP A 1 420 ? 16.864 12.363 -18.670 1.00 87.25 420 ASP A CA 1
ATOM 3382 C C . ASP A 1 420 ? 18.140 11.648 -18.192 1.00 87.25 420 ASP A C 1
ATOM 3384 O O . ASP A 1 420 ? 19.252 12.048 -18.537 1.00 87.25 420 ASP A O 1
ATOM 3388 N N . GLY A 1 421 ? 17.994 10.530 -17.471 1.00 86.12 421 GLY A N 1
ATOM 3389 C CA . GLY A 1 421 ? 19.109 9.673 -17.069 1.00 86.12 421 GLY A CA 1
ATOM 3390 C C . GLY A 1 421 ? 19.854 9.065 -18.262 1.00 86.12 421 GLY A C 1
ATOM 3391 O O . GLY A 1 421 ? 21.085 9.033 -18.272 1.00 86.12 421 GLY A O 1
ATOM 3392 N N . PHE A 1 422 ? 19.133 8.636 -19.302 1.00 86.44 422 PHE A N 1
ATOM 3393 C CA . PHE A 1 422 ? 19.745 8.181 -20.553 1.00 86.44 422 PHE A CA 1
ATOM 3394 C C . PHE A 1 422 ? 20.537 9.302 -21.242 1.00 86.44 422 PHE A C 1
ATOM 3396 O O . PHE A 1 422 ? 21.702 9.104 -21.591 1.00 86.44 422 PHE A O 1
ATOM 3403 N N . GLN A 1 423 ? 19.948 10.495 -21.371 1.00 85.50 423 GLN A N 1
ATOM 3404 C CA . GLN A 1 423 ? 20.627 11.651 -21.962 1.00 85.50 423 GLN A CA 1
ATOM 3405 C C . GLN A 1 423 ? 21.897 12.017 -21.178 1.00 85.50 423 GLN A C 1
ATOM 3407 O O . GLN A 1 423 ? 22.954 12.253 -21.765 1.00 85.50 423 GLN A O 1
ATOM 3412 N N . TYR A 1 424 ? 21.830 11.975 -19.846 1.00 87.19 424 TYR A N 1
ATOM 3413 C CA . TYR A 1 424 ? 22.982 12.205 -18.981 1.00 87.19 424 TYR A CA 1
ATOM 3414 C C . TYR A 1 424 ? 24.099 11.169 -19.194 1.00 87.19 424 TYR A C 1
ATOM 3416 O O . TYR A 1 424 ? 25.273 11.543 -19.258 1.00 87.19 424 TYR A O 1
ATOM 3424 N N . LYS A 1 425 ? 23.766 9.877 -19.358 1.00 85.69 425 LYS A N 1
ATOM 3425 C CA . LYS A 1 425 ? 24.753 8.828 -19.687 1.00 85.69 425 LYS A CA 1
ATOM 3426 C C . LYS A 1 425 ? 25.466 9.129 -21.010 1.00 85.69 425 LYS A C 1
ATOM 3428 O O . LYS A 1 425 ? 26.693 9.034 -21.065 1.00 85.69 425 LYS A O 1
ATOM 3433 N N . ILE A 1 426 ? 24.727 9.537 -22.044 1.00 85.94 426 ILE A N 1
ATOM 3434 C CA . ILE A 1 426 ? 25.288 9.922 -23.350 1.00 85.94 426 ILE A CA 1
ATOM 3435 C C . ILE A 1 426 ? 26.239 11.113 -23.201 1.00 85.94 426 ILE A C 1
ATOM 3437 O O . ILE A 1 426 ? 27.398 11.034 -23.607 1.00 85.94 426 ILE A O 1
ATOM 3441 N N . GLU A 1 427 ? 25.796 12.191 -22.552 1.00 84.44 427 GLU A N 1
ATOM 3442 C CA . GLU A 1 427 ? 26.627 13.376 -22.322 1.00 84.44 427 GLU A CA 1
ATOM 3443 C C . GLU A 1 427 ? 27.891 13.073 -21.517 1.00 84.44 427 GLU A C 1
ATOM 3445 O O . GLU A 1 427 ? 28.949 13.652 -21.771 1.00 84.44 427 GLU A O 1
ATOM 3450 N N . LYS A 1 428 ? 27.794 12.179 -20.530 1.00 85.44 428 LYS A N 1
ATOM 3451 C CA . LYS A 1 428 ? 28.934 11.759 -19.719 1.00 85.44 428 LYS A CA 1
ATOM 3452 C C . LYS A 1 428 ? 29.976 11.043 -20.572 1.00 85.44 428 LYS A C 1
ATOM 3454 O O . LYS A 1 428 ? 31.143 11.425 -20.524 1.00 85.44 428 LYS A O 1
ATOM 3459 N N . VAL A 1 429 ? 29.562 10.074 -21.397 1.00 84.56 429 VAL A N 1
ATOM 3460 C CA . VAL A 1 429 ? 30.461 9.395 -22.349 1.00 84.56 429 VAL A CA 1
ATOM 3461 C C . VAL A 1 429 ? 31.109 10.412 -23.280 1.00 84.56 429 VAL A C 1
ATOM 3463 O O . VAL A 1 429 ? 32.319 10.361 -23.503 1.00 84.56 429 VAL A O 1
ATOM 3466 N N . ILE A 1 430 ? 30.327 11.375 -23.771 1.00 82.25 430 ILE A N 1
ATOM 3467 C CA . ILE A 1 430 ? 30.834 12.429 -24.638 1.00 82.25 430 ILE A CA 1
ATOM 3468 C C . ILE A 1 430 ? 31.926 13.254 -23.939 1.00 82.25 430 ILE A C 1
ATOM 3470 O O . ILE A 1 430 ? 33.009 13.419 -24.491 1.00 82.25 430 ILE A O 1
ATOM 3474 N N . LYS A 1 431 ? 31.668 13.741 -22.719 1.00 81.56 431 LYS A N 1
ATOM 3475 C CA . LYS A 1 431 ? 32.604 14.577 -21.943 1.00 81.56 431 LYS A CA 1
ATOM 3476 C C . LYS A 1 431 ? 33.862 13.818 -21.508 1.00 81.56 431 LYS A C 1
ATOM 3478 O O . LYS A 1 431 ? 34.933 14.413 -21.431 1.00 81.56 431 LYS A O 1
ATOM 3483 N N . GLU A 1 432 ? 33.748 12.525 -21.207 1.00 81.31 432 GLU A N 1
ATOM 3484 C CA . GLU A 1 432 ? 34.885 11.685 -20.810 1.00 81.31 432 GLU A CA 1
ATOM 3485 C C . GLU A 1 432 ? 35.790 11.324 -21.994 1.00 81.31 432 GLU A C 1
ATOM 3487 O O . GLU A 1 432 ? 37.008 11.223 -21.834 1.00 81.31 432 GLU A O 1
ATOM 3492 N N . LYS A 1 433 ? 35.207 11.105 -23.178 1.00 75.06 433 LYS A N 1
ATOM 3493 C CA . LYS A 1 433 ? 35.928 10.601 -24.356 1.00 75.06 433 LYS A CA 1
ATOM 3494 C C . LYS A 1 433 ? 36.302 11.693 -25.361 1.00 75.06 433 LYS A C 1
ATOM 3496 O O . LYS A 1 433 ? 37.252 11.499 -26.116 1.00 75.06 433 LYS A O 1
ATOM 3501 N N . PHE A 1 434 ? 35.620 12.840 -25.354 1.00 74.62 434 PHE A N 1
ATOM 3502 C CA . PHE A 1 434 ? 35.853 13.951 -26.279 1.00 74.62 434 PHE A CA 1
ATOM 3503 C C . PHE A 1 434 ? 36.068 15.265 -25.511 1.00 74.62 434 PHE A C 1
ATOM 3505 O O . PHE A 1 434 ? 35.276 15.664 -24.665 1.00 74.62 434 PHE A O 1
ATOM 3512 N N . THR A 1 435 ? 37.174 15.955 -25.799 1.00 66.00 435 THR A N 1
ATOM 3513 C CA . THR A 1 435 ? 37.699 17.049 -24.959 1.00 66.00 435 THR A CA 1
ATOM 3514 C C . THR A 1 435 ? 37.228 18.454 -25.341 1.00 66.00 435 THR A C 1
ATOM 3516 O O . THR A 1 435 ? 37.431 19.385 -24.565 1.00 66.00 435 THR A O 1
ATOM 3519 N N . ALA A 1 436 ? 36.591 18.640 -26.500 1.00 56.12 436 ALA A N 1
ATOM 3520 C CA . ALA A 1 436 ? 36.000 19.918 -26.896 1.00 56.12 436 ALA A CA 1
ATOM 3521 C C . ALA A 1 436 ? 35.014 19.715 -28.051 1.00 56.12 436 ALA A C 1
ATOM 3523 O O . ALA A 1 436 ? 35.428 19.440 -29.177 1.00 56.12 436 ALA A O 1
ATOM 3524 N N . LEU A 1 437 ? 33.719 19.880 -27.785 1.00 62.44 437 LEU A N 1
ATOM 3525 C CA . LEU A 1 437 ? 32.697 19.854 -28.826 1.00 62.44 437 LEU A CA 1
ATOM 3526 C C . LEU A 1 437 ? 32.206 21.264 -29.129 1.00 62.44 437 LEU A C 1
ATOM 3528 O O . LEU A 1 437 ? 31.867 22.030 -28.230 1.00 62.44 437 LEU A O 1
ATOM 3532 N N . GLN A 1 438 ? 32.159 21.601 -30.414 1.00 67.94 438 GLN A N 1
ATOM 3533 C CA . GLN A 1 438 ? 31.348 22.718 -30.881 1.00 67.94 438 GLN A CA 1
ATOM 3534 C C . GLN A 1 438 ? 29.915 22.208 -31.077 1.00 67.94 438 GLN A C 1
ATOM 3536 O O . GLN A 1 438 ? 29.732 21.127 -31.638 1.00 67.94 438 GLN A O 1
ATOM 3541 N N . GLN A 1 439 ? 28.910 22.999 -30.688 1.00 66.31 439 GLN A N 1
ATOM 3542 C CA . GLN A 1 439 ? 27.486 22.648 -30.849 1.00 66.31 439 GLN A CA 1
ATOM 3543 C C . GLN A 1 439 ? 27.117 22.072 -32.239 1.00 66.31 439 GLN A C 1
ATOM 3545 O O . GLN A 1 439 ? 26.369 21.101 -32.291 1.00 66.31 439 GLN A O 1
ATOM 3550 N N . PRO A 1 440 ? 27.655 22.567 -33.379 1.00 71.69 440 PRO A N 1
ATOM 3551 C CA . PRO A 1 440 ? 27.262 22.072 -34.704 1.00 71.69 440 PRO A CA 1
ATOM 3552 C C . PRO A 1 440 ? 27.637 20.616 -35.010 1.00 71.69 440 PRO A C 1
ATOM 3554 O O . PRO A 1 440 ? 27.095 20.040 -35.951 1.00 71.69 440 PRO A O 1
ATOM 3557 N N . VAL A 1 441 ? 28.584 20.027 -34.272 1.00 73.81 441 VAL A N 1
ATOM 3558 C CA . VAL A 1 441 ? 29.068 18.656 -34.517 1.00 73.81 441 VAL A CA 1
ATOM 3559 C C . VAL A 1 441 ? 28.622 17.663 -33.449 1.00 73.81 441 VAL A C 1
ATOM 3561 O O . VAL A 1 441 ? 28.821 16.464 -33.621 1.00 73.81 441 VAL A O 1
ATOM 3564 N N . GLU A 1 442 ? 27.999 18.147 -32.374 1.00 75.75 442 GLU A N 1
ATOM 3565 C CA . GLU A 1 442 ? 27.622 17.373 -31.188 1.00 75.75 442 GLU A CA 1
ATOM 3566 C C . GLU A 1 442 ? 26.729 16.168 -31.514 1.00 75.75 442 GLU A C 1
ATOM 3568 O O . GLU A 1 442 ? 26.943 15.080 -30.982 1.00 75.75 442 GLU A O 1
ATOM 3573 N N . TRP A 1 443 ? 25.825 16.322 -32.486 1.00 78.44 443 TRP A N 1
ATOM 3574 C CA . TRP A 1 443 ? 24.920 15.268 -32.951 1.00 78.44 443 TRP A CA 1
ATOM 3575 C C . TRP A 1 443 ? 25.648 13.983 -33.380 1.00 78.44 443 TRP A C 1
ATOM 3577 O O . TRP A 1 443 ? 25.192 12.874 -33.100 1.00 78.44 443 TRP A O 1
ATOM 3587 N N . LYS A 1 444 ? 26.824 14.108 -34.012 1.00 77.44 444 LYS A N 1
ATOM 3588 C CA . LYS A 1 444 ? 27.597 12.952 -34.484 1.00 77.44 444 LYS A CA 1
ATOM 3589 C C . LYS A 1 444 ? 28.283 12.220 -33.333 1.00 77.44 444 LYS A C 1
ATOM 3591 O O . LYS A 1 444 ? 28.435 11.002 -33.374 1.00 77.44 444 LYS A O 1
ATOM 3596 N N . PHE A 1 445 ? 28.673 12.952 -32.293 1.00 80.75 445 PHE A N 1
ATOM 3597 C CA . PHE A 1 445 ? 29.253 12.370 -31.084 1.00 80.75 445 PHE A CA 1
ATOM 3598 C C . PHE A 1 445 ? 28.192 11.680 -30.225 1.00 80.75 445 PHE A C 1
ATOM 3600 O O . PHE A 1 445 ? 28.499 10.655 -29.624 1.00 80.75 445 PHE A O 1
ATOM 3607 N N . ALA A 1 446 ? 26.950 12.175 -30.222 1.00 80.56 446 ALA A N 1
ATOM 3608 C CA . ALA A 1 446 ? 25.823 11.499 -29.580 1.00 80.56 446 ALA A CA 1
ATOM 3609 C C . ALA A 1 446 ? 25.541 10.118 -30.197 1.00 80.56 446 ALA A C 1
ATOM 3611 O O . ALA A 1 446 ? 25.378 9.150 -29.458 1.00 80.56 446 ALA A O 1
ATOM 3612 N N . GLU A 1 447 ? 25.583 9.993 -31.529 1.00 81.12 447 GLU A N 1
ATOM 3613 C CA . GLU A 1 447 ? 25.453 8.695 -32.217 1.00 81.12 447 GLU A CA 1
ATOM 3614 C C . GLU A 1 447 ? 26.563 7.716 -31.819 1.00 81.12 447 GLU A C 1
ATOM 3616 O O . GLU A 1 447 ? 26.293 6.564 -31.486 1.00 81.12 447 GLU A O 1
ATOM 3621 N N . VAL A 1 448 ? 27.818 8.180 -31.810 1.00 79.12 448 VAL A N 1
ATOM 3622 C CA . VAL A 1 448 ? 28.977 7.341 -31.459 1.00 79.12 448 VAL A CA 1
ATOM 3623 C C . VAL A 1 448 ? 28.949 6.937 -29.985 1.00 79.12 448 VAL A C 1
ATOM 3625 O O . VAL A 1 448 ? 29.265 5.795 -29.655 1.00 79.12 448 VAL A O 1
ATOM 3628 N N . ALA A 1 449 ? 28.551 7.847 -29.094 1.00 81.56 449 ALA A N 1
ATOM 3629 C CA . ALA A 1 449 ? 28.381 7.551 -27.676 1.00 81.56 449 ALA A CA 1
ATOM 3630 C C . ALA A 1 449 ? 27.267 6.520 -27.445 1.00 81.56 449 ALA A C 1
ATOM 3632 O O . ALA A 1 449 ? 27.447 5.601 -26.647 1.00 81.56 449 ALA A O 1
ATOM 3633 N N . TRP A 1 450 ? 26.152 6.624 -28.172 1.00 81.62 450 TRP A N 1
ATOM 3634 C CA . TRP A 1 450 ? 25.072 5.641 -28.115 1.00 81.62 450 TRP A CA 1
ATOM 3635 C C . TRP A 1 450 ? 25.512 4.264 -28.631 1.00 81.62 450 TRP A C 1
ATOM 3637 O O . TRP A 1 450 ? 25.320 3.263 -27.941 1.00 81.62 450 TRP A O 1
ATOM 3647 N N . ASP A 1 451 ? 26.184 4.205 -29.785 1.00 79.38 451 ASP A N 1
ATOM 3648 C CA . ASP A 1 451 ? 26.743 2.958 -30.323 1.00 79.38 451 ASP A CA 1
ATOM 3649 C C . ASP A 1 451 ? 27.762 2.319 -29.363 1.00 79.38 451 ASP A C 1
ATOM 3651 O O . ASP A 1 451 ? 27.840 1.093 -29.259 1.00 79.38 451 ASP A O 1
ATOM 3655 N N . TYR A 1 452 ? 28.543 3.130 -28.645 1.00 78.44 452 TYR A N 1
ATOM 3656 C CA . TYR A 1 452 ? 29.466 2.645 -27.620 1.00 78.44 452 TYR A CA 1
ATOM 3657 C C . TYR A 1 452 ? 28.742 2.018 -26.426 1.00 78.44 452 TYR A C 1
ATOM 3659 O O . TYR A 1 452 ? 29.113 0.923 -25.995 1.00 78.44 452 TYR A O 1
ATOM 3667 N N . LEU A 1 453 ? 27.699 2.684 -25.921 1.00 78.06 453 LEU A N 1
ATOM 3668 C CA . LEU A 1 453 ? 26.885 2.175 -24.817 1.00 78.06 453 LEU A CA 1
ATOM 3669 C C . LEU A 1 453 ? 26.170 0.871 -25.192 1.00 78.06 453 LEU A C 1
ATOM 3671 O O . LEU A 1 453 ? 26.208 -0.073 -24.408 1.00 78.06 453 LEU A O 1
ATOM 3675 N N . ARG A 1 454 ? 25.609 0.772 -26.407 1.00 75.12 454 ARG A N 1
ATOM 3676 C CA . ARG A 1 454 ? 24.939 -0.453 -26.886 1.00 75.12 454 ARG A CA 1
ATOM 3677 C C . ARG A 1 454 ? 25.873 -1.666 -26.916 1.00 75.12 454 ARG A C 1
ATOM 3679 O O . ARG A 1 454 ? 25.443 -2.786 -26.682 1.00 75.12 454 ARG A O 1
ATOM 3686 N N . ASN A 1 455 ? 27.160 -1.455 -27.180 1.00 70.12 455 ASN A N 1
ATOM 3687 C CA . ASN A 1 455 ? 28.149 -2.529 -27.266 1.00 70.12 455 ASN A CA 1
ATOM 3688 C C . ASN A 1 455 ? 28.883 -2.791 -25.936 1.00 70.12 455 ASN A C 1
ATOM 3690 O O . ASN A 1 455 ? 30.002 -3.293 -25.963 1.00 70.12 455 ASN A O 1
ATOM 3694 N N . ASN A 1 456 ? 28.310 -2.422 -24.779 1.00 64.62 456 ASN A N 1
ATOM 3695 C CA . ASN A 1 456 ? 28.912 -2.603 -23.444 1.00 64.62 456 ASN A CA 1
ATOM 3696 C C . ASN A 1 456 ? 30.346 -2.055 -23.305 1.00 64.62 456 ASN A C 1
ATOM 3698 O O . ASN A 1 456 ? 31.130 -2.516 -22.477 1.00 64.62 456 ASN A O 1
ATOM 3702 N N . GLY A 1 457 ? 30.703 -1.063 -24.118 1.00 60.53 457 GLY A N 1
ATOM 3703 C CA . GLY A 1 457 ? 32.044 -0.497 -24.139 1.00 60.53 457 GLY A CA 1
ATOM 3704 C C . GLY A 1 457 ? 33.107 -1.280 -24.924 1.00 60.53 457 GLY A C 1
ATOM 3705 O O . GLY A 1 457 ? 34.256 -0.844 -24.943 1.00 60.53 457 GLY A O 1
ATOM 3706 N N . ASP A 1 458 ? 32.744 -2.371 -25.610 1.00 55.81 458 ASP A N 1
ATOM 3707 C CA . ASP A 1 458 ? 33.640 -3.118 -26.516 1.00 55.81 458 ASP A CA 1
ATOM 3708 C C . ASP A 1 458 ? 33.762 -2.471 -27.908 1.00 55.81 458 ASP A C 1
ATOM 3710 O O . ASP A 1 458 ? 34.621 -2.843 -28.713 1.00 55.81 458 ASP A O 1
ATOM 3714 N N . ALA A 1 459 ? 32.915 -1.487 -28.222 1.00 55.41 459 ALA A N 1
ATOM 3715 C CA . ALA A 1 459 ? 33.067 -0.714 -29.446 1.00 55.41 459 ALA A CA 1
ATOM 3716 C C . ALA A 1 459 ? 34.263 0.238 -29.341 1.00 55.41 459 ALA A C 1
ATOM 3718 O O . ALA A 1 459 ? 34.413 0.989 -28.378 1.00 55.41 459 ALA A O 1
ATOM 3719 N N . ASP A 1 460 ? 35.085 0.250 -30.387 1.00 53.31 460 ASP A N 1
ATOM 3720 C CA . ASP A 1 460 ? 36.222 1.153 -30.499 1.00 53.31 460 ASP A CA 1
ATOM 3721 C C . ASP A 1 460 ? 35.726 2.613 -30.595 1.00 53.31 460 ASP A C 1
ATOM 3723 O O . ASP A 1 460 ? 35.343 3.088 -31.667 1.00 53.31 460 ASP A O 1
ATOM 3727 N N . VAL A 1 461 ? 35.711 3.338 -29.465 1.00 52.25 461 VAL A N 1
ATOM 3728 C CA . VAL A 1 461 ? 35.354 4.781 -29.379 1.00 52.25 461 VAL A CA 1
ATOM 3729 C C . VAL A 1 461 ? 36.260 5.636 -30.273 1.00 52.25 461 VAL A C 1
ATOM 3731 O O . VAL A 1 461 ? 35.950 6.780 -30.592 1.00 52.25 461 VAL A O 1
ATOM 3734 N N . THR A 1 462 ? 37.384 5.064 -30.702 1.00 49.75 462 THR A N 1
ATOM 3735 C CA . THR A 1 462 ? 38.363 5.606 -31.642 1.00 49.75 462 THR A CA 1
ATOM 3736 C C . THR A 1 462 ? 38.011 5.425 -33.117 1.00 49.75 462 THR A C 1
ATOM 3738 O O . THR A 1 462 ? 38.848 5.745 -33.965 1.00 49.75 462 THR A O 1
ATOM 3741 N N . LYS A 1 463 ? 36.788 5.005 -33.483 1.00 52.91 463 LYS A N 1
ATOM 3742 C CA . LYS A 1 463 ? 36.298 5.278 -34.845 1.00 52.91 463 LYS A CA 1
ATOM 3743 C C . LYS A 1 463 ? 36.394 6.786 -35.079 1.00 52.91 463 LYS A C 1
ATOM 3745 O O . LYS A 1 463 ? 35.626 7.554 -34.507 1.00 52.91 463 LYS A O 1
ATOM 3750 N N . ASN A 1 464 ? 37.364 7.204 -35.897 1.00 56.22 464 ASN A N 1
ATOM 3751 C CA . ASN A 1 464 ? 37.543 8.601 -36.273 1.00 56.22 464 ASN A CA 1
ATOM 3752 C C . ASN A 1 464 ? 36.191 9.149 -36.729 1.00 56.22 464 ASN A C 1
ATOM 3754 O O . ASN A 1 464 ? 35.615 8.654 -37.699 1.00 56.22 464 ASN A O 1
ATOM 3758 N N . VAL A 1 465 ? 35.680 10.154 -36.020 1.00 61.34 465 VAL A N 1
ATOM 3759 C CA . VAL A 1 465 ? 34.485 10.880 -36.442 1.00 61.34 465 VAL A CA 1
ATOM 3760 C C . VAL A 1 465 ? 34.879 11.688 -37.676 1.00 61.34 465 VAL A C 1
ATOM 3762 O O . VAL A 1 465 ? 35.410 12.792 -37.576 1.00 61.34 465 VAL A O 1
ATOM 3765 N N . VAL A 1 466 ? 34.715 11.082 -38.851 1.00 64.12 466 VAL A N 1
ATOM 3766 C CA . VAL A 1 466 ? 35.018 11.703 -40.140 1.00 64.12 466 VAL A CA 1
ATOM 3767 C C . VAL A 1 466 ? 33.750 12.361 -40.656 1.00 64.12 466 VAL A C 1
ATOM 3769 O O . VAL A 1 466 ? 32.719 11.712 -40.824 1.00 64.12 466 VAL A O 1
ATOM 3772 N N . PHE A 1 467 ? 33.840 13.657 -40.926 1.00 67.50 467 PHE A N 1
ATOM 3773 C CA . PHE A 1 467 ? 32.788 14.387 -41.607 1.00 67.50 467 PHE A CA 1
ATOM 3774 C C . PHE A 1 467 ? 33.103 14.442 -43.100 1.00 67.50 467 PHE A C 1
ATOM 3776 O O . PHE A 1 467 ? 34.013 15.153 -43.528 1.00 67.50 467 PHE A O 1
ATOM 3783 N N . GLU A 1 468 ? 32.357 13.691 -43.902 1.00 60.81 468 GLU A N 1
ATOM 3784 C CA . GLU A 1 468 ? 32.447 13.796 -45.356 1.00 60.81 468 GLU A CA 1
ATOM 3785 C C . GLU A 1 468 ? 31.765 15.093 -45.817 1.00 60.81 468 GLU A C 1
ATOM 3787 O O . GLU A 1 468 ? 30.659 15.414 -45.386 1.00 60.81 468 GLU A O 1
ATOM 3792 N N . ASN A 1 469 ? 32.427 15.859 -46.690 1.00 60.28 469 ASN A N 1
ATOM 3793 C CA . ASN A 1 469 ? 31.915 17.112 -47.270 1.00 60.28 469 ASN A CA 1
ATOM 3794 C C . ASN A 1 469 ? 31.653 18.267 -46.279 1.00 60.28 469 ASN A C 1
ATOM 3796 O O . ASN A 1 469 ? 30.851 19.157 -46.568 1.00 60.28 469 ASN A O 1
ATOM 3800 N N . VAL A 1 470 ? 32.352 18.314 -45.139 1.00 63.88 470 VAL A N 1
ATOM 3801 C CA . VAL A 1 470 ? 32.354 19.510 -44.279 1.00 63.88 470 VAL A CA 1
ATOM 3802 C C . VAL A 1 470 ? 33.404 20.503 -44.762 1.00 63.88 470 VAL A C 1
ATOM 3804 O O . VAL A 1 470 ? 34.604 20.237 -44.733 1.00 63.88 470 VAL A O 1
ATOM 380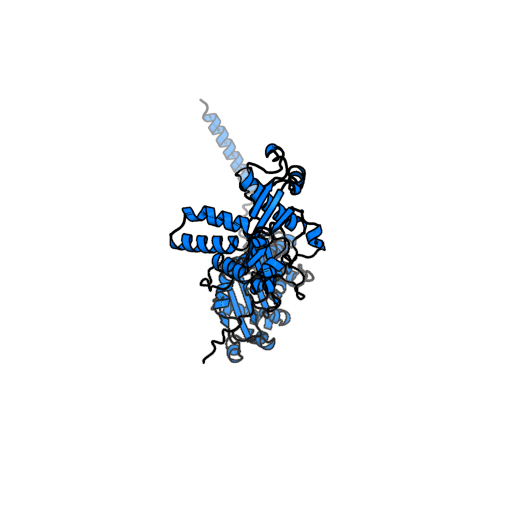7 N N . TYR A 1 471 ? 32.937 21.678 -45.178 1.00 65.06 471 TYR A N 1
ATOM 3808 C CA . TYR A 1 471 ? 33.781 22.823 -45.498 1.00 65.06 471 TYR A CA 1
ATOM 3809 C C . TYR A 1 471 ? 33.810 23.758 -44.287 1.00 65.06 471 TYR A C 1
ATOM 3811 O O . TYR A 1 471 ? 32.849 24.501 -44.074 1.00 65.06 471 TYR A O 1
ATOM 3819 N N . PRO A 1 472 ? 34.869 23.737 -43.463 1.00 59.84 472 PRO A N 1
ATOM 3820 C CA . PRO A 1 472 ? 34.976 24.676 -42.360 1.00 59.84 472 PRO A CA 1
ATOM 3821 C C . PRO A 1 472 ? 35.101 26.100 -42.916 1.00 59.84 472 PRO A C 1
ATOM 3823 O O . PRO A 1 472 ? 36.092 26.468 -43.549 1.00 59.84 472 PRO A O 1
ATOM 3826 N N . LEU A 1 473 ? 34.077 26.916 -42.680 1.00 54.94 473 LEU A N 1
ATOM 3827 C CA . LEU A 1 473 ? 34.101 28.346 -42.964 1.00 54.94 473 LEU A CA 1
ATOM 3828 C C . LEU A 1 473 ? 34.864 29.037 -41.830 1.00 54.94 473 LEU A C 1
ATOM 3830 O O . LEU A 1 473 ? 34.293 29.481 -40.836 1.00 54.94 473 LEU A O 1
ATOM 3834 N N . TYR A 1 474 ? 36.189 29.089 -41.957 1.00 52.91 474 TYR A N 1
ATOM 3835 C CA . TYR A 1 474 ? 37.031 29.836 -41.029 1.00 52.91 474 TYR A CA 1
ATOM 3836 C C . TYR A 1 474 ? 36.839 31.341 -41.256 1.00 52.91 474 TYR A C 1
ATOM 3838 O O . TYR A 1 474 ? 37.529 31.967 -42.056 1.00 52.91 474 TYR A O 1
ATOM 3846 N N . GLY A 1 475 ? 35.896 31.942 -40.533 1.00 54.38 475 GLY A N 1
ATOM 3847 C CA . GLY A 1 475 ? 35.749 33.392 -40.420 1.00 54.38 475 GLY A CA 1
ATOM 3848 C C . GLY A 1 475 ? 36.718 33.976 -39.393 1.00 54.38 475 GLY A C 1
ATOM 3849 O O . GLY A 1 475 ? 36.285 34.556 -38.405 1.00 54.38 475 GLY A O 1
ATOM 3850 N N . ALA A 1 476 ? 38.025 33.801 -39.590 1.00 49.69 476 ALA A N 1
ATOM 3851 C CA . ALA A 1 476 ? 39.037 34.459 -38.769 1.00 49.69 476 ALA A CA 1
ATOM 3852 C C . ALA A 1 476 ? 39.631 35.644 -39.540 1.00 49.69 476 ALA A C 1
ATOM 3854 O O . ALA A 1 476 ? 40.598 35.493 -40.282 1.00 49.69 476 ALA A O 1
ATOM 3855 N N . ILE A 1 477 ? 39.076 36.845 -39.345 1.00 55.53 477 ILE A N 1
ATOM 3856 C CA . ILE A 1 477 ? 39.844 38.079 -39.563 1.00 55.53 477 ILE A CA 1
ATOM 3857 C C . ILE A 1 477 ? 40.644 38.302 -38.279 1.00 55.53 477 ILE A C 1
ATOM 3859 O O . ILE A 1 477 ? 40.260 39.087 -37.415 1.00 55.53 477 ILE A O 1
ATOM 3863 N N . ASP A 1 478 ? 41.731 37.552 -38.112 1.00 54.62 478 ASP A N 1
ATOM 3864 C CA . ASP A 1 478 ? 42.708 37.885 -37.082 1.00 54.62 478 ASP A CA 1
ATOM 3865 C C . ASP A 1 478 ? 43.521 39.081 -37.584 1.00 54.62 478 ASP A C 1
ATOM 3867 O O . ASP A 1 478 ? 44.349 38.975 -38.494 1.00 54.62 478 ASP A O 1
ATOM 3871 N N . ILE A 1 479 ? 43.234 40.262 -37.037 1.00 59.91 479 ILE A N 1
ATOM 3872 C CA . ILE A 1 479 ? 44.073 41.434 -37.264 1.00 59.91 479 ILE A CA 1
ATOM 3873 C C . ILE A 1 479 ? 45.393 41.139 -36.560 1.00 59.91 479 ILE A C 1
ATOM 3875 O O . ILE A 1 479 ? 45.480 41.167 -35.331 1.00 59.91 479 ILE A O 1
ATOM 3879 N N . ARG A 1 480 ? 46.429 40.848 -37.349 1.00 54.59 480 ARG A N 1
ATOM 3880 C CA . ARG A 1 480 ? 47.797 40.651 -36.867 1.00 54.59 480 ARG A CA 1
ATOM 3881 C C . ARG A 1 480 ? 48.144 41.789 -35.898 1.00 54.59 480 ARG A C 1
ATOM 3883 O O . ARG A 1 480 ? 48.022 42.953 -36.264 1.00 54.59 480 ARG A O 1
ATOM 3890 N N . ASN A 1 481 ? 48.559 41.446 -34.677 1.00 58.22 481 ASN A N 1
ATOM 3891 C CA . ASN A 1 481 ? 48.827 42.368 -33.560 1.00 58.22 481 ASN A CA 1
ATOM 3892 C C . ASN A 1 481 ? 47.599 42.948 -32.824 1.00 58.22 481 ASN A C 1
ATOM 3894 O O . ASN A 1 481 ? 47.774 43.865 -32.028 1.00 58.22 481 ASN A O 1
ATOM 3898 N N . SER A 1 482 ? 46.383 42.405 -32.970 1.00 71.88 482 SER A N 1
ATOM 3899 C CA . SER A 1 482 ? 45.183 42.924 -32.277 1.00 71.88 482 SER A CA 1
ATOM 3900 C C . SER A 1 482 ? 45.311 42.976 -30.748 1.00 71.88 482 SER A C 1
ATOM 3902 O O . SER A 1 482 ? 44.724 43.848 -30.109 1.00 71.88 482 SER A O 1
ATOM 3904 N N . ALA A 1 483 ? 46.081 42.063 -30.149 1.00 74.25 483 ALA A N 1
ATOM 3905 C CA . ALA A 1 483 ? 46.397 42.081 -28.722 1.00 74.25 483 ALA A CA 1
ATOM 3906 C C . ALA A 1 483 ? 47.334 43.246 -28.353 1.00 74.25 483 ALA A C 1
ATOM 3908 O O . ALA A 1 483 ? 47.111 43.925 -27.352 1.00 74.25 483 ALA A O 1
ATOM 3909 N N . PHE A 1 484 ? 48.343 43.516 -29.187 1.00 77.38 484 PHE A N 1
ATOM 3910 C CA . PHE A 1 484 ? 49.253 44.648 -29.014 1.00 77.38 484 PHE A CA 1
ATOM 3911 C C . PHE A 1 484 ? 48.524 45.981 -29.223 1.00 77.38 484 PHE A C 1
ATOM 3913 O O . PHE A 1 484 ? 48.643 46.868 -28.384 1.00 77.38 484 PHE A O 1
ATOM 3920 N N . GLU A 1 485 ? 47.698 46.093 -30.268 1.00 81.50 485 GLU A N 1
ATOM 3921 C CA . GLU A 1 485 ? 46.885 47.285 -30.545 1.00 81.50 485 GLU A CA 1
ATOM 3922 C C . GLU A 1 485 ? 45.860 47.549 -29.434 1.00 81.50 485 GLU A C 1
ATOM 3924 O O . GLU A 1 485 ? 45.747 48.681 -28.966 1.00 81.50 485 GLU A O 1
ATOM 3929 N N . ARG A 1 486 ? 45.180 46.510 -28.916 1.00 78.06 486 ARG A N 1
ATOM 3930 C CA . ARG A 1 486 ? 44.303 46.649 -27.735 1.00 78.06 486 ARG A CA 1
ATOM 3931 C C . ARG A 1 486 ? 45.067 47.143 -26.518 1.00 78.06 486 ARG A C 1
ATOM 3933 O O . ARG A 1 486 ? 44.611 48.059 -25.840 1.00 78.06 486 ARG A O 1
ATOM 3940 N N . SER A 1 487 ? 46.230 46.558 -26.244 1.00 81.06 487 SER A N 1
ATOM 3941 C CA . SER A 1 487 ? 47.045 46.967 -25.103 1.00 81.06 487 SER A CA 1
ATOM 3942 C C . SER A 1 487 ? 47.540 48.410 -25.251 1.00 81.06 487 SER A C 1
ATOM 3944 O O . SER A 1 487 ? 47.605 49.138 -24.261 1.00 81.06 487 SER A O 1
ATOM 3946 N N . GLN A 1 488 ? 47.857 48.844 -26.473 1.00 86.88 488 GLN A N 1
ATOM 3947 C CA . GLN A 1 488 ? 48.295 50.207 -26.758 1.00 86.88 488 GLN A CA 1
ATOM 3948 C C . GLN A 1 488 ? 47.140 51.217 -26.658 1.00 86.88 488 GLN A C 1
ATOM 3950 O O . GLN A 1 488 ? 47.334 52.308 -26.122 1.00 86.88 488 GLN A O 1
ATOM 3955 N N . ALA A 1 489 ? 45.939 50.850 -27.115 1.00 87.56 489 ALA A N 1
ATOM 3956 C CA . ALA A 1 489 ? 44.733 51.663 -26.975 1.00 87.56 489 ALA A CA 1
ATOM 3957 C C . ALA A 1 489 ? 44.366 51.874 -25.499 1.00 87.56 489 ALA A C 1
ATOM 3959 O O . ALA A 1 489 ? 44.199 53.012 -25.076 1.00 87.56 489 ALA A O 1
ATOM 3960 N N . ILE A 1 490 ? 44.367 50.805 -24.690 1.00 87.00 490 ILE A N 1
ATOM 3961 C CA . ILE A 1 490 ? 44.106 50.883 -23.242 1.00 87.00 490 ILE A CA 1
ATOM 3962 C C . ILE A 1 490 ? 45.123 51.796 -22.543 1.00 87.00 490 ILE A C 1
ATOM 3964 O O . ILE A 1 490 ? 44.752 52.606 -21.695 1.00 87.00 490 ILE A O 1
ATOM 3968 N N . GLN A 1 491 ? 46.410 51.703 -22.901 1.00 86.19 491 GLN A N 1
ATOM 3969 C CA . GLN A 1 491 ? 47.433 52.589 -22.336 1.00 86.19 491 GLN A CA 1
ATOM 3970 C C . GLN A 1 491 ? 47.225 54.055 -22.723 1.00 86.19 491 GLN A C 1
ATOM 3972 O O . GLN A 1 491 ? 47.455 54.931 -21.888 1.00 86.19 491 GLN A O 1
ATOM 3977 N N . LYS A 1 492 ? 46.818 54.334 -23.968 1.00 89.50 492 LYS A N 1
ATOM 3978 C CA . LYS A 1 492 ? 46.508 55.700 -24.411 1.00 89.50 492 LYS A CA 1
ATOM 3979 C C . LYS A 1 492 ? 45.302 56.255 -23.657 1.00 89.50 492 LYS A C 1
ATOM 3981 O O . LYS A 1 492 ? 45.445 57.315 -23.061 1.00 89.50 492 LYS A O 1
ATOM 3986 N N . ASP A 1 493 ? 44.207 55.503 -23.569 1.00 89.06 493 ASP A N 1
ATOM 3987 C CA . ASP A 1 493 ? 42.998 55.909 -22.838 1.00 89.06 493 ASP A CA 1
ATOM 3988 C C . ASP A 1 493 ? 43.279 56.194 -21.361 1.00 89.06 493 ASP A C 1
ATOM 3990 O O . ASP A 1 493 ? 42.899 57.241 -20.843 1.00 89.06 493 ASP A O 1
ATOM 3994 N N . LEU A 1 494 ? 44.013 55.306 -20.679 1.00 87.00 494 LEU A N 1
ATOM 3995 C CA . LEU A 1 494 ? 44.413 55.519 -19.284 1.00 87.00 494 LEU A CA 1
ATOM 3996 C C . LEU A 1 494 ? 45.261 56.783 -19.117 1.00 87.00 494 LEU A C 1
ATOM 3998 O O . LEU A 1 494 ? 45.118 57.507 -18.131 1.00 87.00 494 LEU A O 1
ATOM 4002 N N . LYS A 1 495 ? 46.149 57.063 -20.075 1.00 87.88 495 LYS A N 1
ATOM 4003 C CA . LYS A 1 495 ? 46.985 58.263 -20.052 1.00 87.88 495 LYS A CA 1
ATOM 4004 C C . LYS A 1 495 ? 46.154 59.526 -20.286 1.00 87.88 495 LYS A C 1
ATOM 4006 O O . LYS A 1 495 ? 46.364 60.505 -19.575 1.00 87.88 495 LYS A O 1
ATOM 4011 N N . GLU A 1 496 ? 45.209 59.490 -21.223 1.00 86.44 496 GLU A N 1
ATOM 4012 C CA . GLU A 1 496 ? 44.239 60.561 -21.476 1.00 86.44 496 GLU A CA 1
ATOM 4013 C C . GLU A 1 496 ? 43.407 60.844 -20.213 1.00 86.44 496 GLU A C 1
ATOM 4015 O O . GLU A 1 496 ? 43.335 61.984 -19.760 1.00 86.44 496 GLU A O 1
ATOM 4020 N N . HIS A 1 497 ? 42.872 59.794 -19.577 1.00 82.75 497 HIS A N 1
ATOM 4021 C CA . HIS A 1 497 ? 42.109 59.877 -18.328 1.00 82.75 497 HIS A CA 1
ATOM 4022 C C . HIS A 1 497 ? 42.916 60.508 -17.185 1.00 82.75 497 HIS A C 1
ATOM 4024 O O . HIS A 1 497 ? 42.416 61.386 -16.485 1.00 82.75 497 HIS A O 1
ATOM 4030 N N . LEU A 1 498 ? 44.181 60.115 -17.009 1.00 85.62 498 LEU A N 1
ATOM 4031 C CA . LEU A 1 498 ? 45.059 60.683 -15.977 1.00 85.62 498 LEU A CA 1
ATOM 4032 C C . LEU A 1 498 ? 45.416 62.156 -16.240 1.00 85.62 498 LEU A C 1
ATOM 4034 O O . LEU A 1 498 ? 45.604 62.927 -15.295 1.00 85.62 498 LEU A O 1
ATOM 4038 N N . ILE A 1 499 ? 45.535 62.557 -17.510 1.00 84.00 499 ILE A N 1
ATOM 4039 C CA . ILE A 1 499 ? 45.738 63.962 -17.894 1.00 84.00 499 ILE A CA 1
ATOM 4040 C C . ILE A 1 499 ? 44.470 64.768 -17.606 1.00 84.00 499 ILE A C 1
ATOM 4042 O O . ILE A 1 499 ? 44.565 65.840 -17.006 1.00 84.00 499 ILE A O 1
ATOM 4046 N N . LEU A 1 500 ? 43.301 64.233 -17.969 1.00 81.56 500 LEU A N 1
ATOM 4047 C CA . LEU A 1 500 ? 42.006 64.846 -17.689 1.00 81.56 500 LEU A CA 1
ATOM 4048 C C . LEU A 1 500 ? 41.811 65.053 -16.183 1.00 81.56 500 LEU A C 1
ATOM 4050 O O . LEU A 1 500 ? 41.572 66.187 -15.776 1.00 81.56 500 LEU A O 1
ATOM 4054 N N . GLU A 1 501 ? 42.054 64.034 -15.350 1.00 74.81 501 GLU A N 1
ATOM 4055 C CA . GLU A 1 501 ? 41.981 64.166 -13.887 1.00 74.81 501 GLU A CA 1
ATOM 4056 C C . GLU A 1 501 ? 42.926 65.240 -13.328 1.00 74.81 501 GLU A C 1
ATOM 4058 O O . GLU A 1 501 ? 42.549 65.986 -12.418 1.00 74.81 501 GLU A O 1
ATOM 4063 N N . ARG A 1 502 ? 44.148 65.354 -13.869 1.00 67.56 502 ARG A N 1
ATOM 4064 C CA . ARG A 1 502 ? 45.101 66.406 -13.474 1.00 67.56 502 ARG A CA 1
ATOM 4065 C C . ARG A 1 502 ? 44.652 67.801 -13.896 1.00 67.56 502 ARG A C 1
ATOM 4067 O O . ARG A 1 502 ? 44.954 68.749 -13.181 1.00 67.56 502 ARG A O 1
ATOM 4074 N N . SER A 1 503 ? 43.946 67.930 -15.018 1.00 62.25 503 SER A N 1
ATOM 4075 C CA . SER A 1 503 ? 43.411 69.209 -15.505 1.00 62.25 503 SER A CA 1
ATOM 4076 C C . SER A 1 503 ? 42.127 69.665 -14.795 1.00 62.25 503 SER A C 1
ATOM 4078 O O . SER A 1 503 ? 41.738 70.820 -14.928 1.00 62.25 503 SER A O 1
ATOM 4080 N N . THR A 1 504 ? 41.497 68.787 -14.007 1.00 59.12 504 THR A N 1
ATOM 4081 C CA . THR A 1 504 ? 40.280 69.069 -13.219 1.00 59.12 504 THR A CA 1
ATOM 4082 C C . THR A 1 504 ? 40.519 69.300 -11.721 1.00 59.12 504 THR A C 1
ATOM 4084 O O . THR A 1 504 ? 39.560 69.345 -10.952 1.00 59.12 504 THR A O 1
ATOM 4087 N N . LYS A 1 505 ? 41.769 69.486 -11.275 1.00 55.66 505 LYS A N 1
ATOM 4088 C CA . LYS A 1 505 ? 42.056 70.028 -9.934 1.00 55.66 505 LYS A CA 1
ATOM 4089 C C . LYS A 1 505 ? 42.321 71.542 -10.042 1.00 55.66 505 LYS A C 1
ATOM 4091 O O . LYS A 1 505 ? 43.181 71.897 -10.844 1.00 55.66 505 LYS A O 1
ATOM 4096 N N . PRO A 1 506 ? 41.584 72.402 -9.307 1.00 56.62 506 PRO A N 1
ATOM 4097 C CA . PRO A 1 506 ? 41.749 73.857 -9.358 1.00 56.62 506 PRO A CA 1
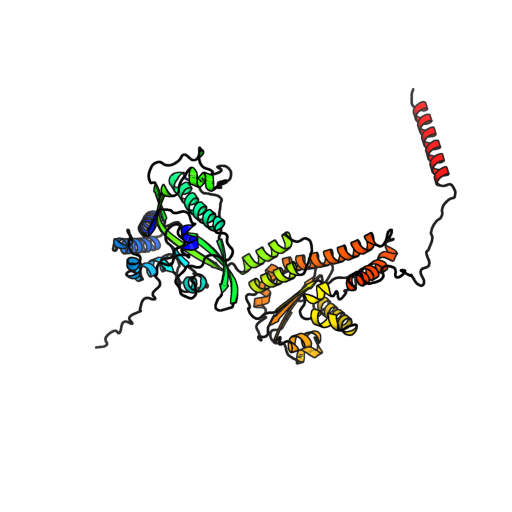ATOM 4098 C C . PRO A 1 506 ? 43.124 74.329 -8.879 1.00 56.62 506 PRO A C 1
ATOM 4100 O O . PRO A 1 506 ? 43.721 73.644 -8.012 1.00 56.62 506 PRO A O 1
#

Foldseek 3Di:
DPPPPPPPPDDDQQFDKAAADPVLQVLAADFAWFAAQVLVLVVLVVCLVVDDPVSNVLSVVLNVVRVVDVCRHGPPDLVSVVVPVVNVVSVVCVVPPPPPPPPFQFKFKAIQLGRIGTGTDPNVQQFQADPVRRHGHDAPPDDSVNVNVVSLLVLVQVVCCPVPVDGAPDPPWDWHFTQRPVQSATWIKTKDKACSFKDKDFDDDDFDCVQAQQDPVRSDRPDVVSNCVRPPSHRIHIYGIIMIGIDTCQLVVLLVQLVVLVVPDLEQAPVSLVSNQSSLRSLLSHDFKDKAWAFFADAPLDTFLAQRRQCRGDLSPVLSPVPPVSRVLVNVVLVCCQVVVAWDKALADDPVCCVVNVSCPVVVVVQFGIKIKHFQADPSGTGIIMIMTGNDHRSGDVVSVVSCVVCRVSSSVSSNSNRVNVVVQLVVLCVVLPPDDDPVCVSLSSVLSSVCVSVVNPDDSPPPSDDDPDDDPPPDPPPVCPVVVVVVVVVVVVVVVVVVVVVPDD

Sequence (506 aa):
MLDEMTPVLTPLKRSKLLKAEPTITCMLPLVTSKISFLPFINYLKEKRTEVSETKEKLYGYLIKKFESEPALLDIDDVEIIHQHADLMELLTTSLFPVIAIDHRHIFALAAPYQFSVFYYSDHFRKIFFDQDENHLLLPDGVPIDELKAIQCASIYDHVLQKFYGMKLNDNRELIYPITDPTSGMLRYYRIKYDSRFIDLKLKGELPPLKDCAVCMNTFRILDLEKQLKTMPLELFEAEGFAVWVAEDVTTIESLEIIKKILLKEDECDTNVIDDLKKAIRALIGLRDIQIGLTPFVKINDEFVLDEENAKYGLATRQWINGGPEGVENFKMFVGFLNEFGVPTPVTNLSEEMFGFAPFLRALFEEGARSYLIYPMQNSDGLIGMLEVSSTVQNALTQDLLSRLEPAMPLLSLAMLKCRDGFQYKIEKVIKEKFTALQQPVEWKFAEVAWDYLRNNGDADVTKNVVFENVYPLYGAIDIRNSAFERSQAIQKDLKEHLILERSTKP

Secondary structure (DSSP, 8-state):
---------PPP--EEEEEE-HHHHTTSPP-EEEE-SHHHHHHHHHHGGGS-HHHHHHHHHHHHHHHT-GGGTS-S-THHHHHTHHHHHHHHHHHS-TT--SS--EEEEE-TTSSEEEEE-HHHHHHHB-TTS-EEPPPTT--HHHHHHHHHHHHHHHHHHHHHS---S----EEEEEE-TTT--EEEEEEEEE-TTEEEEE-SPPPPGGGSSEETTTTEES-HHHHHHHS-GGGEEEEE-EEEEEEE-HHHHHHHHHHHHHHH-SS--HHHHHHHHHHHHHHHT-SSEEEEEEE-EEETTEEE--HHHHTTSSSGGGTTTSHHHHHHHHHHHHHHHHHS-S-EEESS--GGGGGT-TTHHHHHHTT-SEEEEEEEEETTEEEEEEEEEESSTT-S-HHHHHHHGGGHHHHHHHHHHHHHHHHHHHHHHHHHH-S---GGGHHHHHHHHHHHHHTTT-S-TTS----TT----------TTHHHHHHHHHHHHHHHHHHHHHHT--